Protein 2XSW (pdb70)

CATH classification: 3.60.10.10

B-factor: mean 34.99, std 17.49, range [11.07, 144.44]

Secondary structure (DSSP, 8-state):
--TTSHHHHHHH-TT-EEEEEEEEEE-TT-SSPPS--HHHHS-TT--S--SEEEEEEES--S-HHHHHHHHHHHH-TTEEEEEEEEETTEEEEEEEEGGGGGGBB--EEEEEEEEEEETTEEEEEEEEEEEETTEEEEEEEEE---STT-HHHHHHHHHHHHHH----SSSPPSSGGG-BTTBGGGSSSEEEEEEE----BSS-HHHHHHHH----HHHHHTTBHHHHHHHHTSSSTT-B-PPP-SPP-B-B-TTSSSB--STT----B--EEEEEEESSTTSEEEEEEEE-TT--SSSS--EEEEEEEE-----S-S-B-SS---HHHHHHHHHHHHH-/--TTSHHHHHHH-TT-EEEEEEEEEE-TT-SS--S--HHHHS-TT--S--SEEEEEEES--S-HHHHHHHHHHHH-TTEEEEEEEEETTEEEEEEEEGGGGGGBB--EEEEEEEEEETTTEEEEEEEEEEEETTEEEEEEEEEPPPSTT-HHHHHHHHHHHHHH----SSSPPS-TTT--TT-GGGSSSEEEEEEE----B--------HHHHHTTBHHHHHHHHTSSSTT-B-PPP-SPP-B-B-TTSSSB---B--EEEEEEESSTTSEEEEEEEE-TT--SSSS--EEEEEEEE-----SSS-B-SS---HHHHHHHHHHHH-

Structure (mmCIF, N/CA/C/O backbone):
data_2XSW
#
_entry.id   2XSW
#
_cell.length_a   50.528
_cell.length_b   103.579
_cell.length_c   137.545
_cell.angle_alpha   90.00
_cell.angle_beta   90.00
_cell.angle_gamma   90.00
#
_symmetry.space_group_name_H-M   'P 21 21 21'
#
loop_
_entity.id
_entity.type
_entity.pdbx_description
1 polymer '72 KDA INOSITOL POLYPHOSPHATE 5-PHOSPHATASE'
2 non-polymer 'CHLORIDE ION'
3 non-polymer GLYCEROL
4 water water
#
loop_
_atom_site.group_PDB
_atom_site.id
_atom_site.type_symbol
_atom_site.label_atom_id
_atom_site.label_alt_id
_atom_site.label_comp_id
_atom_site.label_asym_id
_atom_site.label_entity_id
_atom_site.label_seq_id
_atom_site.pdbx_PDB_ins_code
_atom_site.Cartn_x
_atom_site.Cartn_y
_atom_site.Cartn_z
_atom_site.occupancy
_atom_site.B_iso_or_equiv
_atom_site.auth_seq_id
_atom_site.auth_comp_id
_atom_site.auth_asym_id
_atom_site.auth_atom_id
_atom_site.pdbx_PDB_model_num
ATOM 1 N N . GLY A 1 9 ? 10.728 -43.856 53.683 1.00 55.45 282 GLY A N 1
ATOM 2 C CA . GLY A 1 9 ? 11.557 -42.844 52.950 1.00 52.23 282 GLY A CA 1
ATOM 3 C C . GLY A 1 9 ? 10.971 -41.444 53.036 1.00 47.69 282 GLY A C 1
ATOM 4 O O . GLY A 1 9 ? 10.022 -41.206 53.782 1.00 46.23 282 GLY A O 1
ATOM 5 N N . ALA A 1 10 ? 11.539 -40.511 52.281 1.00 40.12 283 ALA A N 1
ATOM 6 C CA . ALA A 1 10 ? 11.066 -39.136 52.309 1.00 37.34 283 ALA A CA 1
ATOM 7 C C . ALA A 1 10 ? 9.621 -39.063 51.815 1.00 39.16 283 ALA A C 1
ATOM 8 O O . ALA A 1 10 ? 9.216 -39.830 50.961 1.00 43.07 283 ALA A O 1
ATOM 10 N N . LEU A 1 11 ? 8.835 -38.150 52.365 1.00 32.00 284 LEU A N 1
ATOM 11 C CA . LEU A 1 11 ? 7.492 -37.929 51.868 1.00 30.46 284 LEU A CA 1
ATOM 12 C C . LEU A 1 11 ? 7.509 -37.741 50.349 1.00 31.69 284 LEU A C 1
ATOM 13 O O . LEU A 1 11 ? 6.640 -38.247 49.643 1.00 37.66 284 LEU A O 1
ATOM 18 N N . LEU A 1 12 ? 8.504 -37.019 49.850 1.00 29.88 285 LEU A N 1
ATOM 19 C CA . LEU A 1 12 ? 8.567 -36.664 48.438 1.00 29.78 285 LEU A CA 1
ATOM 20 C C . LEU A 1 12 ? 9.543 -37.547 47.666 1.00 31.96 285 LEU A C 1
ATOM 21 O O . LEU A 1 12 ? 9.935 -37.203 46.554 1.00 34.08 285 LEU A O 1
ATOM 26 N N . GLY A 1 13 ? 9.920 -38.688 48.241 1.00 30.89 286 GLY A N 1
ATOM 27 C CA . GLY A 1 13 ? 10.958 -39.537 47.676 1.00 30.67 286 GLY A CA 1
ATOM 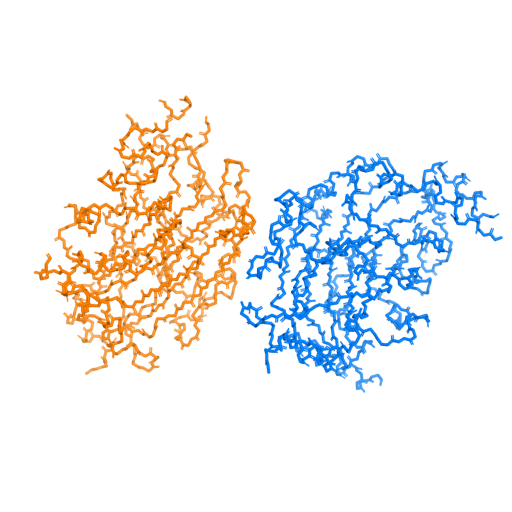28 C C . GLY A 1 13 ? 10.484 -40.637 46.738 1.00 35.66 286 GLY A C 1
ATOM 29 O O . GLY A 1 13 ? 9.298 -40.725 46.400 1.00 34.05 286 GLY A O 1
ATOM 30 N N . ALA A 1 14 ? 11.417 -41.498 46.345 1.00 33.42 287 ALA A N 1
ATOM 31 C CA . ALA A 1 14 ? 11.187 -42.479 45.287 1.00 34.75 287 ALA A CA 1
ATOM 32 C C . ALA A 1 14 ? 10.190 -43.584 45.653 1.00 38.47 287 ALA A C 1
ATOM 33 O O . ALA A 1 14 ? 9.493 -44.097 44.775 1.00 33.28 287 ALA A O 1
ATOM 35 N N . ASP A 1 15 ? 10.141 -43.959 46.933 1.00 38.01 288 ASP A N 1
ATOM 36 C CA . ASP A 1 15 ? 9.185 -44.957 47.402 1.00 40.14 288 ASP A CA 1
ATOM 37 C C . ASP A 1 15 ? 7.762 -44.456 47.301 1.00 39.60 288 ASP A C 1
ATOM 38 O O . ASP A 1 15 ? 6.874 -45.193 46.870 1.00 35.03 288 ASP A O 1
ATOM 43 N N . GLU A 1 16 ? 7.527 -43.220 47.741 1.00 32.57 289 GLU A N 1
ATOM 44 C CA . GLU A 1 16 ? 6.195 -42.655 47.655 1.00 33.40 289 GLU A CA 1
ATOM 45 C C . GLU A 1 16 ? 5.845 -42.497 46.187 1.00 30.96 289 GLU A C 1
ATOM 46 O O . GLU A 1 16 ? 4.750 -42.818 45.787 1.00 30.57 289 GLU A O 1
ATOM 52 N N . LEU A 1 17 ? 6.791 -42.036 45.375 1.00 26.66 290 LEU A N 1
ATOM 53 C CA . LEU A 1 17 ? 6.508 -41.819 43.964 1.00 25.75 290 LEU A CA 1
ATOM 54 C C . LEU A 1 17 ? 6.092 -43.139 43.284 1.00 27.01 290 LEU A C 1
ATOM 55 O O . LEU A 1 17 ? 5.202 -43.163 42.457 1.00 26.90 290 LEU A O 1
ATOM 60 N N . ALA A 1 18 ? 6.754 -44.226 43.653 1.00 31.77 291 ALA A N 1
ATOM 61 C CA . ALA A 1 18 ? 6.450 -45.552 43.108 1.00 34.65 291 ALA A CA 1
ATOM 62 C C . ALA A 1 18 ? 5.021 -45.968 43.449 1.00 39.16 291 ALA A C 1
ATOM 63 O O . ALA A 1 18 ? 4.354 -46.632 42.651 1.00 36.53 291 ALA A O 1
ATOM 65 N N . ARG A 1 19 ? 4.546 -45.586 44.631 1.00 38.14 292 ARG A N 1
ATO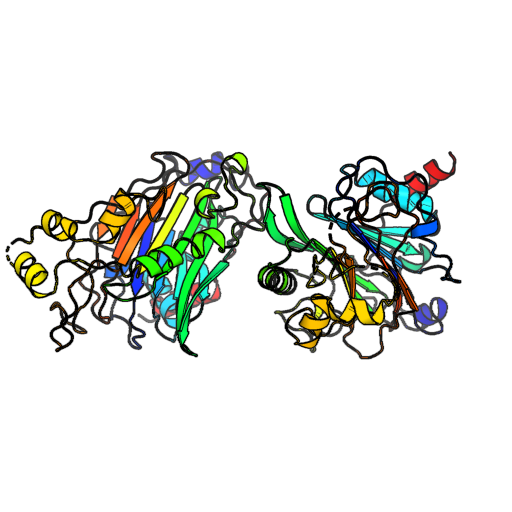M 66 C CA . ARG A 1 19 ? 3.226 -46.032 45.068 1.00 41.07 292 ARG A CA 1
ATOM 67 C C . ARG A 1 19 ? 2.170 -45.343 44.246 1.00 36.28 292 ARG A C 1
ATOM 68 O O . ARG A 1 19 ? 1.179 -45.961 43.865 1.00 34.15 292 ARG A O 1
ATOM 76 N N . TYR A 1 20 ? 2.385 -44.060 43.972 1.00 28.90 293 TYR A N 1
ATOM 77 C CA . TYR A 1 20 ? 1.355 -43.246 43.356 1.00 29.22 293 TYR A CA 1
ATOM 78 C C . TYR A 1 20 ? 1.510 -43.103 41.840 1.00 30.29 293 TYR A C 1
ATOM 79 O O . TYR A 1 20 ? 0.512 -42.940 41.142 1.00 32.07 293 TYR A O 1
ATOM 88 N N . PHE A 1 21 ? 2.743 -43.174 41.334 1.00 25.87 294 PHE A N 1
ATOM 89 C CA . PHE A 1 21 ? 3.008 -43.082 39.899 1.00 25.89 294 PHE A CA 1
ATOM 90 C C . PHE A 1 21 ? 4.103 -44.052 39.505 1.00 26.32 294 PHE A C 1
ATOM 91 O O . PHE A 1 21 ? 5.264 -43.672 39.379 1.00 25.50 294 PHE A O 1
ATOM 99 N N . PRO A 1 22 ? 3.741 -45.325 39.335 1.00 30.16 295 PRO A N 1
ATOM 100 C CA . PRO A 1 22 ? 4.756 -46.317 38.979 1.00 32.87 295 PRO A CA 1
ATOM 101 C C . PRO A 1 22 ? 5.484 -45.971 37.680 1.00 31.39 295 PRO A C 1
ATOM 102 O O . PRO A 1 22 ? 6.690 -46.243 37.556 1.00 33.73 295 PRO A O 1
ATOM 106 N N . ASP A 1 23 ? 4.769 -45.395 36.720 1.00 31.61 296 ASP A N 1
ATOM 107 C CA . ASP A 1 23 ? 5.374 -45.053 35.432 1.00 30.34 296 ASP A CA 1
ATOM 108 C C . ASP A 1 23 ? 5.868 -43.608 35.416 1.00 28.50 296 ASP A C 1
ATOM 109 O O . ASP A 1 23 ? 6.350 -43.126 34.402 1.00 30.13 296 ASP A O 1
ATOM 114 N N . ARG A 1 24 ? 5.731 -42.926 36.549 1.00 26.55 297 ARG A N 1
ATOM 115 C CA . ARG A 1 24 ? 6.263 -41.565 36.724 1.00 29.99 297 ARG A CA 1
ATOM 116 C C . ARG A 1 24 ? 5.703 -40.522 35.752 1.00 31.47 297 ARG A C 1
ATOM 117 O O . ARG A 1 24 ? 6.395 -39.562 35.372 1.00 29.15 297 ARG A O 1
ATOM 125 N N . ASN A 1 25 ? 4.457 -40.714 35.347 1.00 27.24 298 ASN A N 1
ATOM 126 C CA . ASN A 1 25 ? 3.789 -39.753 34.483 1.00 23.86 298 ASN A CA 1
ATOM 127 C C . ASN A 1 25 ? 2.593 -39.210 35.215 1.00 24.26 298 ASN A C 1
ATOM 128 O O . ASN A 1 25 ? 1.862 -39.979 35.805 1.00 24.97 298 ASN A O 1
ATOM 133 N N . VAL A 1 26 ? 2.390 -37.896 35.170 1.00 21.76 299 VAL A N 1
ATOM 134 C CA . VAL A 1 26 ? 1.241 -37.264 35.800 1.00 18.34 299 VAL A CA 1
ATOM 135 C C . VAL A 1 26 ? 0.315 -36.736 34.697 1.00 21.25 299 VAL A C 1
ATOM 136 O O . VAL A 1 26 ? 0.773 -36.197 33.691 1.00 24.17 299 VAL A O 1
ATOM 140 N N . ALA A 1 27 ? -0.991 -36.870 34.905 1.00 18.78 300 ALA A N 1
ATOM 141 C CA . ALA A 1 27 ? -1.981 -36.463 33.910 1.00 19.38 300 ALA A CA 1
ATOM 142 C C . ALA A 1 27 ? -2.449 -35.069 34.274 1.00 19.21 300 ALA A C 1
ATOM 143 O O . ALA A 1 27 ? -2.996 -34.843 35.374 1.00 20.36 300 ALA A O 1
ATOM 145 N N . LEU A 1 28 ? -2.268 -34.132 33.355 1.00 16.70 301 LEU A N 1
ATOM 146 C CA . LEU A 1 28 ? -2.557 -32.746 33.626 1.00 15.75 301 LEU A CA 1
ATOM 147 C C . LEU A 1 28 ? -3.565 -32.191 32.612 1.00 15.31 301 LEU A C 1
ATOM 148 O O . LEU A 1 28 ? -3.445 -32.467 31.407 1.00 17.32 301 LEU A O 1
ATOM 153 N N . PHE A 1 29 ? -4.555 -31.448 33.112 1.00 14.09 302 PHE A N 1
ATOM 154 C CA . PHE A 1 29 ? -5.567 -30.767 32.296 1.00 14.45 302 PHE A CA 1
ATOM 155 C C . PHE A 1 29 ? -5.307 -29.290 32.522 1.00 12.99 302 PHE A C 1
ATOM 156 O O . PHE A 1 29 ? -5.248 -28.829 33.674 1.00 13.81 302 PHE A O 1
ATOM 164 N N . VAL A 1 30 ? -5.128 -28.539 31.438 1.00 14.36 303 VAL A N 1
ATOM 165 C CA . VAL A 1 30 ? -4.850 -27.105 31.519 1.00 12.33 303 VAL A CA 1
ATOM 166 C C . VAL A 1 30 ? -5.848 -26.415 30.591 1.00 14.94 303 VAL A C 1
ATOM 167 O O . VAL A 1 30 ? -6.003 -26.827 29.452 1.00 18.07 303 VAL A O 1
ATOM 171 N N . ALA A 1 31 ? -6.573 -25.414 31.078 1.00 15.62 304 ALA A N 1
ATOM 172 C CA . ALA A 1 31 ? -7.549 -24.725 30.217 1.00 14.20 304 ALA A CA 1
ATOM 173 C C . ALA A 1 31 ? -7.505 -23.241 30.419 1.00 15.99 304 ALA A C 1
ATOM 174 O O . ALA A 1 31 ? -7.120 -22.738 31.505 1.00 15.54 304 ALA A O 1
ATOM 176 N N . THR A 1 32 ? -7.920 -22.521 29.375 1.00 15.37 305 THR A N 1
ATOM 177 C CA . THR A 1 32 ? -7.962 -21.091 29.436 1.00 16.01 305 THR A CA 1
ATOM 178 C C . THR A 1 32 ? -9.319 -20.663 28.900 1.00 16.03 305 THR A C 1
ATOM 179 O O . THR A 1 32 ? -9.792 -21.245 27.906 1.00 17.18 305 THR A O 1
ATOM 183 N N . TRP A 1 33 ? -9.956 -19.681 29.530 1.00 15.95 306 TRP A N 1
ATOM 184 C CA . TRP A 1 33 ? -11.263 -19.226 29.035 1.00 14.57 306 TRP A CA 1
ATOM 185 C C . TRP A 1 33 ? -11.450 -17.751 29.336 1.00 17.60 306 TRP A C 1
ATOM 186 O O . TRP A 1 33 ? -11.319 -17.316 30.492 1.00 16.09 306 TRP A O 1
ATOM 197 N N . ASN A 1 34 ? -11.773 -16.980 28.306 1.00 17.39 307 ASN A N 1
ATOM 198 C CA . ASN A 1 34 ? -12.111 -15.601 28.501 1.00 17.13 307 ASN A CA 1
ATOM 199 C C . ASN A 1 34 ? -13.645 -15.518 28.615 1.00 19.24 307 ASN A C 1
ATOM 200 O O . ASN A 1 34 ? -14.368 -15.804 27.645 1.00 18.41 307 ASN A O 1
ATOM 205 N N . MET A 1 35 ? -14.122 -15.127 29.795 1.00 18.93 308 MET A N 1
ATOM 206 C CA . MET A 1 35 ? -15.560 -15.153 30.115 1.00 19.57 308 MET A CA 1
ATOM 207 C C . MET A 1 35 ? -16.308 -13.898 29.678 1.00 24.02 308 MET A C 1
ATOM 208 O O . MET A 1 35 ? -17.518 -13.821 29.843 1.00 24.83 308 MET A O 1
ATOM 213 N N . GLN A 1 36 ? -15.598 -12.911 29.144 1.00 24.78 309 GLN A N 1
ATOM 214 C CA . GLN A 1 36 ? -16.219 -11.641 28.772 1.00 27.45 309 GLN A CA 1
ATOM 215 C C . GLN A 1 36 ? -17.052 -11.036 29.925 1.00 30.24 309 GLN A C 1
ATOM 216 O O . GLN A 1 36 ? -18.042 -10.325 29.695 1.00 30.79 309 GLN A O 1
ATOM 222 N N . GLY A 1 37 ? -16.663 -11.340 31.158 1.00 33.54 310 GLY A N 1
ATOM 223 C CA . GLY A 1 37 ? -17.273 -10.754 32.342 1.00 30.97 310 GLY A CA 1
ATOM 224 C C . GLY A 1 37 ? -18.716 -11.167 32.555 1.00 37.31 310 GLY A C 1
ATOM 225 O O . GLY A 1 37 ? -19.484 -10.430 33.181 1.00 35.07 310 GLY A O 1
ATOM 226 N N . GLN A 1 38 ? -19.097 -12.341 32.053 1.00 33.80 311 GLN A N 1
ATOM 227 C CA . GLN A 1 38 ? -20.515 -12.703 32.048 1.00 40.90 311 GLN A CA 1
ATOM 228 C C . GLN A 1 38 ? -20.970 -13.111 33.440 1.00 37.22 311 GLN A C 1
ATOM 229 O O . GLN A 1 38 ? -20.244 -13.778 34.169 1.00 34.86 311 GLN A O 1
ATOM 235 N N . LYS A 1 39 ? -22.185 -12.705 33.791 1.00 40.16 312 LYS A N 1
ATOM 236 C CA . LYS A 1 39 ? -22.711 -12.951 35.127 1.00 50.77 312 LYS A CA 1
ATOM 237 C C . LYS A 1 39 ? -23.167 -14.402 35.295 1.00 46.75 312 LYS A C 1
ATOM 238 O O . LYS A 1 39 ? -22.701 -15.092 36.217 1.00 52.00 312 LYS A O 1
ATOM 244 N N . GLU A 1 40 ? -24.028 -14.868 34.390 1.00 36.81 313 GLU A N 1
ATOM 245 C CA . GLU A 1 40 ? -24.568 -16.231 34.449 1.00 39.13 313 GLU A CA 1
ATOM 246 C C . GLU A 1 40 ? -23.636 -17.261 33.797 1.00 30.77 313 GLU A C 1
ATOM 247 O O . GLU A 1 40 ? -23.307 -17.168 32.618 1.00 31.92 313 GLU A O 1
ATOM 253 N N . LEU A 1 41 ? -23.225 -18.244 34.580 1.00 25.49 314 LEU A N 1
ATOM 254 C CA . LEU A 1 41 ? -22.309 -19.276 34.107 1.00 24.18 314 LEU A CA 1
ATOM 255 C C . LEU A 1 41 ? -23.066 -20.305 33.257 1.00 23.51 314 LEU A C 1
ATOM 256 O O . LEU A 1 41 ? -24.321 -20.336 33.277 1.00 23.86 314 LEU A O 1
ATOM 261 N N . PRO A 1 42 ? -22.324 -21.147 32.511 1.00 21.63 315 PRO A N 1
ATOM 262 C CA . PRO A 1 42 ? -22.995 -22.196 31.727 1.00 24.24 315 PRO A CA 1
ATOM 263 C C . PRO A 1 42 ? -23.748 -23.140 32.667 1.00 23.85 315 PRO A C 1
ATOM 264 O O . PRO A 1 42 ? -23.350 -23.253 33.818 1.00 26.47 315 PRO A O 1
ATOM 268 N N . PRO A 1 43 ? -24.781 -23.820 32.176 1.00 23.61 316 PRO A N 1
ATOM 269 C CA . PRO A 1 43 ? -25.598 -24.703 33.020 1.00 25.82 316 PRO A CA 1
ATOM 270 C C . PRO A 1 43 ? -24.808 -25.887 33.556 1.00 29.86 316 PRO A C 1
ATOM 271 O O . PRO A 1 43 ? -25.126 -26.390 34.638 1.00 32.72 316 PRO A O 1
ATOM 275 N N . SER A 1 44 ? -23.783 -26.326 32.827 1.00 25.49 317 SER A N 1
ATOM 276 C CA . SER A 1 44 ? -23.006 -27.479 33.257 1.00 26.15 317 SER A CA 1
ATOM 277 C C . SER A 1 44 ? -21.545 -27.300 32.860 1.00 23.99 317 SER A C 1
ATOM 278 O O . SER A 1 44 ? -21.256 -26.866 31.762 1.00 26.02 317 SER A O 1
ATOM 281 N N . LEU A 1 45 ? -20.632 -27.583 33.778 1.00 23.74 318 LEU A N 1
ATOM 282 C CA . LEU A 1 45 ? -19.229 -27.479 33.473 1.00 25.00 318 LEU A CA 1
ATOM 283 C C . LEU A 1 45 ? -18.703 -28.873 33.144 1.00 28.89 318 LEU A C 1
ATOM 284 O O . LEU A 1 45 ? -17.534 -29.023 32.878 1.00 26.33 318 LEU A O 1
ATOM 289 N N . ASP A 1 46 ? -19.572 -29.887 33.168 1.00 32.52 319 ASP A N 1
ATOM 290 C CA . ASP A 1 46 ? -19.138 -31.256 32.850 1.00 43.96 319 ASP A CA 1
ATOM 291 C C . ASP A 1 46 ? -18.410 -31.374 31.511 1.00 41.66 319 ASP A C 1
ATOM 292 O O . ASP A 1 46 ? -17.486 -32.170 31.397 1.00 44.49 319 ASP A O 1
ATOM 297 N N . GLU A 1 47 ? -18.814 -30.599 30.510 1.00 39.58 320 GLU A N 1
ATOM 298 C CA . GLU A 1 47 ? -18.259 -30.765 29.163 1.00 51.95 320 GLU A CA 1
ATOM 299 C C . GLU A 1 47 ? -16.971 -29.962 29.077 1.00 49.94 320 GLU A C 1
ATOM 300 O O . GLU A 1 47 ? -16.120 -30.192 28.205 1.00 54.78 320 GLU A O 1
ATOM 306 N N . PHE A 1 48 ? -16.823 -29.025 29.999 1.00 38.85 321 PHE A N 1
ATOM 307 C CA . PHE A 1 48 ? -15.594 -28.266 30.083 1.00 31.78 321 PHE A CA 1
ATOM 308 C C . PHE A 1 48 ? -14.523 -29.117 30.791 1.00 33.11 321 PHE A C 1
ATOM 309 O O . PHE A 1 48 ? -13.445 -29.355 30.245 1.00 33.18 321 PHE A O 1
ATOM 317 N N . LEU A 1 49 ? -14.838 -29.624 31.977 1.00 27.62 322 LEU A N 1
ATOM 318 C CA . LEU A 1 49 ? -13.824 -30.297 32.773 1.00 24.86 322 LEU A CA 1
ATOM 319 C C . LEU A 1 49 ? -13.673 -31.783 32.455 1.00 28.10 322 LEU A C 1
ATOM 320 O O . LEU A 1 49 ? -12.659 -32.360 32.789 1.00 31.85 322 LEU A O 1
ATOM 325 N N . LEU A 1 50 ? -14.685 -32.412 31.866 1.00 26.75 323 LEU A N 1
ATOM 326 C CA . LEU A 1 50 ? -14.579 -33.829 31.526 1.00 34.12 323 LEU A CA 1
ATOM 327 C C . LEU A 1 50 ? -14.832 -34.015 30.044 1.00 41.50 323 LEU A C 1
ATOM 328 O O . LEU A 1 50 ? -15.857 -34.567 29.657 1.00 41.83 323 LEU A O 1
ATOM 333 N N . PRO A 1 51 ? -13.900 -33.540 29.210 1.00 44.75 324 PRO A N 1
ATOM 334 C CA . PRO A 1 51 ? -14.104 -33.654 27.757 1.00 47.12 324 PRO A CA 1
ATOM 335 C C . PRO A 1 51 ? -14.120 -35.114 27.312 1.00 45.49 324 PRO A C 1
ATOM 336 O O . PRO A 1 51 ? -13.586 -35.980 28.003 1.00 41.62 324 PRO A O 1
ATOM 340 N N . ALA A 1 52 ? -14.738 -35.383 26.170 1.00 53.45 325 ALA A N 1
ATOM 341 C CA . ALA A 1 52 ? -14.968 -36.760 25.733 1.00 62.38 325 ALA A CA 1
ATOM 342 C C . ALA A 1 52 ? -13.693 -37.598 25.701 1.00 63.36 325 ALA A C 1
ATOM 343 O O . ALA A 1 52 ? -13.678 -38.742 26.162 1.00 63.76 325 ALA A O 1
ATOM 345 N N . GLU A 1 53 ? -12.627 -37.033 25.153 1.00 63.74 326 GLU A N 1
ATOM 346 C CA . GLU A 1 53 ? -11.386 -37.783 24.986 1.00 65.86 326 GLU A CA 1
ATOM 347 C C . GLU A 1 53 ? -10.588 -37.850 26.280 1.00 63.88 326 GLU A C 1
ATOM 348 O O . GLU A 1 53 ? -9.641 -38.627 26.379 1.00 64.23 326 GLU A O 1
ATOM 354 N N . ALA A 1 54 ? -10.961 -37.030 27.262 1.00 62.95 327 ALA A N 1
ATOM 355 C CA . ALA A 1 54 ? -10.434 -37.187 28.619 1.00 58.41 327 ALA A CA 1
ATOM 356 C C . ALA A 1 54 ? -11.018 -38.460 29.212 1.00 58.04 327 ALA A C 1
ATOM 357 O O . ALA A 1 54 ? -11.805 -38.416 30.168 1.00 52.27 327 ALA A O 1
ATOM 359 N N . ASP A 1 55 ? -10.612 -39.594 28.649 1.00 59.00 328 ASP A N 1
ATOM 360 C CA . ASP A 1 55 ? -11.150 -40.888 29.027 1.00 64.07 328 ASP A CA 1
ATOM 361 C C . ASP A 1 55 ? -10.250 -41.554 30.066 1.00 58.52 328 ASP A C 1
ATOM 362 O O . ASP A 1 55 ? -10.091 -42.774 30.093 1.00 58.67 328 ASP A O 1
ATOM 367 N N . TYR A 1 56 ? -9.665 -40.730 30.923 1.00 47.46 329 TYR A N 1
ATOM 368 C CA . TYR A 1 56 ? -8.913 -41.215 32.068 1.00 45.72 329 TYR A CA 1
ATOM 369 C C . TYR A 1 56 ? -8.894 -40.082 33.090 1.00 40.72 329 TYR A C 1
ATOM 370 O O . TYR A 1 56 ? -9.078 -38.918 32.721 1.00 35.74 329 TYR A O 1
ATOM 379 N N . ALA A 1 57 ? -8.705 -40.425 34.363 1.00 37.47 330 ALA A N 1
ATOM 380 C CA . ALA A 1 57 ? -8.745 -39.455 35.456 1.00 40.03 330 ALA A CA 1
ATOM 381 C C . ALA A 1 57 ? -7.532 -38.511 35.428 1.00 34.87 330 ALA A C 1
ATOM 382 O O . ALA A 1 57 ? -6.400 -38.974 35.264 1.00 37.63 330 ALA A O 1
ATOM 384 N N . GLN A 1 58 ? -7.753 -37.201 35.544 1.00 25.61 331 GLN A N 1
ATOM 385 C CA . GLN A 1 58 ? -6.629 -36.258 35.584 1.00 22.77 331 GLN A CA 1
ATOM 386 C C . GLN A 1 58 ? -6.118 -36.133 37.023 1.00 21.88 331 GLN A C 1
ATOM 387 O O . GLN A 1 58 ? -6.905 -36.204 37.978 1.00 22.15 331 GLN A O 1
ATOM 393 N N . ASP A 1 59 ? -4.815 -35.950 37.181 1.00 18.05 332 ASP A N 1
ATOM 394 C CA . ASP A 1 59 ? -4.246 -35.747 38.501 1.00 17.95 332 ASP A CA 1
ATOM 395 C C . ASP A 1 59 ? -4.330 -34.309 38.947 1.00 20.14 332 ASP A C 1
ATOM 396 O O . ASP A 1 59 ? -4.531 -34.030 40.133 1.00 16.23 332 ASP A O 1
ATOM 401 N N . LEU A 1 60 ? -4.204 -33.389 37.995 1.00 19.33 333 LEU A N 1
ATOM 402 C CA . LEU A 1 60 ? -4.193 -31.966 38.295 1.00 18.00 333 LEU A CA 1
ATOM 403 C C . LEU A 1 60 ? -5.022 -31.215 37.255 1.00 19.70 333 LEU A C 1
ATOM 404 O O . LEU A 1 60 ? -4.945 -31.533 36.061 1.00 17.27 333 LEU A O 1
ATOM 409 N N . TYR A 1 61 ? -5.800 -30.223 37.703 1.00 14.90 334 TYR A N 1
ATOM 410 C CA . TYR A 1 61 ? -6.555 -29.348 36.814 1.00 14.72 334 TYR A CA 1
ATOM 411 C C . TYR A 1 61 ? -6.119 -27.940 37.056 1.00 15.26 334 TYR A C 1
ATOM 412 O O . TYR A 1 61 ? -6.158 -27.475 38.189 1.00 21.04 334 TYR A O 1
ATOM 421 N N . VAL A 1 62 ? -5.768 -27.202 36.009 1.00 15.52 335 VAL A N 1
ATOM 422 C CA . VAL A 1 62 ? -5.373 -25.838 36.196 1.00 12.81 335 VAL A CA 1
ATOM 423 C C . VAL A 1 62 ? -6.199 -25.028 35.220 1.00 15.44 335 VAL A C 1
ATOM 424 O O . VAL A 1 62 ? -6.203 -25.301 34.007 1.00 15.19 335 VAL A O 1
ATOM 428 N N . ILE A 1 63 ? -6.910 -24.044 35.748 1.00 16.19 336 ILE A N 1
ATOM 429 C CA . ILE A 1 63 ? -7.919 -23.326 34.974 1.00 14.27 336 ILE A CA 1
ATOM 430 C C . ILE A 1 63 ? -7.633 -21.844 35.063 1.00 13.61 336 ILE A C 1
ATOM 431 O O . ILE A 1 63 ? -7.682 -21.263 36.149 1.00 16.46 336 ILE A O 1
ATOM 436 N N . GLY A 1 64 ? -7.312 -21.227 33.933 1.00 13.44 337 GLY A N 1
ATOM 437 C CA . GLY A 1 64 ? -7.022 -19.806 33.893 1.00 17.39 337 GLY A CA 1
ATOM 438 C C . GLY A 1 64 ? -8.191 -19.095 33.225 1.00 18.21 337 GLY A C 1
ATOM 439 O O . GLY A 1 64 ? -8.698 -19.577 32.195 1.00 18.73 337 GLY A O 1
ATOM 440 N N . VAL A 1 65 ? -8.622 -17.974 33.788 1.00 15.27 338 VAL A N 1
ATOM 441 C CA . VAL A 1 65 ? -9.781 -17.241 33.252 1.00 15.37 338 VAL A CA 1
ATOM 442 C C . VAL A 1 65 ? -9.387 -15.791 33.062 1.00 15.68 338 VAL A C 1
ATOM 443 O O . VAL A 1 65 ? -8.717 -15.224 33.925 1.00 16.10 338 VAL A O 1
ATOM 447 N N . GLN A 1 66 ? -9.766 -15.193 31.939 1.00 15.50 339 GLN A N 1
ATOM 448 C CA . GLN A 1 66 ? -9.575 -13.773 31.725 1.00 15.47 339 GLN A CA 1
ATOM 449 C C . GLN A 1 66 ? -10.959 -13.146 31.655 1.00 15.75 339 GLN A C 1
ATOM 450 O O . GLN A 1 66 ? -11.917 -13.848 31.334 1.00 17.55 339 GLN A O 1
ATOM 456 N N . GLU A 1 67 ? -11.054 -11.850 31.948 1.00 16.19 340 GLU A N 1
ATOM 457 C CA . GLU A 1 67 ? -12.347 -11.168 32.066 1.00 21.46 340 GLU A CA 1
ATOM 458 C C . GLU A 1 67 ? -13.344 -12.027 32.869 1.00 20.71 340 GLU A C 1
ATOM 459 O O . GLU A 1 67 ? -14.455 -12.302 32.428 1.00 19.62 340 GLU A O 1
ATOM 465 N N . GLY A 1 68 ? -12.929 -12.441 34.056 1.00 18.69 341 GLY A N 1
ATOM 466 C CA . GLY A 1 68 ? -13.692 -13.392 34.826 1.00 21.49 341 GLY A CA 1
ATOM 467 C C . GLY A 1 68 ? -14.967 -12.781 35.386 1.00 23.85 341 GLY A C 1
ATOM 468 O O . GLY A 1 68 ? -15.088 -11.562 35.503 1.00 26.28 341 GLY A O 1
ATOM 469 N N . CYS A 1 69 ? -15.927 -13.643 35.686 1.00 25.52 342 CYS A N 1
ATOM 470 C CA . CYS A 1 69 ? -17.177 -13.233 36.305 1.00 27.85 342 CYS A CA 1
ATOM 471 C C . CYS A 1 69 ? -16.866 -12.595 37.655 1.00 29.85 342 CYS A C 1
ATOM 472 O O . CYS A 1 69 ? -15.914 -12.978 38.314 1.00 27.89 342 CYS A O 1
ATOM 475 N N . SER A 1 70 ? -17.675 -11.637 38.085 1.00 31.78 343 SER A N 1
ATOM 476 C CA A SER A 1 70 ? -17.383 -10.906 39.315 0.51 34.98 343 SER A CA 1
ATOM 477 C CA B SER A 1 70 ? -17.407 -10.902 39.322 0.49 35.67 343 SER A CA 1
ATOM 478 C C . SER A 1 70 ? -17.353 -11.816 40.544 1.00 36.15 343 SER A C 1
ATOM 479 O O . SER A 1 70 ? -16.559 -11.589 41.465 1.00 34.59 343 SER A O 1
ATOM 484 N N . ASP A 1 71 ? -18.195 -12.850 40.560 1.00 31.59 344 ASP A N 1
ATOM 485 C CA . ASP A 1 71 ? -18.270 -13.736 41.729 1.00 31.60 344 ASP A CA 1
ATOM 486 C C . ASP A 1 71 ? -17.250 -14.887 41.559 1.00 28.02 344 ASP A C 1
ATOM 487 O O . ASP A 1 71 ? -17.591 -15.993 41.157 1.00 22.94 344 ASP A O 1
ATOM 492 N N . ARG A 1 72 ? -15.995 -14.590 41.878 1.00 24.32 345 ARG A N 1
ATOM 493 C CA . ARG A 1 72 ? -14.905 -15.564 41.782 1.00 24.76 345 ARG A CA 1
ATOM 494 C C . ARG A 1 72 ? -15.192 -16.799 42.653 1.00 24.09 345 ARG A C 1
ATOM 495 O O . ARG A 1 72 ? -14.953 -17.930 42.243 1.00 22.60 345 ARG A O 1
ATOM 503 N N . ARG A 1 73 ? -15.729 -16.583 43.848 1.00 25.27 346 ARG A N 1
ATOM 504 C CA . ARG A 1 73 ? -15.990 -17.694 44.766 1.00 25.72 346 ARG A CA 1
ATOM 505 C C . ARG A 1 73 ? -17.025 -18.661 44.175 1.00 25.62 346 ARG A C 1
ATOM 506 O O . ARG A 1 73 ? -16.891 -19.865 44.268 1.00 22.06 346 ARG A O 1
ATOM 514 N N . GLU A 1 74 ? -18.055 -18.124 43.535 1.00 25.40 347 GLU A N 1
ATOM 515 C CA . GLU A 1 74 ? -19.075 -18.977 42.946 1.00 24.64 347 GLU A CA 1
ATOM 516 C C . GLU A 1 74 ? -18.461 -19.822 41.815 1.00 17.70 347 GLU A C 1
ATOM 517 O O . GLU A 1 74 ? -18.720 -21.000 41.695 1.00 19.89 347 GLU A O 1
ATOM 523 N N . TRP A 1 75 ? -17.620 -19.208 41.002 1.00 19.63 348 TRP A N 1
ATOM 524 C CA . TRP A 1 75 ? -16.941 -19.950 39.942 1.00 20.46 348 TRP A CA 1
ATOM 525 C C . TRP A 1 75 ? -16.128 -21.111 40.550 1.00 19.14 348 TRP A C 1
ATOM 526 O O . TRP A 1 75 ? -16.232 -22.259 40.123 1.00 17.48 348 TRP A O 1
ATOM 537 N N . GLU A 1 76 ? -15.346 -20.822 41.573 1.00 19.58 349 GLU A N 1
ATOM 538 C CA . GLU A 1 76 ? -14.528 -21.868 42.183 1.00 16.42 349 GLU A CA 1
ATOM 539 C C . GLU A 1 76 ? -15.399 -22.925 42.850 1.00 15.82 349 GLU A C 1
ATOM 540 O O . GLU A 1 76 ? -15.080 -24.117 42.820 1.00 19.58 349 GLU A O 1
ATOM 546 N N . THR A 1 77 ? -16.541 -22.493 43.375 1.00 17.70 350 THR A N 1
ATOM 547 C CA . THR A 1 77 ? -17.453 -23.428 44.017 1.00 21.18 350 THR A CA 1
ATOM 548 C C . THR A 1 77 ? -17.975 -24.414 42.966 1.00 21.90 350 THR A C 1
ATOM 549 O O . THR A 1 77 ? -18.005 -25.607 43.209 1.00 20.92 350 THR A O 1
ATOM 553 N N . ARG A 1 78 ? -18.360 -23.912 41.795 1.00 20.40 351 ARG A N 1
ATOM 554 C CA . ARG A 1 78 ? -18.894 -24.787 40.749 1.00 20.12 351 ARG A CA 1
ATOM 555 C C . ARG A 1 78 ? -17.841 -25.722 40.163 1.00 19.72 351 ARG A C 1
ATOM 556 O O . ARG A 1 78 ? -18.135 -26.861 39.807 1.00 21.82 351 ARG A O 1
ATOM 564 N N . LEU A 1 79 ? -16.612 -25.242 40.067 1.00 19.63 352 LEU A N 1
ATOM 565 C CA . LEU A 1 79 ? -15.509 -26.120 39.679 1.00 18.48 352 LEU A CA 1
ATOM 566 C C . LEU A 1 79 ? -15.349 -27.233 40.719 1.00 19.16 352 LEU A C 1
ATOM 567 O O . LEU A 1 79 ? -15.228 -28.412 40.381 1.00 17.80 352 LEU A O 1
ATOM 572 N N . GLN A 1 80 ? -15.312 -26.847 41.992 1.00 19.39 353 GLN A N 1
ATOM 573 C CA . GLN A 1 80 ? -15.112 -27.843 43.037 1.00 20.70 353 GLN A CA 1
ATOM 574 C C . GLN A 1 80 ? -16.258 -28.854 42.994 1.00 24.60 353 GLN A C 1
ATOM 575 O O . GLN A 1 80 ? -16.058 -30.049 43.202 1.00 22.86 353 GLN A O 1
ATOM 581 N N . GLU A 1 81 ? -17.472 -28.367 42.745 1.00 21.29 354 GLU A N 1
ATOM 582 C CA . GLU A 1 81 ? -18.644 -29.250 42.760 1.00 21.75 354 GLU A CA 1
ATOM 583 C C . GLU A 1 81 ? -18.572 -30.226 41.573 1.00 24.93 354 GLU A C 1
ATOM 584 O O . GLU A 1 81 ? -18.885 -31.418 41.693 1.00 27.51 354 GLU A O 1
ATOM 590 N N . THR A 1 82 ? -18.154 -29.729 40.424 1.00 22.19 355 THR A N 1
ATOM 591 C CA . THR A 1 82 ? -18.086 -30.573 39.236 1.00 22.05 355 THR A CA 1
ATOM 592 C C . THR A 1 82 ? -17.020 -31.650 39.368 1.00 22.90 355 THR A C 1
ATOM 593 O O . THR A 1 82 ? -17.247 -32.814 39.042 1.00 24.38 355 THR A O 1
ATOM 597 N N . LEU A 1 83 ? -15.842 -31.262 39.839 1.00 22.94 356 LEU A N 1
ATOM 598 C CA . LEU A 1 83 ? -14.757 -32.230 40.026 1.00 19.79 356 LEU A CA 1
ATOM 599 C C . LEU A 1 83 ? -15.111 -33.224 41.118 1.00 22.43 356 LEU A C 1
ATOM 600 O O . LEU A 1 83 ? -14.763 -34.390 41.040 1.00 24.21 356 LEU A O 1
ATOM 605 N N . GLY A 1 84 ? -15.774 -32.731 42.160 1.00 23.67 357 GLY A N 1
ATOM 606 C CA . GLY A 1 84 ? -16.239 -33.583 43.254 1.00 24.48 357 GLY A CA 1
ATOM 607 C C . GLY A 1 84 ? -15.176 -33.823 44.333 1.00 22.73 357 GLY A C 1
ATOM 608 O O . GLY A 1 84 ? -14.091 -33.254 44.303 1.00 21.97 357 GLY A O 1
ATOM 609 N N . PRO A 1 85 ? -15.496 -34.685 45.305 1.00 26.17 358 PRO A N 1
ATOM 610 C CA . PRO A 1 85 ? -14.695 -34.795 46.526 1.00 26.52 358 PRO A CA 1
ATOM 611 C C . PRO A 1 85 ? -13.328 -35.483 46.353 1.00 26.68 358 PRO A C 1
ATOM 612 O O . PRO A 1 85 ? -12.549 -35.522 47.319 1.00 22.90 358 PRO A O 1
ATOM 616 N N . HIS A 1 86 ? -13.035 -36.026 45.167 1.00 23.11 359 HIS A N 1
ATOM 617 C CA . HIS A 1 86 ? -11.711 -36.595 44.945 1.00 22.51 359 HIS A CA 1
ATOM 618 C C . HIS A 1 86 ? -10.670 -35.515 44.703 1.00 23.58 359 HIS A C 1
ATOM 619 O O . HIS A 1 86 ? -9.468 -35.827 44.684 1.00 21.60 359 HIS A O 1
ATOM 626 N N . TYR A 1 87 ? -11.116 -34.267 44.520 1.00 18.01 360 TYR A N 1
ATOM 627 C CA . TYR A 1 87 ? -10.200 -33.156 44.219 1.00 17.79 360 TYR A CA 1
ATOM 628 C C . TYR A 1 87 ? -10.283 -32.074 45.280 1.00 17.58 360 TYR A C 1
ATOM 629 O O . TYR A 1 87 ? -11.359 -31.831 45.843 1.00 19.52 360 TYR A O 1
ATOM 638 N N . VAL A 1 88 ? -9.160 -31.410 45.539 1.00 18.17 361 VAL A N 1
ATOM 639 C CA . VAL A 1 88 ? -9.176 -30.225 46.400 1.00 20.23 361 VAL A CA 1
ATOM 640 C C . VAL A 1 88 ? -8.487 -29.062 45.715 1.00 20.30 361 VAL A C 1
ATOM 641 O O . VAL A 1 88 ? -7.656 -29.270 44.811 1.00 17.62 361 VAL A O 1
ATOM 645 N N . LEU A 1 89 ? -8.836 -27.850 46.139 1.00 19.52 362 LEU A N 1
ATOM 646 C CA . LEU A 1 89 ? -8.238 -26.655 45.566 1.00 19.44 362 LEU A CA 1
ATOM 647 C C . LEU A 1 89 ? -6.874 -26.432 46.246 1.00 22.63 362 LEU A C 1
ATOM 648 O O . LEU A 1 89 ? -6.795 -26.004 47.393 1.00 20.48 362 LEU A O 1
ATOM 653 N N . LEU A 1 90 ? -5.806 -26.739 45.521 1.00 19.18 363 LEU A N 1
ATOM 654 C CA . LEU A 1 90 ? -4.453 -26.638 46.034 1.00 20.85 363 LEU A CA 1
ATOM 655 C C . LEU A 1 90 ? -4.063 -25.173 46.136 1.00 23.38 363 LEU A C 1
ATOM 656 O O . LEU A 1 90 ? -3.390 -24.744 47.098 1.00 23.83 363 LEU A O 1
ATOM 661 N N . SER A 1 91 ? -4.519 -24.395 45.168 1.00 16.32 364 SER A N 1
ATOM 662 C CA . SER A 1 91 ? -4.293 -22.967 45.206 1.00 23.99 364 SER A CA 1
ATOM 663 C C . SER A 1 91 ? -5.195 -22.186 44.266 1.00 22.06 364 SER A C 1
ATOM 664 O O . SER A 1 91 ? -5.599 -22.679 43.224 1.00 18.36 364 SER A O 1
ATOM 667 N N . SER A 1 92 ? -5.503 -20.943 44.619 1.00 25.26 365 SER A N 1
ATOM 668 C CA . SER A 1 92 ? -6.080 -20.072 43.607 1.00 30.33 365 SER A CA 1
ATOM 669 C C . SER A 1 92 ? -5.725 -18.635 43.860 1.00 33.81 365 SER A C 1
ATOM 670 O O . SER A 1 92 ? -5.499 -18.217 45.026 1.00 33.03 365 SER A O 1
ATOM 673 N N . ALA A 1 93 ? -5.702 -17.875 42.769 1.00 22.48 366 ALA A N 1
ATOM 674 C CA . ALA A 1 93 ? -5.197 -16.524 42.805 1.00 22.09 366 ALA A CA 1
ATOM 675 C C . ALA A 1 93 ? -5.985 -15.700 41.832 1.00 21.21 366 ALA A C 1
ATOM 676 O O . ALA A 1 93 ? -6.638 -16.227 40.936 1.00 17.00 366 ALA A O 1
ATOM 678 N N . ALA A 1 94 ? -5.859 -14.397 41.990 1.00 19.70 367 ALA A N 1
ATOM 679 C CA . ALA A 1 94 ? -6.569 -13.462 41.154 1.00 23.47 367 ALA A CA 1
ATOM 680 C C . ALA A 1 94 ? -5.708 -12.235 41.035 1.00 24.27 367 ALA A C 1
ATOM 681 O O . ALA A 1 94 ? -5.011 -11.843 41.979 1.00 24.22 367 ALA A O 1
ATOM 683 N N . HIS A 1 95 ? -5.814 -11.582 39.899 1.00 22.20 368 HIS A N 1
ATOM 684 C CA . HIS A 1 95 ? -5.128 -10.323 39.676 1.00 27.03 368 HIS A CA 1
ATOM 685 C C . HIS A 1 95 ? -6.166 -9.537 38.890 1.00 27.02 368 HIS A C 1
ATOM 686 O O . HIS A 1 95 ? -6.297 -9.714 37.676 1.00 27.98 368 HIS A O 1
ATOM 693 N N . GLY A 1 96 ? -6.965 -8.727 39.580 1.00 28.12 369 GLY A N 1
ATOM 694 C CA . GLY A 1 96 ? -8.159 -8.146 38.975 1.00 29.72 369 GLY A CA 1
ATOM 695 C C . GLY A 1 96 ? -9.137 -9.251 38.576 1.00 31.64 369 GLY A C 1
ATOM 696 O O . GLY A 1 96 ? -9.460 -10.117 39.400 1.00 27.36 369 GLY A O 1
ATOM 697 N N . VAL A 1 97 ? -9.607 -9.245 37.326 1.00 24.22 370 VAL A N 1
ATOM 698 C CA . VAL A 1 97 ? -10.512 -10.300 36.864 1.00 21.70 370 VAL A CA 1
ATOM 699 C C . VAL A 1 97 ? -9.772 -11.390 36.055 1.00 20.93 370 VAL A C 1
ATOM 700 O O . VAL A 1 97 ? -10.371 -12.173 35.309 1.00 21.12 370 VAL A O 1
ATOM 704 N N . LEU A 1 98 ? -8.466 -11.466 36.246 1.00 19.35 371 LEU A N 1
ATOM 705 C CA . LEU A 1 98 ? -7.687 -12.605 35.785 1.00 18.09 371 LEU A CA 1
ATOM 706 C C . LEU A 1 98 ? -7.576 -13.612 36.940 1.00 19.81 371 LEU A C 1
ATOM 707 O O . LEU A 1 98 ? -7.084 -13.263 38.012 1.00 21.18 371 LEU A O 1
ATOM 712 N N . TYR A 1 99 ? -8.049 -14.839 36.751 1.00 15.11 372 TYR A N 1
ATOM 713 C CA . TYR A 1 99 ? -8.083 -15.833 37.816 1.00 16.12 372 TYR A CA 1
ATOM 714 C C . TYR A 1 99 ? -7.332 -17.075 37.405 1.00 17.23 372 TYR A C 1
ATOM 715 O O . TYR A 1 99 ? -7.310 -17.423 36.211 1.00 15.27 372 TYR A O 1
ATOM 724 N N . MET A 1 100 ? -6.834 -17.811 38.387 1.00 14.54 373 MET A N 1
ATOM 725 C CA . MET A 1 100 ? -6.351 -19.167 38.120 1.00 14.70 373 MET A CA 1
ATOM 726 C C . MET A 1 100 ? -6.705 -20.041 39.302 1.00 15.58 373 MET A C 1
ATOM 727 O O . MET A 1 100 ? -6.584 -19.606 40.443 1.00 16.19 373 MET A O 1
ATOM 732 N N . SER A 1 101 ? -7.140 -21.266 39.032 1.00 14.79 374 SER A N 1
ATOM 733 C CA . SER A 1 101 ? -7.517 -22.201 40.085 1.00 16.09 374 SER A CA 1
ATOM 734 C C . SER A 1 101 ? -6.786 -23.473 39.787 1.00 15.59 374 SER A C 1
ATOM 735 O O . SER A 1 101 ? -6.800 -23.916 38.633 1.00 16.34 374 SER A O 1
ATOM 738 N N . LEU A 1 102 ? -6.197 -24.083 40.813 1.00 16.60 375 LEU A N 1
ATOM 739 C CA . LEU A 1 102 ? -5.486 -25.357 40.666 1.00 18.66 375 LEU A CA 1
ATOM 740 C C . LEU A 1 102 ? -6.112 -26.416 41.545 1.00 17.50 375 LEU A C 1
ATOM 741 O O . LEU A 1 102 ? -6.071 -26.279 42.758 1.00 19.28 375 LEU A O 1
ATOM 746 N N . PHE A 1 103 ? -6.695 -27.449 40.954 1.00 14.88 376 PHE A N 1
ATOM 747 C CA . PHE A 1 103 ? -7.304 -28.517 41.717 1.00 18.60 376 PHE A CA 1
ATOM 748 C C . PHE A 1 103 ? -6.448 -29.769 41.547 1.00 20.99 376 PHE A C 1
ATOM 749 O O . PHE A 1 103 ? -5.970 -30.058 40.424 1.00 23.96 376 PHE A O 1
ATOM 757 N N . ILE A 1 104 ? -6.224 -30.507 42.622 1.00 17.69 377 ILE A N 1
ATOM 758 C CA . ILE A 1 104 ? -5.389 -31.691 42.529 1.00 16.02 377 ILE A CA 1
ATOM 759 C C . ILE A 1 104 ? -6.105 -32.843 43.207 1.00 17.22 377 ILE A C 1
ATOM 760 O O . ILE A 1 104 ? -6.894 -32.607 44.113 1.00 18.21 377 ILE A O 1
ATOM 765 N N . ARG A 1 105 ? -5.862 -34.069 42.753 1.00 16.64 378 ARG A N 1
ATOM 766 C CA . ARG A 1 105 ? -6.386 -35.255 43.447 1.00 22.69 378 ARG A CA 1
ATOM 767 C C . ARG A 1 105 ? -6.006 -35.169 44.936 1.00 19.14 378 ARG A C 1
ATOM 768 O O . ARG A 1 105 ? -4.867 -34.869 45.266 1.00 18.02 378 ARG A O 1
ATOM 776 N N . ARG A 1 106 ? -6.955 -35.448 45.823 1.00 21.03 379 ARG A N 1
ATOM 777 C CA . ARG A 1 106 ? -6.770 -35.152 47.229 1.00 21.99 379 ARG A CA 1
ATOM 778 C C . ARG A 1 106 ? -5.640 -35.962 47.855 1.00 22.01 379 ARG A C 1
ATOM 779 O O . ARG A 1 106 ? -5.049 -35.531 48.827 1.00 22.41 379 ARG A O 1
ATOM 787 N N . ASP A 1 107 ? -5.354 -37.135 47.319 1.00 18.51 380 ASP A N 1
ATOM 788 C CA . ASP A 1 107 ? -4.289 -37.959 47.884 1.00 23.75 380 ASP A CA 1
ATOM 789 C C . ASP A 1 107 ? -2.909 -37.465 47.449 1.00 22.41 380 ASP A C 1
ATOM 790 O O . ASP A 1 107 ? -1.893 -37.962 47.944 1.00 21.93 380 ASP A O 1
ATOM 795 N N . LEU A 1 108 ? -2.886 -36.480 46.545 1.00 18.95 381 LEU A N 1
ATOM 796 C CA . LEU A 1 108 ? -1.615 -35.959 46.067 1.00 19.74 381 LEU A CA 1
ATOM 797 C C . LEU A 1 108 ? -1.190 -34.660 46.743 1.00 18.96 381 LEU A C 1
ATOM 798 O O . LEU A 1 108 ? -0.117 -34.158 46.441 1.00 18.73 381 LEU A O 1
ATOM 803 N N . ILE A 1 109 ? -2.016 -34.112 47.629 1.00 20.81 382 ILE A N 1
ATOM 804 C CA . ILE A 1 109 ? -1.671 -32.844 48.279 1.00 25.82 382 ILE A CA 1
ATOM 805 C C . ILE A 1 109 ? -0.396 -32.969 49.108 1.00 25.50 382 ILE A C 1
ATOM 806 O O . ILE A 1 109 ? 0.330 -31.984 49.283 1.00 27.77 382 ILE A O 1
ATOM 811 N N . TRP A 1 110 ? -0.112 -34.177 49.589 1.00 24.04 383 TRP A N 1
ATOM 812 C CA . TRP A 1 110 ? 1.047 -34.434 50.434 1.00 22.30 383 TRP A CA 1
ATOM 813 C C . TRP A 1 110 ? 2.383 -34.301 49.711 1.00 24.28 383 TRP A C 1
ATOM 814 O O . TRP A 1 110 ? 3.412 -34.178 50.351 1.00 24.55 383 TRP A O 1
ATOM 825 N N . PHE A 1 111 ? 2.371 -34.291 48.380 1.00 24.69 384 PHE A N 1
ATOM 826 C CA . PHE A 1 111 ? 3.636 -34.322 47.634 1.00 20.81 384 PHE A CA 1
ATOM 827 C C . PHE A 1 111 ? 3.986 -32.974 47.024 1.00 20.40 384 PHE A C 1
ATOM 828 O O . PHE A 1 111 ? 4.910 -32.880 46.223 1.00 20.31 384 PHE A O 1
ATOM 836 N N . CYS A 1 112 ? 3.273 -31.929 47.430 1.00 17.67 385 CYS A N 1
ATOM 837 C CA . CYS A 1 112 ? 3.458 -30.601 46.852 1.00 19.87 385 CYS A CA 1
ATOM 838 C C . CYS A 1 112 ? 4.258 -29.706 47.788 1.00 21.35 385 CYS A C 1
ATOM 839 O O . CYS A 1 112 ? 4.095 -29.779 49.005 1.00 21.00 385 CYS A O 1
ATOM 842 N N . SER A 1 113 ? 5.070 -28.817 47.220 1.00 20.77 386 SER A N 1
ATOM 843 C CA . SER A 1 113 ? 5.715 -27.783 48.015 1.00 19.71 386 SER A CA 1
ATOM 844 C C . SER A 1 113 ? 4.666 -26.760 48.333 1.00 18.95 386 SER A C 1
ATOM 845 O O . SER A 1 113 ? 3.534 -26.822 47.825 1.00 21.14 386 SER A O 1
ATOM 848 N N . GLU A 1 114 ? 5.045 -25.781 49.130 1.00 20.43 387 GLU A N 1
ATOM 849 C CA . GLU A 1 114 ? 4.260 -24.573 49.261 1.00 24.41 387 GLU A CA 1
ATOM 850 C C . GLU A 1 114 ? 3.997 -24.014 47.860 1.00 23.07 387 GLU A C 1
ATOM 851 O O . GLU A 1 114 ? 4.858 -24.117 46.964 1.00 20.46 387 GLU A O 1
ATOM 857 N N . VAL A 1 115 ? 2.819 -23.426 47.647 1.00 20.13 388 VAL A N 1
ATOM 858 C CA . VAL A 1 115 ? 2.467 -22.915 46.317 1.00 18.64 388 VAL A CA 1
ATOM 859 C C . VAL A 1 115 ? 2.697 -21.432 46.349 1.00 22.66 388 VAL A C 1
ATOM 860 O O . VAL A 1 115 ? 2.341 -20.781 47.357 1.00 24.93 388 VAL A O 1
ATOM 864 N N . GLU A 1 116 ? 3.357 -20.877 45.330 1.00 14.05 389 GLU A N 1
ATOM 865 C CA . GLU A 1 116 ? 3.724 -19.471 45.369 1.00 15.08 389 GLU A CA 1
ATOM 866 C C . GLU A 1 116 ? 3.125 -18.793 44.164 1.00 17.01 389 GLU A C 1
ATOM 867 O O . GLU A 1 116 ? 3.110 -19.377 43.099 1.00 17.48 389 GLU A O 1
ATOM 873 N N . CYS A 1 117 ? 2.659 -17.565 44.342 1.00 15.59 390 CYS A N 1
ATOM 874 C CA A CYS A 1 117 ? 2.039 -16.829 43.252 0.55 15.73 390 CYS A CA 1
ATOM 875 C CA B CYS A 1 117 ? 2.008 -16.812 43.282 0.45 17.71 390 CYS A CA 1
ATOM 876 C C . CYS A 1 117 ? 2.742 -15.507 43.012 1.00 13.43 390 CYS A C 1
ATOM 877 O O . CYS A 1 117 ? 3.350 -14.932 43.918 1.00 17.55 390 CYS A O 1
ATOM 882 N N . SER A 1 118 ? 2.659 -15.018 41.775 1.00 14.93 391 SER A N 1
ATOM 883 C CA . SER A 1 118 ? 3.206 -13.709 41.427 1.00 18.13 391 SER A CA 1
ATOM 884 C C . SER A 1 118 ? 2.315 -13.101 40.335 1.00 16.06 391 SER A C 1
ATOM 885 O O . SER A 1 118 ? 1.679 -13.824 39.598 1.00 15.41 391 SER A O 1
ATOM 888 N N . THR A 1 119 ? 2.285 -11.785 40.241 1.00 18.62 392 THR A N 1
ATOM 889 C CA . THR A 1 119 ? 1.500 -11.135 39.213 1.00 20.10 392 THR A CA 1
ATOM 890 C C . THR A 1 119 ? 2.331 -10.093 38.508 1.00 21.43 392 THR A C 1
ATOM 891 O O . THR A 1 119 ? 3.224 -9.506 39.105 1.00 21.64 392 THR A O 1
ATOM 895 N N . VAL A 1 120 ? 1.973 -9.810 37.262 1.00 17.31 393 VAL A N 1
ATOM 896 C CA . VAL A 1 120 ? 2.584 -8.717 36.524 1.00 17.81 393 VAL A CA 1
ATOM 897 C C . VAL A 1 120 ? 1.481 -7.957 35.797 1.00 22.89 393 VAL A C 1
ATOM 898 O O . VAL A 1 120 ? 0.566 -8.555 35.222 1.00 19.77 393 VAL A O 1
ATOM 902 N N . THR A 1 121 ? 1.557 -6.645 35.791 1.00 19.74 394 THR A N 1
ATOM 903 C CA . THR A 1 121 ? 0.642 -5.912 34.950 1.00 20.59 394 THR A CA 1
ATOM 904 C C . THR A 1 121 ? 1.485 -5.444 33.786 1.00 23.01 394 THR A C 1
ATOM 905 O O . THR A 1 121 ? 2.499 -4.789 33.992 1.00 21.63 394 THR A O 1
ATOM 909 N N . THR A 1 122 ? 1.102 -5.786 32.562 1.00 18.62 395 THR A N 1
ATOM 910 C CA . THR A 1 122 ? 1.919 -5.376 31.426 1.00 22.58 395 THR A CA 1
ATOM 911 C C . THR A 1 122 ? 1.367 -4.175 30.691 1.00 25.63 395 THR A C 1
ATOM 912 O O . THR A 1 122 ? 2.108 -3.494 29.974 1.00 26.18 395 THR A O 1
ATOM 916 N N . ARG A 1 123 ? 0.080 -3.876 30.863 1.00 21.92 396 ARG A N 1
ATOM 917 C CA . ARG A 1 123 ? -0.480 -2.704 30.215 1.00 21.57 396 ARG A CA 1
ATOM 918 C C . ARG A 1 123 ? -1.649 -2.112 31.013 1.00 25.83 396 ARG A C 1
ATOM 919 O O . ARG A 1 123 ? -2.571 -2.824 31.417 1.00 25.03 396 ARG A O 1
ATOM 927 N N . ILE A 1 124 ? -1.586 -0.814 31.256 1.00 24.68 397 ILE A N 1
ATOM 928 C CA . ILE A 1 124 ? -2.736 -0.090 31.775 1.00 25.19 397 ILE A CA 1
ATOM 929 C C . ILE A 1 124 ? -3.605 0.313 30.605 1.00 27.59 397 ILE A C 1
ATOM 930 O O . ILE A 1 124 ? -3.175 1.063 29.729 1.00 28.94 397 ILE A O 1
ATOM 935 N N . VAL A 1 125 ? -4.826 -0.211 30.562 1.00 26.27 398 VAL A N 1
ATOM 936 C CA . VAL A 1 125 ? -5.744 0.108 29.472 1.00 29.08 398 VAL A CA 1
ATOM 937 C C . VAL A 1 125 ? -6.606 1.313 29.825 1.00 30.18 398 VAL A C 1
ATOM 938 O O . VAL A 1 125 ? -6.825 2.185 29.002 1.00 32.23 398 VAL A O 1
ATOM 942 N N . SER A 1 126 ? -7.065 1.365 31.069 1.00 30.96 399 SER A N 1
ATOM 943 C CA . SER A 1 126 ? -7.833 2.493 31.564 1.00 33.89 399 SER A CA 1
ATOM 944 C C . SER A 1 126 ? -7.729 2.523 33.078 1.00 37.22 399 SER A C 1
ATOM 945 O O . SER A 1 126 ? -6.964 1.759 33.678 1.00 40.05 399 SER A O 1
ATOM 948 N N . GLN A 1 127 ? -8.526 3.385 33.698 1.00 40.82 400 GLN A N 1
ATOM 949 C CA . GLN A 1 127 ? -8.530 3.504 35.148 1.00 49.82 400 GLN A CA 1
ATOM 950 C C . GLN A 1 127 ? -8.994 2.205 35.794 1.00 51.10 400 GLN A C 1
ATOM 951 O O . GLN A 1 127 ? -8.589 1.901 36.920 1.00 56.53 400 GLN A O 1
ATOM 957 N N . ILE A 1 128 ? -9.828 1.440 35.088 1.00 44.98 401 ILE A N 1
ATOM 958 C CA . ILE A 1 128 ? -10.408 0.223 35.662 1.00 47.31 401 ILE A CA 1
ATOM 959 C C . ILE A 1 128 ? -10.092 -1.041 34.858 1.00 46.84 401 ILE A C 1
ATOM 960 O O . ILE A 1 128 ? -10.712 -2.086 35.072 1.00 47.87 401 ILE A O 1
ATOM 965 N N . LYS A 1 129 ? -9.104 -0.973 33.970 1.00 41.67 402 LYS A N 1
ATOM 966 C CA . LYS A 1 129 ? -8.811 -2.112 33.103 1.00 38.59 402 LYS A CA 1
ATOM 967 C C . LYS A 1 129 ? -7.307 -2.250 32.817 1.00 36.11 402 LYS A C 1
ATOM 968 O O . LYS A 1 129 ? -6.642 -1.263 32.495 1.00 31.42 402 LYS A O 1
ATOM 974 N N . THR A 1 130 ? -6.783 -3.469 32.921 1.00 28.94 403 THR A N 1
ATOM 975 C CA . THR A 1 130 ? -5.367 -3.713 32.661 1.00 28.63 403 THR A CA 1
ATOM 976 C C . THR A 1 130 ? -5.153 -5.062 31.977 1.00 27.04 403 THR A C 1
ATOM 977 O O . THR A 1 130 ? -6.058 -5.893 31.931 1.00 27.04 403 THR A O 1
ATOM 981 N N . LYS A 1 131 ? -3.954 -5.283 31.446 1.00 21.44 404 LYS A N 1
ATOM 982 C CA . LYS A 1 131 ? -3.605 -6.565 30.878 1.00 20.47 404 LYS A CA 1
ATOM 983 C C . LYS A 1 131 ? -2.417 -7.042 31.716 1.00 23.81 404 LYS A C 1
ATOM 984 O O . LYS A 1 131 ? -1.614 -6.216 32.197 1.00 22.18 404 LYS A O 1
ATOM 990 N N . GLY A 1 132 ? -2.305 -8.347 31.899 1.00 19.95 405 GLY A N 1
ATOM 991 C CA . GLY A 1 132 ? -1.209 -8.870 32.695 1.00 20.18 405 GLY A CA 1
ATOM 992 C C . GLY A 1 132 ? -1.265 -10.359 32.836 1.00 20.82 405 GLY A C 1
ATOM 993 O O . GLY A 1 132 ? -1.948 -11.061 32.076 1.00 16.09 405 GLY A O 1
ATOM 994 N N . ALA A 1 133 ? -0.477 -10.843 33.791 1.00 15.31 406 ALA A N 1
ATOM 995 C CA . ALA A 1 133 ? -0.210 -12.239 33.946 1.00 17.09 406 ALA A CA 1
ATOM 996 C C . ALA A 1 133 ? -0.339 -12.608 35.426 1.00 17.15 406 ALA A C 1
ATOM 997 O O . ALA A 1 133 ? -0.070 -11.785 36.320 1.00 17.11 406 ALA A O 1
ATOM 999 N N . LEU A 1 134 ? -0.688 -13.861 35.641 1.00 14.54 407 LEU A N 1
ATOM 1000 C CA . LEU A 1 134 ? -0.776 -14.447 36.966 1.00 16.34 407 LEU A CA 1
ATOM 1001 C C . LEU A 1 134 ? 0.005 -15.751 36.878 1.00 15.92 407 LEU A C 1
ATOM 1002 O O . LEU A 1 134 ? -0.276 -16.571 36.013 1.00 15.59 407 LEU A O 1
ATOM 1007 N N . GLY A 1 135 ? 1.009 -15.922 37.743 1.00 14.42 408 GLY A N 1
ATOM 1008 C CA . GLY A 1 135 ? 1.815 -17.131 37.729 1.00 13.00 408 GLY A CA 1
ATOM 1009 C C . GLY A 1 135 ? 1.691 -17.846 39.085 1.00 15.37 408 GLY A C 1
ATOM 1010 O O . GLY A 1 135 ? 1.650 -17.196 40.146 1.00 16.56 408 GLY A O 1
ATOM 1011 N N . ILE A 1 136 ? 1.640 -19.165 39.049 1.00 12.67 409 ILE A N 1
ATOM 1012 C CA . ILE A 1 136 ? 1.571 -19.974 40.256 1.00 15.16 409 ILE A CA 1
ATOM 1013 C C . ILE A 1 136 ? 2.571 -21.091 40.046 1.00 18.33 409 ILE A C 1
ATOM 1014 O O . ILE A 1 136 ? 2.558 -21.737 39.002 1.00 19.59 409 ILE A O 1
ATOM 1019 N N . SER A 1 137 ? 3.426 -21.363 41.044 1.00 19.63 410 SER A N 1
ATOM 1020 C CA . SER A 1 137 ? 4.425 -22.406 40.896 1.00 15.23 410 SER A CA 1
ATOM 1021 C C . SER A 1 137 ? 4.540 -23.224 42.188 1.00 15.51 410 SER A C 1
ATOM 1022 O O . SER A 1 137 ? 4.284 -22.715 43.295 1.00 16.51 410 SER A O 1
ATOM 1025 N N . PHE A 1 138 ? 4.888 -24.489 42.032 1.00 15.20 411 PHE A N 1
ATOM 1026 C CA . PHE A 1 138 ? 5.117 -25.374 43.170 1.00 16.24 411 PHE A CA 1
ATOM 1027 C C . PHE A 1 138 ? 5.951 -26.546 42.664 1.00 15.07 411 PHE A C 1
ATOM 1028 O O . PHE A 1 138 ? 6.020 -26.808 41.469 1.00 19.73 411 PHE A O 1
ATOM 1036 N N . THR A 1 139 ? 6.584 -27.256 43.571 1.00 13.40 412 THR A N 1
ATOM 1037 C CA . THR A 1 139 ? 7.304 -28.448 43.211 1.00 17.32 412 THR A CA 1
ATOM 1038 C C . THR A 1 139 ? 6.461 -29.649 43.603 1.00 20.60 412 THR A C 1
ATOM 1039 O O . THR A 1 139 ? 5.827 -29.643 44.663 1.00 20.06 412 THR A O 1
ATOM 1043 N N . PHE A 1 140 ? 6.435 -30.653 42.732 1.00 17.54 413 PHE A N 1
ATOM 1044 C CA . PHE A 1 140 ? 5.660 -31.874 42.946 1.00 15.96 413 PHE A CA 1
ATOM 1045 C C . PHE A 1 140 ? 6.644 -33.041 42.951 1.00 18.91 413 PHE A C 1
ATOM 1046 O O . PHE A 1 140 ? 7.313 -33.314 41.929 1.00 19.13 413 PHE A O 1
ATOM 1054 N N . PHE A 1 141 ? 6.776 -33.706 44.099 1.00 17.76 414 PHE A N 1
ATOM 1055 C CA . PHE A 1 141 ? 7.912 -34.589 44.323 1.00 18.83 414 PHE A CA 1
ATOM 1056 C C . PHE A 1 141 ? 9.205 -33.781 44.076 1.00 19.17 414 PHE A C 1
ATOM 1057 O O . PHE A 1 141 ? 9.453 -32.832 44.800 1.00 21.24 414 PHE A O 1
ATOM 1065 N N . GLY A 1 142 ? 10.005 -34.145 43.078 1.00 17.39 415 GLY A N 1
ATOM 1066 C CA . GLY A 1 142 ? 11.223 -33.406 42.797 1.00 22.20 415 GLY A CA 1
ATOM 1067 C C . GLY A 1 142 ? 11.158 -32.524 41.543 1.00 22.04 415 GLY A C 1
ATOM 1068 O O . GLY A 1 142 ? 12.187 -32.018 41.076 1.00 21.92 415 GLY A O 1
ATOM 1069 N N . THR A 1 143 ? 9.970 -32.368 40.974 1.00 17.79 416 THR A N 1
ATOM 1070 C CA . THR A 1 143 ? 9.826 -31.686 39.671 1.00 18.82 416 THR A CA 1
ATOM 1071 C C . THR A 1 143 ? 9.052 -30.390 39.828 1.00 16.85 416 THR A C 1
ATOM 1072 O O . THR A 1 143 ? 7.939 -30.416 40.372 1.00 16.05 416 THR A O 1
ATOM 1076 N N . SER A 1 144 ? 9.600 -29.262 39.356 1.00 16.08 417 SER A N 1
ATOM 1077 C CA . SER A 1 144 ? 8.942 -27.988 39.604 1.00 17.10 417 SER A CA 1
ATOM 1078 C C . SER A 1 144 ? 8.051 -27.634 38.420 1.00 16.99 417 SER A C 1
ATOM 1079 O O . SER A 1 144 ? 8.391 -27.929 37.268 1.00 16.67 417 SER A O 1
ATOM 1082 N N . PHE A 1 145 ? 6.954 -26.940 38.719 1.00 13.47 418 PHE A N 1
ATOM 1083 C CA . PHE A 1 145 ? 5.954 -26.582 37.714 1.00 15.18 418 PHE A CA 1
ATOM 1084 C C . PHE A 1 145 ? 5.685 -25.109 37.850 1.00 15.92 418 PHE A C 1
ATOM 1085 O O . PHE A 1 145 ? 5.621 -24.593 38.968 1.00 16.15 418 PHE A O 1
ATOM 1093 N N . LEU A 1 146 ? 5.456 -24.445 36.721 1.00 14.08 419 LEU A N 1
ATOM 1094 C CA . LEU A 1 146 ? 5.085 -23.049 36.699 1.00 14.22 419 LEU A CA 1
ATOM 1095 C C . LEU A 1 146 ? 3.902 -22.974 35.745 1.00 14.73 419 LEU A C 1
ATOM 1096 O O . LEU A 1 146 ? 3.999 -23.477 34.628 1.00 15.53 419 LEU A O 1
ATOM 1101 N N . PHE A 1 147 ? 2.803 -22.371 36.202 1.00 15.04 420 PHE A N 1
ATOM 1102 C CA . PHE A 1 147 ? 1.610 -22.146 35.371 1.00 13.89 420 PHE A CA 1
ATOM 1103 C C . PHE A 1 147 ? 1.410 -20.639 35.283 1.00 13.50 420 PHE A C 1
ATOM 1104 O O . PHE A 1 147 ? 1.407 -19.941 36.299 1.00 15.11 420 PHE A O 1
ATOM 1112 N N . ILE A 1 148 ? 1.260 -20.109 34.071 1.00 13.13 421 ILE A N 1
ATOM 1113 C CA . ILE A 1 148 ? 1.015 -18.688 33.910 1.00 12.32 421 ILE A CA 1
ATOM 1114 C C . ILE A 1 148 ? -0.251 -18.545 33.062 1.00 12.35 421 ILE A C 1
ATOM 1115 O O . ILE A 1 148 ? -0.382 -19.237 32.043 1.00 12.81 421 ILE A O 1
ATOM 1120 N N . THR A 1 149 ? -1.185 -17.696 33.496 1.00 13.36 422 THR A N 1
ATOM 1121 C CA . THR A 1 149 ? -2.266 -17.338 32.597 1.00 12.65 422 THR A CA 1
ATOM 1122 C C . THR A 1 149 ? -2.163 -15.845 32.336 1.00 17.64 422 THR A C 1
ATOM 1123 O O . THR A 1 149 ? -1.731 -15.080 33.212 1.00 15.74 422 THR A O 1
ATOM 1127 N N . SER A 1 150 ? -2.529 -15.424 31.124 1.00 16.27 423 SER A N 1
ATOM 1128 C CA . SER A 1 150 ? -2.334 -14.048 30.717 1.00 12.64 423 SER A CA 1
ATOM 1129 C C . SER A 1 150 ? -3.491 -13.549 29.900 1.00 15.73 423 SER A C 1
ATOM 1130 O O . SER A 1 150 ? -4.237 -14.343 29.289 1.00 14.44 423 SER A O 1
ATOM 1133 N N . HIS A 1 151 ? -3.635 -12.230 29.884 1.00 15.22 424 HIS A N 1
ATOM 1134 C CA . HIS A 1 151 ? -4.524 -11.571 28.931 1.00 15.53 424 HIS A CA 1
ATOM 1135 C C . HIS A 1 151 ? -3.606 -10.561 28.249 1.00 16.36 424 HIS A C 1
ATOM 1136 O O . HIS A 1 151 ? -3.109 -9.670 28.923 1.00 20.59 424 HIS A O 1
ATOM 1143 N N . PHE A 1 152 ? -3.305 -10.738 26.961 1.00 15.49 425 PHE A N 1
ATOM 1144 C CA . PHE A 1 152 ? -2.388 -9.842 26.230 1.00 15.50 425 PHE A CA 1
ATOM 1145 C C . PHE A 1 152 ? -3.140 -8.677 25.597 1.00 16.96 425 PHE A C 1
ATOM 1146 O O . PHE A 1 152 ? -4.349 -8.743 25.386 1.00 18.14 425 PHE A O 1
ATOM 1154 N N . THR A 1 153 ? -2.419 -7.601 25.292 1.00 16.71 426 THR A N 1
ATOM 1155 C CA . THR A 1 153 ? -2.937 -6.494 24.466 1.00 18.14 426 THR A CA 1
ATOM 1156 C C . THR A 1 153 ? -3.782 -6.960 23.267 1.00 22.14 426 THR A C 1
ATOM 1157 O O . THR A 1 153 ? -3.371 -7.845 22.518 1.00 20.76 426 THR A O 1
ATOM 1161 N N . SER A 1 154 ? -4.940 -6.334 23.073 1.00 23.26 427 SER A N 1
ATOM 1162 C CA A SER A 1 154 ? -5.876 -6.718 22.019 0.51 25.59 427 SER A CA 1
ATOM 1163 C CA B SER A 1 154 ? -5.856 -6.737 22.008 0.49 25.49 427 SER A CA 1
ATOM 1164 C C . SER A 1 154 ? -5.660 -5.895 20.744 1.00 30.81 427 SER A C 1
ATOM 1165 O O . SER A 1 154 ? -5.080 -4.811 20.791 1.00 30.03 427 SER A O 1
ATOM 1170 N N . GLY A 1 155 ? -6.143 -6.406 19.610 1.00 31.63 428 GLY A N 1
ATOM 1171 C CA . GLY A 1 155 ? -6.053 -5.676 18.343 1.00 33.59 428 GLY A CA 1
ATOM 1172 C C . GLY A 1 155 ? -5.286 -6.411 17.251 1.00 34.11 428 GLY A C 1
ATOM 1173 O O . GLY A 1 155 ? -4.219 -6.981 17.477 1.00 29.42 428 GLY A O 1
ATOM 1174 N N . ASP A 1 156 ? -5.832 -6.389 16.040 1.00 38.66 429 ASP A N 1
ATOM 1175 C CA . ASP A 1 156 ? -5.180 -7.043 14.904 1.00 40.53 429 ASP A CA 1
ATOM 1176 C C . ASP A 1 156 ? -3.752 -6.569 14.698 1.00 35.01 429 ASP A C 1
ATOM 1177 O O . ASP A 1 156 ? -2.846 -7.371 14.461 1.00 36.55 429 ASP A O 1
ATOM 1182 N N . GLY A 1 157 ? -3.558 -5.261 14.772 1.00 29.16 430 GLY A N 1
ATOM 1183 C CA . GLY A 1 157 ? -2.282 -4.664 14.440 1.00 32.87 430 GLY A CA 1
ATOM 1184 C C . GLY A 1 157 ? -1.337 -4.438 15.610 1.00 32.67 430 GLY A C 1
ATOM 1185 O O . GLY A 1 157 ? -0.398 -3.645 15.506 1.00 32.27 430 GLY A O 1
ATOM 1186 N N . LYS A 1 158 ? -1.550 -5.147 16.715 1.00 29.38 431 LYS A N 1
ATOM 1187 C CA . LYS A 1 158 ? -0.757 -4.896 17.918 1.00 27.54 431 LYS A CA 1
ATOM 1188 C C . LYS A 1 158 ? 0.203 -6.029 18.246 1.00 25.94 431 LYS A C 1
ATOM 1189 O O . LYS A 1 158 ? 0.484 -6.296 19.422 1.00 23.42 431 LYS A O 1
ATOM 1195 N N . VAL A 1 159 ? 0.730 -6.695 17.226 1.00 26.74 432 VAL A N 1
ATOM 1196 C CA . VAL A 1 159 ? 1.715 -7.739 17.484 1.00 29.10 432 VAL A CA 1
ATOM 1197 C C . VAL A 1 159 ? 2.900 -7.194 18.291 1.00 28.84 432 VAL A C 1
ATOM 1198 O O . VAL A 1 159 ? 3.364 -7.846 19.218 1.00 26.03 432 VAL A O 1
ATOM 1202 N N . ALA A 1 160 ? 3.400 -6.012 17.942 1.00 26.00 433 ALA A N 1
ATOM 1203 C CA . ALA A 1 160 ? 4.555 -5.476 18.669 1.00 27.29 433 ALA A CA 1
ATOM 1204 C C . ALA A 1 160 ? 4.260 -5.319 20.167 1.00 28.26 433 ALA A C 1
ATOM 1205 O O . ALA A 1 160 ? 5.122 -5.581 21.006 1.00 28.01 433 ALA A O 1
ATOM 1207 N N . GLU A 1 161 ? 3.041 -4.910 20.502 1.00 25.27 434 GLU A N 1
ATOM 1208 C CA . GLU A 1 161 ? 2.661 -4.739 21.898 1.00 24.70 434 GLU A CA 1
ATOM 1209 C C . GLU A 1 161 ? 2.556 -6.103 22.577 1.00 23.66 434 GLU A C 1
ATOM 1210 O O . GLU A 1 161 ? 2.918 -6.254 23.761 1.00 22.74 434 GLU A O 1
ATOM 1216 N N . ARG A 1 162 ? 2.068 -7.106 21.844 1.00 19.97 435 ARG A N 1
ATOM 1217 C CA . ARG A 1 162 ? 2.006 -8.467 22.398 1.00 16.53 435 ARG A CA 1
ATOM 1218 C C . ARG A 1 162 ? 3.389 -9.035 22.671 1.00 20.79 435 ARG A C 1
ATOM 1219 O O . ARG A 1 162 ? 3.599 -9.766 23.675 1.00 19.71 435 ARG A O 1
ATOM 1227 N N . LEU A 1 163 ? 4.360 -8.687 21.821 1.00 20.21 436 LEU A N 1
ATOM 1228 C CA . LEU A 1 163 ? 5.730 -9.090 22.078 1.00 19.24 436 LEU A CA 1
ATOM 1229 C C . LEU A 1 163 ? 6.202 -8.514 23.407 1.00 21.54 436 LEU A C 1
ATOM 1230 O O . LEU A 1 163 ? 6.927 -9.160 24.130 1.00 20.88 436 LEU A O 1
ATOM 1235 N N . LEU A 1 164 ? 5.831 -7.273 23.684 1.00 21.09 437 LEU A N 1
ATOM 1236 C CA . LEU A 1 164 ? 6.232 -6.618 24.921 1.00 25.59 437 LEU A CA 1
ATOM 1237 C C . LEU A 1 164 ? 5.514 -7.231 26.123 1.00 27.71 437 LEU A C 1
ATOM 1238 O O . LEU A 1 164 ? 6.054 -7.244 27.234 1.00 21.55 437 LEU A O 1
ATOM 1243 N N . ASP A 1 165 ? 4.295 -7.727 25.905 1.00 19.74 438 ASP A N 1
ATOM 1244 C CA . ASP A 1 165 ? 3.567 -8.373 27.007 1.00 19.55 438 ASP A CA 1
ATOM 1245 C C . ASP A 1 165 ? 4.327 -9.635 27.406 1.00 22.55 438 ASP A C 1
ATOM 1246 O O . ASP A 1 165 ? 4.532 -9.923 28.598 1.00 20.98 438 ASP A O 1
ATOM 1251 N N . TYR A 1 166 ? 4.754 -10.394 26.409 1.00 16.61 439 TYR A N 1
ATOM 1252 C CA . TYR A 1 166 ? 5.574 -11.575 26.692 1.00 19.01 439 TYR A CA 1
ATOM 1253 C C . TYR A 1 166 ? 6.857 -11.222 27.463 1.00 14.77 439 TYR A C 1
ATOM 1254 O O . TYR A 1 166 ? 7.154 -11.826 28.505 1.00 19.37 439 TYR A O 1
ATOM 1263 N N . THR A 1 167 ? 7.624 -10.264 26.947 1.00 18.01 440 THR A N 1
ATOM 1264 C CA A THR A 1 167 ? 8.920 -9.919 27.517 0.59 21.36 440 THR A CA 1
ATOM 1265 C CA B THR A 1 167 ? 8.924 -9.964 27.538 0.41 20.98 440 THR A CA 1
ATOM 1266 C C . THR A 1 167 ? 8.782 -9.380 28.948 1.00 23.03 440 THR A C 1
ATOM 1267 O O . THR A 1 167 ? 9.503 -9.798 29.860 1.00 19.80 440 THR A O 1
ATOM 1274 N N . ARG A 1 168 ? 7.858 -8.442 29.133 1.00 19.16 441 ARG A N 1
ATOM 1275 C CA . ARG A 1 168 ? 7.586 -7.883 30.464 1.00 22.90 441 ARG A CA 1
ATOM 1276 C C . ARG A 1 168 ? 7.221 -8.976 31.478 1.00 23.01 441 ARG A C 1
ATOM 1277 O O . ARG A 1 168 ? 7.647 -8.927 32.642 1.00 21.46 441 ARG A O 1
ATOM 1285 N N . THR A 1 169 ? 6.433 -9.957 31.042 1.00 15.87 442 THR A N 1
ATOM 1286 C CA . THR A 1 169 ? 6.034 -11.032 31.936 1.00 18.15 442 THR A CA 1
ATOM 1287 C C . THR A 1 169 ? 7.210 -11.919 32.331 1.00 19.57 442 THR A C 1
ATOM 1288 O O . THR A 1 169 ? 7.357 -12.236 33.517 1.00 18.60 442 THR A O 1
ATOM 1292 N N . VAL A 1 170 ? 8.029 -12.369 31.377 1.00 16.68 443 VAL A N 1
ATOM 1293 C CA . VAL A 1 170 ? 9.085 -13.298 31.780 1.00 18.21 443 VAL A CA 1
ATOM 1294 C C . VAL A 1 170 ? 10.195 -12.593 32.585 1.00 20.02 443 VAL A C 1
ATOM 1295 O O . VAL A 1 170 ? 10.891 -13.246 33.368 1.00 17.38 443 VAL A O 1
ATOM 1299 N N . GLN A 1 171 ? 10.340 -11.283 32.386 1.00 17.76 444 GLN A N 1
ATOM 1300 C CA . GLN A 1 171 ? 11.272 -10.475 33.168 1.00 24.46 444 GLN A CA 1
ATOM 1301 C C . GLN A 1 171 ? 10.762 -10.102 34.574 1.00 25.23 444 GLN A C 1
ATOM 1302 O O . GLN A 1 171 ? 11.565 -9.808 35.458 1.00 24.32 444 GLN A O 1
ATOM 1308 N N . ALA A 1 172 ? 9.452 -10.112 34.789 1.00 18.53 445 ALA A N 1
ATOM 1309 C CA . ALA A 1 172 ? 8.938 -9.509 36.011 1.00 24.49 445 ALA A CA 1
ATOM 1310 C C . ALA A 1 172 ? 8.302 -10.492 36.977 1.00 24.29 445 ALA A C 1
ATOM 1311 O O . ALA A 1 172 ? 8.121 -10.156 38.152 1.00 23.48 445 ALA A O 1
ATOM 1313 N N . LEU A 1 173 ? 7.925 -11.678 36.510 1.00 17.22 446 LEU A N 1
ATOM 1314 C CA . LEU A 1 173 ? 7.289 -12.628 37.421 1.00 15.62 446 LEU A CA 1
ATOM 1315 C C . LEU A 1 173 ? 8.320 -13.061 38.468 1.00 21.43 446 LEU A C 1
ATOM 1316 O O . LEU A 1 173 ? 9.368 -13.583 38.103 1.00 23.60 446 LEU A O 1
ATOM 1321 N N . VAL A 1 174 ? 8.016 -12.859 39.747 1.00 17.89 447 VAL A N 1
ATOM 1322 C CA . VAL A 1 174 ? 8.966 -13.164 40.821 1.00 19.25 447 VAL A CA 1
ATOM 1323 C C . VAL A 1 174 ? 8.712 -14.550 41.392 1.00 19.00 447 VAL A C 1
ATOM 1324 O O . VAL A 1 174 ? 8.079 -14.698 42.453 1.00 18.99 447 VAL A O 1
ATOM 1328 N N . LEU A 1 175 ? 9.191 -15.562 40.671 1.00 15.80 448 LEU A N 1
ATOM 1329 C CA . LEU A 1 175 ? 9.051 -16.964 41.052 1.00 14.92 448 LEU A CA 1
ATOM 1330 C C . LEU A 1 175 ? 10.316 -17.740 40.635 1.00 19.53 448 LEU A C 1
ATOM 1331 O O . LEU A 1 175 ? 10.987 -17.349 39.687 1.00 19.91 448 LEU A O 1
ATOM 1336 N N . PRO A 1 176 ? 10.662 -18.813 41.354 1.00 19.96 449 PRO A N 1
ATOM 1337 C CA . PRO A 1 176 ? 10.108 -19.155 42.659 1.00 19.38 449 PRO A CA 1
ATOM 1338 C C . PRO A 1 176 ? 10.712 -18.206 43.715 1.00 18.36 449 PRO A C 1
ATOM 1339 O O . PRO A 1 176 ? 11.467 -17.319 43.335 1.00 20.17 449 PRO A O 1
ATOM 1343 N N . ARG A 1 177 ? 10.377 -18.381 44.991 1.00 19.13 450 ARG A N 1
ATOM 1344 C CA . ARG A 1 177 ? 10.911 -17.520 46.058 1.00 18.98 450 ARG A CA 1
ATOM 1345 C C . ARG A 1 177 ? 11.339 -18.392 47.225 1.00 23.72 450 ARG A C 1
ATOM 1346 O O . ARG A 1 177 ? 12.520 -18.711 47.351 1.00 21.90 450 ARG A O 1
ATOM 1354 N N . ASN A 1 178 ? 10.389 -18.815 48.066 1.00 18.18 451 ASN A N 1
ATOM 1355 C CA . ASN A 1 178 ? 10.753 -19.678 49.200 1.00 19.73 451 ASN A CA 1
ATOM 1356 C C . ASN A 1 178 ? 11.126 -21.101 48.807 1.00 17.19 451 ASN A C 1
ATOM 1357 O O . ASN A 1 178 ? 11.827 -21.791 49.540 1.00 23.39 451 ASN A O 1
ATOM 1362 N N . VAL A 1 179 ? 10.599 -21.571 47.681 1.00 18.81 452 VAL A N 1
ATOM 1363 C CA . VAL A 1 179 ? 10.845 -22.932 47.256 1.00 19.34 452 VAL A CA 1
ATOM 1364 C C . VAL A 1 179 ? 12.039 -22.925 46.295 1.00 22.11 452 VAL A C 1
ATOM 1365 O O . VAL A 1 179 ? 12.008 -22.214 45.296 1.00 21.09 452 VAL A O 1
ATOM 1369 N N . PRO A 1 180 ? 13.086 -23.718 46.587 1.00 24.94 453 PRO A N 1
ATOM 1370 C CA . PRO A 1 180 ? 14.295 -23.604 45.767 1.00 27.63 453 PRO A CA 1
ATOM 1371 C C . PRO A 1 180 ? 14.075 -24.024 44.327 1.00 24.28 453 PRO A C 1
ATOM 1372 O O . PRO A 1 180 ? 13.264 -24.922 44.049 1.00 21.10 453 PRO A O 1
ATOM 1376 N N . ASP A 1 181 ? 14.791 -23.360 43.421 1.00 21.06 454 ASP A N 1
ATOM 1377 C CA . ASP A 1 181 ? 14.884 -23.784 42.030 1.00 22.78 454 ASP A CA 1
ATOM 1378 C C . ASP A 1 181 ? 15.425 -25.211 42.030 1.00 22.08 454 ASP A C 1
ATOM 1379 O O . ASP A 1 181 ? 16.387 -25.500 42.743 1.00 20.66 454 ASP A O 1
ATOM 1384 N N . THR A 1 182 ? 14.850 -26.109 41.225 1.00 22.60 455 THR A N 1
ATOM 1385 C CA . THR A 1 182 ? 15.355 -27.489 41.221 1.00 24.12 455 THR A CA 1
ATOM 1386 C C . THR A 1 182 ? 16.613 -27.708 40.393 1.00 25.44 455 THR A C 1
ATOM 1387 O O . THR A 1 182 ? 17.243 -28.767 40.486 1.00 23.49 455 THR A O 1
ATOM 1391 N N . ASN A 1 183 ? 16.988 -26.723 39.593 1.00 19.75 456 ASN A N 1
ATOM 1392 C CA . ASN A 1 183 ? 18.184 -26.862 38.748 1.00 23.47 456 ASN A CA 1
ATOM 1393 C C . ASN A 1 183 ? 18.718 -25.454 38.472 1.00 22.20 456 ASN A C 1
ATOM 1394 O O . ASN A 1 183 ? 18.606 -24.935 37.365 1.00 21.72 456 ASN A O 1
ATOM 1399 N N . PRO A 1 184 ? 19.274 -24.802 39.501 1.00 20.97 457 PRO A N 1
ATOM 1400 C CA . PRO A 1 184 ? 19.511 -23.359 39.371 1.00 22.88 457 PRO A CA 1
ATOM 1401 C C . PRO A 1 184 ? 20.558 -23.018 38.311 1.00 22.27 457 PRO A C 1
ATOM 1402 O O . PRO A 1 184 ? 20.504 -21.917 37.730 1.00 25.26 457 PRO A O 1
ATOM 1406 N N . TYR A 1 185 ? 21.548 -23.882 38.102 1.00 20.93 458 TYR A N 1
ATOM 1407 C CA . TYR A 1 185 ? 22.567 -23.578 37.090 1.00 21.06 458 TYR A CA 1
ATOM 1408 C C . TYR A 1 185 ? 21.988 -23.452 35.686 1.00 21.25 458 TYR A C 1
ATOM 1409 O O . TYR A 1 185 ? 22.599 -22.844 34.834 1.00 24.72 458 TYR A O 1
ATOM 1418 N N . ARG A 1 186 ? 20.823 -24.054 35.456 1.00 22.30 459 ARG A N 1
ATOM 1419 C CA . ARG A 1 186 ? 20.130 -23.933 34.171 1.00 27.38 459 ARG A CA 1
ATOM 1420 C C . ARG A 1 186 ? 19.276 -22.683 34.043 1.00 30.29 459 ARG A C 1
ATOM 1421 O O . ARG A 1 186 ? 18.754 -22.405 32.974 1.00 33.81 459 ARG A O 1
ATOM 1429 N N . SER A 1 187 ? 19.116 -21.937 35.124 1.00 25.57 460 SER A N 1
ATOM 1430 C CA . SER A 1 187 ? 18.253 -20.779 35.141 1.00 22.43 460 SER A CA 1
ATOM 1431 C C . SER A 1 187 ? 18.919 -19.531 34.627 1.00 30.59 460 SER A C 1
ATOM 1432 O O . SER A 1 187 ? 20.152 -19.339 34.770 1.00 33.57 460 SER A O 1
ATOM 1435 N N . SER A 1 188 ? 18.093 -18.688 34.014 1.00 25.90 461 SER A N 1
ATOM 1436 C CA A SER A 1 188 ? 18.505 -17.375 33.542 0.47 33.04 461 SER A CA 1
ATOM 1437 C CA B SER A 1 188 ? 18.528 -17.378 33.565 0.53 32.43 461 SER A CA 1
ATOM 1438 C C . SER A 1 188 ? 17.729 -16.318 34.308 1.00 33.93 461 SER A C 1
ATOM 1439 O O . SER A 1 188 ? 16.519 -16.457 34.507 1.00 28.84 461 SER A O 1
ATOM 1444 N N . ALA A 1 189 ? 18.408 -15.249 34.704 1.00 32.72 462 ALA A N 1
ATOM 1445 C CA . ALA A 1 189 ? 17.763 -14.166 35.436 1.00 33.17 462 ALA A CA 1
ATOM 1446 C C . ALA A 1 189 ? 16.677 -13.458 34.607 1.00 32.07 462 ALA A C 1
ATOM 1447 O O . ALA A 1 189 ? 15.725 -12.900 35.162 1.00 36.09 462 ALA A O 1
ATOM 1449 N N . ALA A 1 190 ? 16.842 -13.449 33.292 1.00 27.92 463 ALA A N 1
ATOM 1450 C CA . ALA A 1 190 ? 15.989 -12.628 32.440 1.00 34.09 463 ALA A CA 1
ATOM 1451 C C . ALA A 1 190 ? 14.709 -13.320 31.977 1.00 30.11 463 ALA A C 1
ATOM 1452 O O . ALA A 1 190 ? 13.852 -12.674 31.361 1.00 28.42 463 ALA A O 1
ATOM 1454 N N . ASP A 1 191 ? 14.570 -14.612 32.248 1.00 22.70 464 ASP A N 1
ATOM 1455 C CA . ASP A 1 191 ? 13.377 -15.346 31.774 1.00 20.63 464 ASP A CA 1
ATOM 1456 C C . ASP A 1 191 ? 12.916 -16.326 32.867 1.00 21.81 464 ASP A C 1
ATOM 1457 O O . ASP A 1 191 ? 13.534 -17.358 33.072 1.00 19.76 464 ASP A O 1
ATOM 1462 N N . VAL A 1 192 ? 11.843 -15.969 33.565 1.00 17.34 465 VAL A N 1
ATOM 1463 C CA . VAL A 1 192 ? 11.265 -16.813 34.612 1.00 17.57 465 VAL A CA 1
ATOM 1464 C C . VAL A 1 192 ? 10.954 -18.225 34.119 1.00 18.70 465 VAL A C 1
ATOM 1465 O O . VAL A 1 192 ? 11.000 -19.192 34.899 1.00 20.12 465 VAL A O 1
ATOM 1469 N N . THR A 1 193 ? 10.659 -18.377 32.830 1.00 17.94 466 THR A N 1
ATOM 1470 C CA . THR A 1 193 ? 10.270 -19.700 32.301 1.00 19.28 466 THR A CA 1
ATOM 1471 C C . THR A 1 193 ? 11.493 -20.628 32.157 1.00 20.28 466 THR A C 1
ATOM 1472 O O . THR A 1 193 ? 11.317 -21.805 31.830 1.00 22.22 466 THR A O 1
ATOM 1476 N N . THR A 1 194 ? 12.698 -20.141 32.442 1.00 16.78 467 THR A N 1
ATOM 1477 C CA . THR A 1 194 ? 13.866 -21.025 32.489 1.00 18.02 467 THR A CA 1
ATOM 1478 C C . THR A 1 194 ? 14.137 -21.604 33.877 1.00 18.58 467 THR A C 1
ATOM 1479 O O . THR A 1 194 ? 15.061 -22.405 34.021 1.00 18.60 467 THR A O 1
ATOM 1483 N N . ARG A 1 195 ? 13.340 -21.199 34.883 1.00 18.24 468 ARG A N 1
ATOM 1484 C CA . ARG A 1 195 ? 13.628 -21.542 36.294 1.00 20.11 468 ARG A CA 1
ATOM 1485 C C . ARG A 1 195 ? 12.847 -22.748 36.771 1.00 19.57 468 ARG A C 1
ATOM 1486 O O . ARG A 1 195 ? 12.907 -23.120 37.959 1.00 20.15 468 ARG A O 1
ATOM 1494 N N . PHE A 1 196 ? 12.137 -23.396 35.838 1.00 16.91 469 PHE A N 1
ATOM 1495 C CA . PHE A 1 196 ? 11.218 -24.478 36.212 1.00 18.04 469 PHE A CA 1
ATOM 1496 C C . PHE A 1 196 ? 11.384 -25.671 35.283 1.00 17.10 469 PHE A C 1
ATOM 1497 O O . PHE A 1 196 ? 11.717 -25.510 34.114 1.00 19.87 469 PHE A O 1
ATOM 1505 N N . ASP A 1 197 ? 11.156 -26.866 35.800 1.00 16.55 470 ASP A N 1
ATOM 1506 C CA . ASP A 1 197 ? 11.224 -28.071 34.978 1.00 16.26 470 ASP A CA 1
ATOM 1507 C C . ASP A 1 197 ? 10.097 -28.137 33.911 1.00 18.67 470 ASP A C 1
ATOM 1508 O O . ASP A 1 197 ? 10.329 -28.571 32.779 1.00 18.99 470 ASP A O 1
ATOM 1513 N N . GLU A 1 198 ? 8.897 -27.691 34.267 1.00 16.42 471 GLU A N 1
ATOM 1514 C CA . GLU A 1 198 ? 7.730 -27.844 33.372 1.00 20.71 471 GLU A CA 1
ATOM 1515 C C . GLU A 1 198 ? 6.973 -26.549 33.461 1.00 20.26 471 GLU A C 1
ATOM 1516 O O . GLU A 1 198 ? 6.656 -26.078 34.570 1.00 19.06 471 GLU A O 1
ATOM 1522 N N . VAL A 1 199 ? 6.725 -25.929 32.317 1.00 15.74 472 VAL A N 1
ATOM 1523 C CA . VAL A 1 199 ? 6.071 -24.648 32.296 1.00 12.39 472 VAL A CA 1
ATOM 1524 C C . VAL A 1 199 ? 4.863 -24.689 31.329 1.00 13.93 472 VAL A C 1
ATOM 1525 O O . VAL A 1 199 ? 4.984 -25.179 30.203 1.00 14.74 472 VAL A O 1
ATOM 1529 N N . PHE A 1 200 ? 3.718 -24.179 31.779 1.00 13.83 473 PHE A N 1
ATOM 1530 C CA . PHE A 1 200 ? 2.512 -24.074 30.915 1.00 12.18 473 PHE A CA 1
ATOM 1531 C C . PHE A 1 200 ? 2.057 -22.640 30.968 1.00 13.13 473 PHE A C 1
ATOM 1532 O O . PHE A 1 200 ? 1.883 -22.101 32.058 1.00 13.29 473 PHE A O 1
ATOM 1540 N N . TRP A 1 201 ? 1.875 -22.010 29.791 1.00 11.42 474 TRP A N 1
ATOM 1541 C CA . TRP A 1 201 ? 1.471 -20.615 29.723 1.00 11.07 474 TRP A CA 1
ATOM 1542 C C . TRP A 1 201 ? 0.243 -20.626 28.806 1.00 13.97 474 TRP A C 1
ATOM 1543 O O . TRP A 1 201 ? 0.352 -21.068 27.668 1.00 17.13 474 TRP A O 1
ATOM 1554 N N . PHE A 1 202 ? -0.905 -20.196 29.310 1.00 12.59 475 PHE A N 1
ATOM 1555 C CA . PHE A 1 202 ? -2.172 -20.414 28.626 1.00 14.68 475 PHE A CA 1
ATOM 1556 C C . PHE A 1 202 ? -2.968 -19.155 28.865 1.00 16.43 475 PHE A C 1
ATOM 1557 O O . PHE A 1 202 ? -2.978 -18.588 29.988 1.00 19.50 475 PHE A O 1
ATOM 1565 N N . GLY A 1 203 ? -3.631 -18.655 27.840 1.00 17.27 476 GLY A N 1
ATOM 1566 C CA . GLY A 1 203 ? -4.388 -17.447 28.060 1.00 19.20 476 GLY A CA 1
ATOM 1567 C C . GLY A 1 203 ? -5.005 -16.932 26.791 1.00 18.76 476 GLY A C 1
ATOM 1568 O O . GLY A 1 203 ? -4.985 -17.617 25.747 1.00 14.65 476 GLY A O 1
ATOM 1569 N N . ASP A 1 204 ? -5.563 -15.729 26.905 1.00 15.30 477 ASP A N 1
ATOM 1570 C CA . ASP A 1 204 ? -5.994 -14.995 25.739 1.00 16.05 477 ASP A CA 1
ATOM 1571 C C . ASP A 1 204 ? -4.800 -14.168 25.248 1.00 17.56 477 ASP A C 1
ATOM 1572 O O . ASP A 1 204 ? -4.579 -13.042 25.700 1.00 18.79 477 ASP A O 1
ATOM 1577 N N . PHE A 1 205 ? -4.001 -14.752 24.354 1.00 17.31 478 PHE A N 1
ATOM 1578 C CA . PHE A 1 205 ? -2.800 -14.077 23.837 1.00 17.74 478 PHE A CA 1
ATOM 1579 C C . PHE A 1 205 ? -3.150 -13.064 22.744 1.00 15.03 478 PHE A C 1
ATOM 1580 O O . PHE A 1 205 ? -2.320 -12.260 22.314 1.00 18.90 478 PHE A O 1
ATOM 1588 N N . ASN A 1 206 ? -4.392 -13.145 22.291 1.00 16.27 479 ASN A N 1
ATOM 1589 C CA . ASN A 1 206 ? -4.948 -12.200 21.346 1.00 18.33 479 ASN A CA 1
ATOM 1590 C C . ASN A 1 206 ? -4.286 -12.157 19.979 1.00 19.53 479 ASN A C 1
ATOM 1591 O O . ASN A 1 206 ? -4.442 -11.177 19.254 1.00 18.16 479 ASN A O 1
ATOM 1596 N N . PHE A 1 207 ? -3.544 -13.200 19.607 1.00 19.14 480 PHE A N 1
ATOM 1597 C CA . PHE A 1 207 ? -3.031 -13.246 18.219 1.00 21.13 480 PHE A CA 1
ATOM 1598 C C . PHE A 1 207 ? -4.115 -13.619 17.234 1.00 21.30 480 PHE A C 1
ATOM 1599 O O . PHE A 1 207 ? -4.974 -14.467 17.517 1.00 20.50 480 PHE A O 1
ATOM 1607 N N . ARG A 1 208 ? -4.081 -12.990 16.059 1.00 18.90 481 ARG A N 1
ATOM 1608 C CA . ARG A 1 208 ? -5.203 -13.086 15.156 1.00 24.22 481 ARG A CA 1
ATOM 1609 C C . ARG A 1 208 ? -4.802 -13.806 13.858 1.00 26.50 481 ARG A C 1
ATOM 1610 O O . ARG A 1 208 ? -3.634 -14.070 13.616 1.00 26.89 481 ARG A O 1
ATOM 1618 N N . LEU A 1 209 ? -5.789 -14.114 13.029 1.00 24.15 482 LEU A N 1
ATOM 1619 C CA . LEU A 1 209 ? -5.520 -14.605 11.692 1.00 27.06 482 LEU A CA 1
ATOM 1620 C C . LEU A 1 209 ? -5.423 -13.393 10.769 1.00 28.97 482 LEU A C 1
ATOM 1621 O O . LEU A 1 209 ? -6.352 -12.580 10.721 1.00 33.52 482 LEU A O 1
ATOM 1626 N N . SER A 1 210 ? -4.318 -13.282 10.034 1.00 27.95 483 SER A N 1
ATOM 1627 C CA A SER A 1 210 ? -4.128 -12.168 9.113 0.52 31.24 483 SER A CA 1
ATOM 1628 C CA B SER A 1 210 ? -4.109 -12.178 9.104 0.48 31.34 483 SER A CA 1
ATOM 1629 C C . SER A 1 210 ? -4.893 -12.390 7.802 1.00 34.84 483 SER A C 1
ATOM 1630 O O . SER A 1 210 ? -5.310 -13.499 7.489 1.00 36.14 483 SER A O 1
ATOM 1635 N N . GLY A 1 211 ? -5.079 -11.326 7.033 1.00 32.57 484 GLY A N 1
ATOM 1636 C CA . GLY A 1 211 ? -5.659 -11.461 5.711 1.00 37.54 484 GLY A CA 1
ATOM 1637 C C . GLY A 1 211 ? -7.027 -10.836 5.573 1.00 36.39 484 GLY A C 1
ATOM 1638 O O . GLY A 1 211 ? -7.488 -10.640 4.464 1.00 39.68 484 GLY A O 1
ATOM 1639 N N . GLY A 1 212 ? -7.676 -10.557 6.701 1.00 39.42 485 GLY A N 1
ATOM 1640 C CA . GLY A 1 212 ? -8.945 -9.848 6.722 1.00 45.00 485 GLY A CA 1
ATOM 1641 C C . GLY A 1 212 ? -10.174 -10.745 6.730 1.00 48.59 485 GLY A C 1
ATOM 1642 O O . GLY A 1 212 ? -10.104 -11.915 6.352 1.00 46.71 485 GLY A O 1
ATOM 1643 N N . ARG A 1 213 ? -11.306 -10.175 7.140 1.00 50.76 486 ARG A N 1
ATOM 1644 C CA . ARG A 1 213 ? -12.523 -10.949 7.391 1.00 53.17 486 ARG A CA 1
ATOM 1645 C C . ARG A 1 213 ? -12.987 -11.704 6.143 1.00 50.78 486 ARG A C 1
ATOM 1646 O O . ARG A 1 213 ? -13.400 -12.858 6.236 1.00 48.46 486 ARG A O 1
ATOM 1654 N N . THR A 1 214 ? -12.898 -11.070 4.979 1.00 50.89 487 THR A N 1
ATOM 1655 C CA . THR A 1 214 ? -13.377 -11.694 3.746 1.00 55.68 487 THR A CA 1
ATOM 1656 C C . THR A 1 214 ? -12.569 -12.936 3.382 1.00 57.61 487 THR A C 1
ATOM 1657 O O . THR A 1 214 ? -13.136 -13.971 3.041 1.00 54.08 487 THR A O 1
ATOM 1661 N N . VAL A 1 215 ? -11.246 -12.840 3.460 1.00 54.53 488 VAL A N 1
ATOM 1662 C CA . VAL A 1 215 ? -10.387 -13.967 3.104 1.00 51.44 488 VAL A CA 1
ATOM 1663 C C . VAL A 1 215 ? -10.527 -15.102 4.122 1.00 44.86 488 VAL A C 1
ATOM 1664 O O . VAL A 1 215 ? -10.514 -16.274 3.766 1.00 44.90 488 VAL A O 1
ATOM 1668 N N . VAL A 1 216 ? -10.682 -14.759 5.388 1.00 36.97 489 VAL A N 1
ATOM 1669 C CA . VAL A 1 216 ? -10.826 -15.797 6.404 1.00 39.14 489 VAL A CA 1
ATOM 1670 C C . VAL A 1 216 ? -12.198 -16.467 6.282 1.00 43.81 489 VAL A C 1
ATOM 1671 O O . VAL A 1 216 ? -12.305 -17.674 6.429 1.00 44.71 489 VAL A O 1
ATOM 1675 N N . ASP A 1 217 ? -13.230 -15.683 5.983 1.00 47.83 490 ASP A N 1
ATOM 1676 C CA . ASP A 1 217 ? -14.573 -16.221 5.725 1.00 57.48 490 ASP A CA 1
ATOM 1677 C C . ASP A 1 217 ? -14.563 -17.200 4.560 1.00 59.39 490 ASP A C 1
ATOM 1678 O O . ASP A 1 217 ? -15.246 -18.226 4.599 1.00 63.12 490 ASP A O 1
ATOM 1683 N N . ALA A 1 218 ? -13.797 -16.881 3.522 1.00 49.30 491 ALA A N 1
ATOM 1684 C CA . ALA A 1 218 ? -13.702 -17.756 2.363 1.00 53.89 491 ALA A CA 1
ATOM 1685 C C . ALA A 1 218 ? -13.083 -19.093 2.759 1.00 54.36 491 ALA A C 1
ATOM 1686 O O . ALA A 1 218 ? -13.540 -20.148 2.323 1.00 55.38 491 ALA A O 1
ATOM 1688 N N . LEU A 1 219 ? -12.053 -19.050 3.599 1.00 53.47 492 LEU A N 1
ATOM 1689 C CA . LEU A 1 219 ? -11.380 -20.273 4.017 1.00 55.94 492 LEU A CA 1
ATOM 1690 C C . LEU A 1 219 ? -12.265 -21.110 4.927 1.00 60.01 492 LEU A C 1
ATOM 1691 O O . LEU A 1 219 ? -12.149 -22.328 4.951 1.00 62.04 492 LEU A O 1
ATOM 1696 N N . LEU A 1 220 ? -13.157 -20.466 5.669 1.00 59.21 493 LEU A N 1
ATOM 1697 C CA . LEU A 1 220 ? -14.015 -21.200 6.596 1.00 58.31 493 LEU A CA 1
ATOM 1698 C C . LEU A 1 220 ? -15.160 -21.915 5.877 1.00 67.42 493 LEU A C 1
ATOM 1699 O O . LEU A 1 220 ? -15.859 -22.712 6.491 1.00 70.05 493 LEU A O 1
ATOM 1704 N N . CYS A 1 221 ? -15.358 -21.623 4.591 1.00 72.76 494 CYS A N 1
ATOM 1705 C CA . CYS A 1 221 ? -16.293 -22.394 3.767 1.00 79.16 494 CYS A CA 1
ATOM 1706 C C . CYS A 1 221 ? -15.594 -23.592 3.131 1.00 83.57 494 CYS A C 1
ATOM 1707 O O . CYS A 1 221 ? -15.596 -23.737 1.904 1.00 87.61 494 CYS A O 1
ATOM 1710 N N . VAL A 1 225 ? -15.594 -29.157 4.068 1.00 77.17 498 VAL A N 1
ATOM 1711 C CA . VAL A 1 225 ? -14.757 -29.348 5.251 1.00 74.93 498 VAL A CA 1
ATOM 1712 C C . VAL A 1 225 ? -13.762 -28.198 5.365 1.00 71.14 498 VAL A C 1
ATOM 1713 O O . VAL A 1 225 ? -13.200 -27.755 4.362 1.00 69.53 498 VAL A O 1
ATOM 1717 N N . VAL A 1 226 ? -13.554 -27.701 6.579 1.00 65.76 499 VAL A N 1
ATOM 1718 C CA . VAL A 1 226 ? -12.620 -26.605 6.780 1.00 60.97 499 VAL A CA 1
ATOM 1719 C C . VAL A 1 226 ? -11.186 -27.129 6.768 1.00 53.61 499 VAL A C 1
ATOM 1720 O O . VAL A 1 226 ? -10.849 -28.074 7.470 1.00 49.07 499 VAL A O 1
ATOM 1724 N N . ASP A 1 227 ? -10.355 -26.522 5.934 1.00 50.84 500 ASP A N 1
ATOM 1725 C CA . ASP A 1 227 ? -8.943 -26.858 5.872 1.00 47.79 500 ASP A CA 1
ATOM 1726 C C . ASP A 1 227 ? -8.208 -26.083 6.963 1.00 40.95 500 ASP A C 1
ATOM 1727 O O . ASP A 1 227 ? -7.761 -24.963 6.729 1.00 40.81 500 ASP A O 1
ATOM 1732 N N . VAL A 1 228 ? -8.097 -26.673 8.153 1.00 40.95 501 VAL A N 1
ATOM 1733 C CA . VAL A 1 228 ? -7.521 -25.966 9.290 1.00 42.53 501 VAL A CA 1
ATOM 1734 C C . VAL A 1 228 ? -6.042 -25.638 9.079 1.00 41.87 501 VAL A C 1
ATOM 1735 O O . VAL A 1 228 ? -5.627 -24.521 9.346 1.00 38.46 501 VAL A O 1
ATOM 1739 N N . PRO A 1 229 ? -5.241 -26.612 8.615 1.00 46.13 502 PRO A N 1
ATOM 1740 C CA . PRO A 1 229 ? -3.838 -26.297 8.290 1.00 44.32 502 PRO A CA 1
ATOM 1741 C C . PRO A 1 229 ? -3.696 -25.030 7.421 1.00 40.98 502 PRO A C 1
ATOM 1742 O O . PRO A 1 229 ? -2.862 -24.173 7.722 1.00 40.61 502 PRO A O 1
ATOM 1746 N N . ALA A 1 230 ? -4.514 -24.903 6.382 1.00 39.45 503 ALA A N 1
ATOM 1747 C CA . ALA A 1 230 ? -4.457 -23.723 5.511 1.00 44.95 503 ALA A CA 1
ATOM 1748 C C . ALA A 1 230 ? -4.862 -22.460 6.275 1.00 43.68 503 ALA A C 1
ATOM 1749 O O . ALA A 1 230 ? -4.306 -21.380 6.064 1.00 40.42 503 ALA A O 1
ATOM 1751 N N . LEU A 1 231 ? -5.836 -22.601 7.166 1.00 39.60 504 LEU A N 1
ATOM 1752 C CA . LEU A 1 231 ? -6.272 -21.492 7.987 1.00 38.80 504 LEU A CA 1
ATOM 1753 C C . LEU A 1 231 ? -5.105 -21.016 8.844 1.00 34.82 504 LEU A C 1
ATOM 1754 O O . LEU A 1 231 ? -4.866 -19.819 8.977 1.00 37.81 504 LEU A O 1
ATOM 1759 N N . LEU A 1 232 ? -4.377 -21.969 9.421 1.00 31.68 505 LEU A N 1
ATOM 1760 C CA . LEU A 1 232 ? -3.301 -21.666 10.367 1.00 30.79 505 LEU A CA 1
ATOM 1761 C C . LEU A 1 232 ? -2.090 -20.992 9.708 1.00 31.70 505 LEU A C 1
ATOM 1762 O O . LEU A 1 232 ? -1.239 -20.429 10.393 1.00 31.66 505 LEU A O 1
ATOM 1767 N N . GLN A 1 233 ? -2.005 -21.076 8.391 1.00 31.97 506 GLN A N 1
ATOM 1768 C CA . GLN A 1 233 ? -0.976 -20.356 7.645 1.00 38.96 506 GLN A CA 1
ATOM 1769 C C . GLN A 1 233 ? -1.140 -18.860 7.820 1.00 36.40 506 GLN A C 1
ATOM 1770 O O . GLN A 1 233 ? -0.229 -18.094 7.525 1.00 38.15 506 GLN A O 1
ATOM 1776 N N . HIS A 1 234 ? -2.318 -18.440 8.265 1.00 33.62 507 HIS A N 1
ATOM 1777 C CA . HIS A 1 234 ? -2.560 -17.034 8.534 1.00 32.49 507 HIS A CA 1
ATOM 1778 C C . HIS A 1 234 ? -2.374 -16.661 10.008 1.00 27.22 507 HIS A C 1
ATOM 1779 O O . HIS A 1 234 ? -2.465 -15.498 10.351 1.00 28.68 507 HIS A O 1
ATOM 1786 N N . ASP A 1 235 ? -2.094 -17.622 10.882 1.00 26.35 508 ASP A N 1
ATOM 1787 C CA . ASP A 1 235 ? -2.018 -17.295 12.311 1.00 23.06 508 ASP A CA 1
ATOM 1788 C C . ASP A 1 235 ? -0.776 -16.482 12.706 1.00 24.79 508 ASP A C 1
ATOM 1789 O O . ASP A 1 235 ? 0.345 -16.891 12.440 1.00 27.92 508 ASP A O 1
ATOM 1794 N N . GLN A 1 236 ? -0.961 -15.352 13.380 1.00 24.26 509 GLN A N 1
ATOM 1795 C CA . GLN A 1 236 ? 0.182 -14.548 13.828 1.00 24.70 509 GLN A CA 1
ATOM 1796 C C . GLN A 1 236 ? 1.076 -15.235 14.849 1.00 25.27 509 GLN A C 1
ATOM 1797 O O . GLN A 1 236 ? 2.289 -14.981 14.879 1.00 25.81 509 GLN A O 1
ATOM 1803 N N . LEU A 1 237 ? 0.494 -16.052 15.728 1.00 22.97 510 LEU A N 1
ATOM 1804 C CA . LEU A 1 237 ? 1.278 -16.595 16.824 1.00 21.26 510 LEU A CA 1
ATOM 1805 C C . LEU A 1 237 ? 2.276 -17.640 16.328 1.00 23.48 510 LEU A C 1
ATOM 1806 O O . LEU A 1 237 ? 3.442 -17.605 16.699 1.00 23.45 510 LEU A O 1
ATOM 1811 N N . ILE A 1 238 ? 1.833 -18.556 15.481 1.00 21.13 511 ILE A N 1
ATOM 1812 C CA . ILE A 1 238 ? 2.739 -19.547 14.902 1.00 23.67 511 ILE A CA 1
ATOM 1813 C C . ILE A 1 238 ? 3.840 -18.829 14.106 1.00 24.30 511 ILE A C 1
ATOM 1814 O O . ILE A 1 238 ? 5.023 -19.200 14.164 1.00 27.05 511 ILE A O 1
ATOM 1819 N N . ARG A 1 239 ? 3.457 -17.782 13.390 1.00 25.81 512 ARG A N 1
ATOM 1820 C CA . ARG A 1 239 ? 4.415 -17.020 12.591 1.00 31.47 512 ARG A CA 1
ATOM 1821 C C . ARG A 1 239 ? 5.495 -16.412 13.477 1.00 27.75 512 ARG A C 1
ATOM 1822 O O . ARG A 1 239 ? 6.684 -16.469 13.150 1.00 28.56 512 ARG A O 1
ATOM 1830 N N . GLU A 1 240 ? 5.076 -15.777 14.561 1.00 23.10 513 GLU A N 1
ATOM 1831 C CA . GLU A 1 240 ? 6.013 -15.123 15.464 1.00 25.09 513 GLU A CA 1
ATOM 1832 C C . GLU A 1 240 ? 6.865 -16.122 16.257 1.00 24.51 513 GLU A C 1
ATOM 1833 O O . GLU A 1 240 ? 8.063 -15.914 16.426 1.00 29.91 513 GLU A O 1
ATOM 1839 N N . MET A 1 241 ? 6.276 -17.213 16.728 1.00 22.84 514 MET A N 1
ATOM 1840 C CA . MET A 1 241 ? 7.069 -18.245 17.392 1.00 23.75 514 MET A CA 1
ATOM 1841 C C . MET A 1 241 ? 8.121 -18.844 16.444 1.00 29.97 514 MET A C 1
ATOM 1842 O O . MET A 1 241 ? 9.243 -19.148 16.861 1.00 33.91 514 MET A O 1
ATOM 1847 N N . ARG A 1 242 ? 7.754 -18.997 15.181 1.00 28.38 515 ARG A N 1
ATOM 1848 C CA . ARG A 1 242 ? 8.628 -19.647 14.203 1.00 32.78 515 ARG A CA 1
ATOM 1849 C C . ARG A 1 242 ? 9.875 -18.810 13.964 1.00 38.09 515 ARG A C 1
ATOM 1850 O O . ARG A 1 242 ? 10.955 -19.362 13.750 1.00 44.20 515 ARG A O 1
ATOM 1858 N N . LYS A 1 243 ? 9.757 -17.489 13.997 1.00 35.65 516 LYS A N 1
ATOM 1859 C CA . LYS A 1 243 ? 10.951 -16.682 13.795 1.00 41.35 516 LYS A CA 1
ATOM 1860 C C . LYS A 1 243 ? 11.640 -16.315 15.107 1.00 38.74 516 LYS A C 1
ATOM 1861 O O . LYS A 1 243 ? 12.653 -15.618 15.106 1.00 40.81 516 LYS A O 1
ATOM 1867 N N . GLY A 1 244 ? 11.110 -16.818 16.223 1.00 32.52 517 GLY A N 1
ATOM 1868 C CA . GLY A 1 244 ? 11.811 -16.737 17.489 1.00 38.03 517 GLY A CA 1
ATOM 1869 C C . GLY A 1 244 ? 11.592 -15.445 18.244 1.00 43.27 517 GLY A C 1
ATOM 1870 O O . GLY A 1 244 ? 12.285 -15.192 19.233 1.00 40.68 517 GLY A O 1
ATOM 1871 N N . SER A 1 245 ? 10.610 -14.648 17.815 1.00 40.42 518 SER A N 1
ATOM 1872 C CA . SER A 1 245 ? 10.376 -13.340 18.426 1.00 41.72 518 SER A CA 1
ATOM 1873 C C . SER A 1 245 ? 9.538 -13.401 19.721 1.00 36.85 518 SER A C 1
ATOM 1874 O O . SER A 1 245 ? 9.384 -12.402 20.416 1.00 36.42 518 SER A O 1
ATOM 1877 N N . ILE A 1 246 ? 9.009 -14.564 20.068 1.00 28.45 519 ILE A N 1
ATOM 1878 C CA . ILE A 1 246 ? 8.128 -14.627 21.224 1.00 26.09 519 ILE A CA 1
ATOM 1879 C C . ILE A 1 246 ? 8.056 -16.074 21.731 1.00 24.52 519 ILE A C 1
ATOM 1880 O O . ILE A 1 246 ? 8.302 -17.028 20.968 1.00 24.07 519 ILE A O 1
ATOM 1885 N N . PHE A 1 247 ? 7.769 -16.216 23.025 1.00 20.47 520 PHE A N 1
ATOM 1886 C CA . PHE A 1 247 ? 7.692 -17.522 23.675 1.00 18.76 520 PHE A CA 1
ATOM 1887 C C . PHE A 1 247 ? 8.875 -18.437 23.356 1.00 20.63 520 PHE A C 1
ATOM 1888 O O . PHE A 1 247 ? 8.713 -19.579 22.959 1.00 20.04 520 PHE A O 1
ATOM 1896 N N . LYS A 1 248 ? 10.068 -17.911 23.571 1.00 19.11 521 LYS A N 1
ATOM 1897 C CA . LYS A 1 248 ? 11.288 -18.646 23.280 1.00 22.11 521 LYS A CA 1
ATOM 1898 C C . LYS A 1 248 ? 11.338 -19.945 24.072 1.00 24.27 521 LYS A C 1
ATOM 1899 O O . LYS A 1 248 ? 11.100 -19.967 25.280 1.00 24.04 521 LYS A O 1
ATOM 1905 N N . GLY A 1 249 ? 11.614 -21.040 23.385 1.00 24.74 522 GLY A N 1
ATOM 1906 C CA . GLY A 1 249 ? 11.671 -22.325 24.042 1.00 21.89 522 GLY A CA 1
ATOM 1907 C C . GLY A 1 249 ? 10.331 -23.034 24.170 1.00 21.45 522 GLY A C 1
ATOM 1908 O O . GLY A 1 249 ? 10.295 -24.192 24.586 1.00 22.06 522 GLY A O 1
ATOM 1909 N N . PHE A 1 250 ? 9.224 -22.366 23.841 1.00 19.48 523 PHE A N 1
ATOM 1910 C CA . PHE A 1 250 ? 7.904 -23.006 24.000 1.00 16.54 523 PHE A CA 1
ATOM 1911 C C . PHE A 1 250 ? 7.437 -23.725 22.735 1.00 18.51 523 PHE A C 1
ATOM 1912 O O . PHE A 1 250 ? 7.844 -23.393 21.624 1.00 18.02 523 PHE A O 1
ATOM 1920 N N . GLN A 1 251 ? 6.558 -24.702 22.933 1.00 19.33 524 GLN A N 1
ATOM 1921 C CA . GLN A 1 251 ? 5.878 -25.368 21.846 1.00 24.31 524 GLN A CA 1
ATOM 1922 C C . GLN A 1 251 ? 4.369 -25.282 22.067 1.00 23.46 524 GLN A C 1
ATOM 1923 O O . GLN A 1 251 ? 3.896 -24.955 23.175 1.00 17.69 524 GLN A O 1
ATOM 1929 N N . GLU A 1 252 ? 3.614 -25.497 20.994 1.00 20.56 525 GLU A N 1
ATOM 1930 C CA . GLU A 1 252 ? 2.149 -25.607 21.120 1.00 23.74 525 GLU A CA 1
ATOM 1931 C C . GLU A 1 252 ? 1.734 -26.939 20.485 1.00 21.07 525 GLU A C 1
ATOM 1932 O O . GLU A 1 252 ? 2.339 -27.340 19.502 1.00 21.94 525 GLU A O 1
ATOM 1938 N N . PRO A 1 253 ? 0.729 -27.640 21.047 1.00 18.22 526 PRO A N 1
ATOM 1939 C CA . PRO A 1 253 ? 0.238 -28.824 20.315 1.00 22.12 526 PRO A CA 1
ATOM 1940 C C . PRO A 1 253 ? -0.408 -28.449 18.975 1.00 25.90 526 PRO A C 1
ATOM 1941 O O . PRO A 1 253 ? -0.790 -27.296 18.760 1.00 22.25 526 PRO A O 1
ATOM 1945 N N . ASP A 1 254 ? -0.487 -29.423 18.075 1.00 25.64 527 ASP A N 1
ATOM 1946 C CA . ASP A 1 254 ? -1.127 -29.237 16.782 1.00 31.09 527 ASP A CA 1
ATOM 1947 C C . ASP A 1 254 ? -2.575 -28.833 16.993 1.00 21.78 527 ASP A C 1
ATOM 1948 O O . ASP A 1 254 ? -3.267 -29.410 17.811 1.00 22.85 527 ASP A O 1
ATOM 1953 N N . ILE A 1 255 ? -3.022 -27.861 16.225 1.00 24.66 528 ILE A N 1
ATOM 1954 C CA . ILE A 1 255 ? -4.394 -27.403 16.264 1.00 23.65 528 ILE A CA 1
ATOM 1955 C C . ILE A 1 255 ? -5.247 -28.073 15.204 1.00 24.67 528 ILE A C 1
ATOM 1956 O O . ILE A 1 255 ? -4.932 -27.991 14.014 1.00 28.19 528 ILE A O 1
ATOM 1961 N N . HIS A 1 256 ? -6.344 -28.698 15.622 1.00 26.50 529 HIS A N 1
ATOM 1962 C CA . HIS A 1 256 ? -7.258 -29.335 14.673 1.00 34.09 529 HIS A CA 1
ATOM 1963 C C . HIS A 1 256 ? -8.674 -28.776 14.805 1.00 31.85 529 HIS A C 1
ATOM 1964 O O . HIS A 1 256 ? -9.593 -29.197 14.089 1.00 33.05 529 HIS A O 1
ATOM 1971 N N . PHE A 1 257 ? -8.842 -27.825 15.713 1.00 25.77 530 PHE A N 1
ATOM 1972 C CA . PHE A 1 257 ? -10.140 -27.202 15.941 1.00 29.90 530 PHE A CA 1
ATOM 1973 C C . PHE A 1 257 ? -10.273 -25.865 15.200 1.00 28.97 530 PHE A C 1
ATOM 1974 O O . PHE A 1 257 ? -9.286 -25.314 14.713 1.00 28.57 530 PHE A O 1
ATOM 1982 N N . LEU A 1 258 ? -11.501 -25.361 15.114 1.00 29.66 531 LEU A N 1
ATOM 1983 C CA . LEU A 1 258 ? -11.796 -24.078 14.474 1.00 28.22 531 LEU A CA 1
ATOM 1984 C C . LEU A 1 258 ? -11.532 -22.901 15.411 1.00 27.68 531 LEU A C 1
ATOM 1985 O O . LEU A 1 258 ? -11.471 -23.075 16.626 1.00 26.66 531 LEU A O 1
ATOM 1990 N N . PRO A 1 259 ? -11.391 -21.690 14.843 1.00 27.02 532 PRO A N 1
ATOM 1991 C CA . PRO A 1 259 ? -11.112 -20.512 15.670 1.00 27.78 532 PRO A CA 1
ATOM 1992 C C . PRO A 1 259 ? -12.094 -20.365 16.847 1.00 29.90 532 PRO A C 1
ATOM 1993 O O . PRO A 1 259 ? -13.292 -20.557 16.708 1.00 29.04 532 PRO A O 1
ATOM 1997 N N . SER A 1 260 ? -11.553 -19.998 18.000 1.00 30.84 533 SER A N 1
ATOM 1998 C CA . SER A 1 260 ? -12.316 -20.001 19.239 1.00 29.47 533 SER A CA 1
ATOM 1999 C C . SER A 1 260 ? -12.897 -18.622 19.575 1.00 30.25 533 SER A C 1
ATOM 2000 O O . SER A 1 260 ? -13.487 -18.444 20.644 1.00 33.49 533 SER A O 1
ATOM 2003 N N . TYR A 1 261 ? -12.710 -17.661 18.672 1.00 22.77 534 TYR A N 1
ATOM 2004 C CA . TYR A 1 261 ? -13.182 -16.286 18.823 1.00 24.86 534 TYR A CA 1
ATOM 2005 C C . TYR A 1 261 ? -13.394 -15.728 17.404 1.00 30.12 534 TYR A C 1
ATOM 2006 O O . TYR A 1 261 ? -12.748 -16.211 16.501 1.00 28.54 534 TYR A O 1
ATOM 2015 N N . LYS A 1 262 ? -14.249 -14.730 17.165 1.00 35.88 535 LYS A N 1
ATOM 2016 C CA . LYS A 1 262 ? -15.177 -14.117 18.103 1.00 37.25 535 LYS A CA 1
ATOM 2017 C C . LYS A 1 262 ? -16.571 -14.591 17.721 1.00 36.65 535 LYS A C 1
ATOM 2018 O O . LYS A 1 262 ? -16.942 -14.534 16.555 1.00 36.86 535 LYS A O 1
ATOM 2024 N N . PHE A 1 263 ? -17.330 -15.072 18.700 1.00 36.88 536 PHE A N 1
ATOM 2025 C CA . PHE A 1 263 ? -18.632 -15.685 18.451 1.00 38.91 536 PHE A CA 1
ATOM 2026 C C . PHE A 1 263 ? -19.722 -14.764 18.945 1.00 39.83 536 PHE A C 1
ATOM 2027 O O . PHE A 1 263 ? -19.563 -14.119 19.987 1.00 38.16 536 PHE A O 1
ATOM 2035 N N . ASP A 1 264 ? -20.825 -14.703 18.205 1.00 42.73 537 ASP A N 1
ATOM 2036 C CA . ASP A 1 264 ? -22.050 -14.106 18.720 1.00 45.24 537 ASP A CA 1
ATOM 2037 C C . ASP A 1 264 ? -22.424 -14.861 19.991 1.00 45.66 537 ASP A C 1
ATOM 2038 O O . ASP A 1 264 ? -22.235 -16.072 20.056 1.00 43.39 537 ASP A O 1
ATOM 2043 N N . ILE A 1 265 ? -22.974 -14.161 20.980 1.00 45.33 538 ILE A N 1
ATOM 2044 C CA . ILE A 1 265 ? -23.257 -14.781 22.280 1.00 50.98 538 ILE A CA 1
ATOM 2045 C C . ILE A 1 265 ? -24.333 -15.877 22.172 1.00 53.01 538 ILE A C 1
ATOM 2046 O O . ILE A 1 265 ? -25.406 -15.645 21.630 1.00 56.53 538 ILE A O 1
ATOM 2051 N N . GLY A 1 266 ? -24.018 -17.076 22.664 1.00 49.31 539 GLY A N 1
ATOM 2052 C CA . GLY A 1 266 ? -24.972 -18.173 22.681 1.00 51.25 539 GLY A CA 1
ATOM 2053 C C . GLY A 1 266 ? -25.131 -18.904 21.357 1.00 56.84 539 GLY A C 1
ATOM 2054 O O . GLY A 1 266 ? -25.941 -19.826 21.258 1.00 61.77 539 GLY A O 1
ATOM 2055 N N . LYS A 1 267 ? -24.361 -18.507 20.345 1.00 58.89 540 LYS A N 1
ATOM 2056 C CA . LYS A 1 267 ? -24.493 -19.055 18.992 1.00 65.26 540 LYS A CA 1
ATOM 2057 C C . LYS A 1 267 ? -23.165 -19.589 18.452 1.00 64.35 540 LYS A C 1
ATOM 2058 O O . LYS A 1 267 ? -22.095 -19.309 19.006 1.00 55.47 540 LYS A O 1
ATOM 2064 N N . ASP A 1 268 ? -23.230 -20.329 17.349 1.00 63.86 541 ASP A N 1
ATOM 2065 C CA . ASP A 1 268 ? -22.017 -20.871 16.745 1.00 65.10 541 ASP A CA 1
ATOM 2066 C C . ASP A 1 268 ? -21.552 -20.066 15.536 1.00 59.69 541 ASP A C 1
ATOM 2067 O O . ASP A 1 268 ? -20.668 -20.498 14.799 1.00 59.78 541 ASP A O 1
ATOM 2072 N N . THR A 1 269 ? -22.143 -18.894 15.342 1.00 54.73 542 THR A N 1
ATOM 2073 C CA . THR A 1 269 ? -21.789 -18.041 14.212 1.00 56.04 542 THR A CA 1
ATOM 2074 C C . THR A 1 269 ? -20.779 -16.981 14.642 1.00 51.72 542 THR A C 1
ATOM 2075 O O . THR A 1 269 ? -20.876 -16.427 15.741 1.00 49.66 542 THR A O 1
ATOM 2079 N N . TYR A 1 270 ? -19.813 -16.703 13.772 1.00 50.14 543 TYR A N 1
ATOM 2080 C CA . TYR A 1 270 ? -18.791 -15.702 14.066 1.00 49.94 543 TYR A CA 1
ATOM 2081 C C . TYR A 1 270 ? -19.326 -14.276 13.917 1.00 52.28 543 TYR A C 1
ATOM 2082 O O . TYR A 1 270 ? -20.097 -13.976 12.996 1.00 53.81 543 TYR A O 1
ATOM 2091 N N . ASP A 1 271 ? -18.900 -13.414 14.838 1.00 51.26 544 ASP A N 1
ATOM 2092 C CA . ASP A 1 271 ? -19.298 -12.007 14.902 1.00 55.07 544 ASP A CA 1
ATOM 2093 C C . ASP A 1 271 ? -20.008 -11.498 13.649 1.00 59.54 544 ASP A C 1
ATOM 2094 O O . ASP A 1 271 ? -19.372 -11.180 12.639 1.00 57.29 544 ASP A O 1
ATOM 2099 N N . SER A 1 272 ? -21.332 -11.411 13.734 1.00 60.74 545 SER A N 1
ATOM 2100 C CA . SER A 1 272 ? -22.129 -10.890 12.636 1.00 63.66 545 SER A CA 1
ATOM 2101 C C . SER A 1 272 ? -22.535 -9.430 12.859 1.00 70.03 545 SER A C 1
ATOM 2102 O O . SER A 1 272 ? -23.522 -8.968 12.288 1.00 77.73 545 SER A O 1
ATOM 2105 N N . THR A 1 273 ? -21.782 -8.706 13.686 1.00 68.89 546 THR A N 1
ATOM 2106 C CA . THR A 1 273 ? -21.989 -7.268 13.833 1.00 73.65 546 THR A CA 1
ATOM 2107 C C . THR A 1 273 ? -21.202 -6.528 12.755 1.00 74.04 546 THR A C 1
ATOM 2108 O O . THR A 1 273 ? -20.459 -7.138 11.993 1.00 66.02 546 THR A O 1
ATOM 2112 N N . SER A 1 274 ? -21.358 -5.210 12.701 1.00 81.00 547 SER A N 1
ATOM 2113 C CA . SER A 1 274 ? -20.696 -4.409 11.674 1.00 85.90 547 SER A CA 1
ATOM 2114 C C . SER A 1 274 ? -19.175 -4.358 11.869 1.00 81.30 547 SER A C 1
ATOM 2115 O O . SER A 1 274 ? -18.439 -4.042 10.933 1.00 78.68 547 SER A O 1
ATOM 2118 N N . LYS A 1 275 ? -18.701 -4.673 13.074 1.00 80.83 548 LYS A N 1
ATOM 2119 C CA . LYS A 1 275 ? -17.262 -4.666 13.336 1.00 79.02 548 LYS A CA 1
ATOM 2120 C C . LYS A 1 275 ? -16.555 -5.820 12.608 1.00 69.21 548 LYS A C 1
ATOM 2121 O O . LYS A 1 275 ? -15.366 -5.724 12.294 1.00 65.12 548 LYS A O 1
ATOM 2127 N N . GLN A 1 276 ? -17.294 -6.894 12.330 1.00 61.30 549 GLN A N 1
ATOM 2128 C CA . GLN A 1 276 ? -16.806 -7.986 11.483 1.00 56.04 549 GLN A CA 1
ATOM 2129 C C . GLN A 1 276 ? -15.418 -8.492 11.891 1.00 53.06 549 GLN A C 1
ATOM 2130 O O . GLN A 1 276 ? -14.525 -8.628 11.049 1.00 48.80 549 GLN A O 1
ATOM 2136 N N . ARG A 1 277 ? -15.240 -8.775 13.178 1.00 48.80 550 ARG A N 1
ATOM 2137 C CA . ARG A 1 277 ? -13.956 -9.265 13.671 1.00 53.20 550 ARG A CA 1
ATOM 2138 C C . ARG A 1 277 ? -13.575 -10.560 12.956 1.00 49.45 550 ARG A C 1
ATOM 2139 O O . ARG A 1 277 ? -14.402 -11.457 12.796 1.00 48.80 550 ARG A O 1
ATOM 2147 N N . THR A 1 278 ? -12.332 -10.642 12.496 1.00 44.36 551 THR A N 1
ATOM 2148 C CA . THR A 1 278 ? -11.848 -11.851 11.844 1.00 45.76 551 THR A CA 1
ATOM 2149 C C . THR A 1 278 ? -11.771 -12.996 12.864 1.00 39.34 551 THR A C 1
ATOM 2150 O O . THR A 1 278 ? -11.057 -12.881 13.879 1.00 38.56 551 THR A O 1
ATOM 2154 N N . PRO A 1 279 ? -12.504 -14.101 12.613 1.00 33.90 552 PRO A N 1
ATOM 2155 C CA . PRO A 1 279 ? -12.352 -15.270 13.503 1.00 31.19 552 PRO A CA 1
ATOM 2156 C C . PRO A 1 279 ? -10.867 -15.530 13.768 1.00 32.31 552 PRO A C 1
ATOM 2157 O O . PRO A 1 279 ? -10.038 -15.413 12.845 1.00 34.17 552 PRO A O 1
ATOM 2161 N N . SER A 1 280 ? -10.516 -15.852 15.011 1.00 27.31 553 SER A N 1
ATOM 2162 C CA . SER A 1 280 ? -9.109 -15.985 15.371 1.00 24.14 553 SER A CA 1
ATOM 2163 C C . SER A 1 280 ? -8.908 -17.025 16.457 1.00 25.00 553 SER A C 1
ATOM 2164 O O . SER A 1 280 ? -9.833 -17.347 17.195 1.00 24.25 553 SER A O 1
ATOM 2167 N N . TYR A 1 281 ? -7.684 -17.530 16.536 1.00 21.36 554 TYR A N 1
ATOM 2168 C CA . TYR A 1 281 ? -7.279 -18.426 17.592 1.00 21.76 554 TYR A CA 1
ATOM 2169 C C . TYR A 1 281 ? -6.641 -17.583 18.697 1.00 19.10 554 TYR A C 1
ATOM 2170 O O . TYR A 1 281 ? -5.426 -17.632 18.904 1.00 19.66 554 TYR A O 1
ATOM 2179 N N . THR A 1 282 ? -7.456 -16.835 19.438 1.00 19.44 555 THR A N 1
ATOM 2180 C CA . THR A 1 282 ? -6.915 -15.930 20.471 1.00 17.23 555 THR A CA 1
ATOM 2181 C C . THR A 1 282 ? -6.437 -16.672 21.725 1.00 19.62 555 THR A C 1
ATOM 2182 O O . THR A 1 282 ? -5.577 -16.179 22.469 1.00 19.06 555 THR A O 1
ATOM 2186 N N . ASP A 1 283 ? -6.982 -17.867 21.946 1.00 17.41 556 ASP A N 1
ATOM 2187 C CA . ASP A 1 283 ? -6.830 -18.575 23.203 1.00 17.16 556 ASP A CA 1
ATOM 2188 C C . ASP A 1 283 ? -6.011 -19.855 23.030 1.00 16.86 556 ASP A C 1
ATOM 2189 O O . ASP A 1 283 ? -6.378 -20.732 22.239 1.00 18.70 556 ASP A O 1
ATOM 2194 N N . ARG A 1 284 ? -4.887 -19.952 23.731 1.00 15.56 557 ARG A N 1
ATOM 2195 C CA . ARG A 1 284 ? -3.890 -20.983 23.414 1.00 17.48 557 ARG A CA 1
ATOM 2196 C C . ARG A 1 284 ? -3.258 -21.513 24.662 1.00 13.32 557 ARG A C 1
ATOM 2197 O O . ARG A 1 284 ? -3.256 -20.840 25.717 1.00 13.89 557 ARG A O 1
ATOM 2205 N N . VAL A 1 285 ? -2.717 -22.720 24.549 1.00 13.24 558 VAL A N 1
ATOM 2206 C CA . VAL A 1 285 ? -1.965 -23.335 25.632 1.00 14.54 558 VAL A CA 1
ATOM 2207 C C . VAL A 1 285 ? -0.594 -23.699 25.092 1.00 17.07 558 VAL A C 1
ATOM 2208 O O . VAL A 1 285 ? -0.499 -24.486 24.136 1.00 17.43 558 VAL A O 1
ATOM 2212 N N . LEU A 1 286 ? 0.443 -23.172 25.722 1.00 13.78 559 LEU A N 1
ATOM 2213 C CA . LEU A 1 286 ? 1.820 -23.393 25.278 1.00 16.48 559 LEU A CA 1
ATOM 2214 C C . LEU A 1 286 ? 2.586 -24.068 26.405 1.00 16.36 559 LEU A C 1
ATOM 2215 O O . LEU A 1 286 ? 2.239 -23.890 27.571 1.00 14.96 559 LEU A O 1
ATOM 2220 N N . TYR A 1 287 ? 3.625 -24.845 26.072 1.00 14.00 560 TYR A N 1
ATOM 2221 C CA . TYR A 1 287 ? 4.399 -25.544 27.095 1.00 13.89 560 TYR A CA 1
ATOM 2222 C C . TYR A 1 287 ? 5.902 -25.539 26.808 1.00 15.22 560 TYR A C 1
ATOM 2223 O O . TYR A 1 287 ? 6.335 -25.509 25.635 1.00 16.07 560 TYR A O 1
ATOM 2232 N N . ARG A 1 288 ? 6.682 -25.572 27.884 1.00 15.61 561 ARG A N 1
ATOM 2233 C CA . ARG A 1 288 ? 8.132 -25.595 27.794 1.00 19.32 561 ARG A CA 1
ATOM 2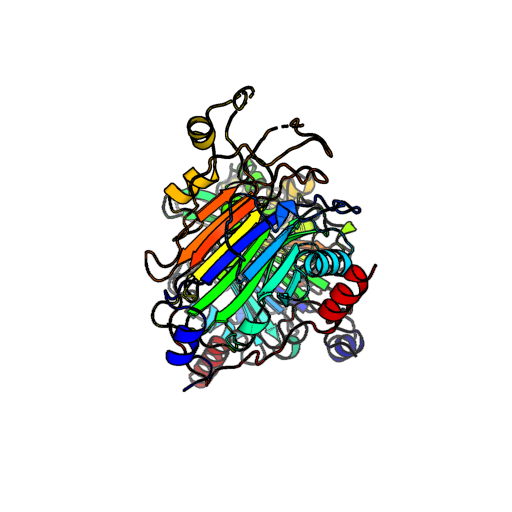234 C C . ARG A 1 288 ? 8.671 -26.507 28.892 1.00 20.16 561 ARG A C 1
ATOM 2235 O O . ARG A 1 288 ? 8.101 -26.567 29.988 1.00 16.55 561 ARG A O 1
ATOM 2243 N N . SER A 1 289 ? 9.737 -27.246 28.615 1.00 17.15 562 SER A N 1
ATOM 2244 C CA . SER A 1 289 ? 10.332 -28.043 29.676 1.00 17.85 562 SER A CA 1
ATOM 2245 C C . SER A 1 289 ? 11.845 -27.894 29.631 1.00 18.09 562 SER A C 1
ATOM 2246 O O . SER A 1 289 ? 12.411 -27.687 28.574 1.00 20.72 562 SER A O 1
ATOM 2249 N N . ARG A 1 290 ? 12.483 -27.967 30.788 1.00 18.31 563 ARG A N 1
ATOM 2250 C CA . ARG A 1 290 ? 13.938 -28.006 30.864 1.00 27.17 563 ARG A CA 1
ATOM 2251 C C . ARG A 1 290 ? 14.517 -29.209 30.147 1.00 27.32 563 ARG A C 1
ATOM 2252 O O . ARG A 1 290 ? 15.566 -29.130 29.524 1.00 27.93 563 ARG A O 1
ATOM 2260 N N . HIS A 1 291 ? 13.828 -30.335 30.246 1.00 26.86 564 HIS A N 1
ATOM 2261 C CA . HIS A 1 291 ? 14.369 -31.571 29.727 1.00 33.11 564 HIS A CA 1
ATOM 2262 C C . HIS A 1 291 ? 13.481 -31.955 28.562 1.00 30.10 564 HIS A C 1
ATOM 2263 O O . HIS A 1 291 ? 12.264 -32.109 28.715 1.00 26.41 564 HIS A O 1
ATOM 2270 N N . LYS A 1 292 ? 14.100 -32.092 27.394 1.00 28.81 565 LYS A N 1
ATOM 2271 C CA . LYS A 1 292 ? 13.388 -32.430 26.180 1.00 32.27 565 LYS A CA 1
ATOM 2272 C C . LYS A 1 292 ? 12.533 -33.671 26.384 1.00 32.68 565 LYS A C 1
ATOM 2273 O O . LYS A 1 292 ? 13.012 -34.673 26.896 1.00 37.60 565 LYS A O 1
ATOM 2279 N N . GLY A 1 293 ? 11.276 -33.618 25.956 1.00 30.40 566 GLY A N 1
ATOM 2280 C CA . GLY A 1 293 ? 10.433 -34.794 26.000 1.00 32.91 566 GLY A CA 1
ATOM 2281 C C . GLY A 1 293 ? 9.678 -35.011 27.308 1.00 29.66 566 GLY A C 1
ATOM 2282 O O . GLY A 1 293 ? 8.917 -35.961 27.426 1.00 31.62 566 GLY A O 1
ATOM 2283 N N . ASP A 1 294 ? 9.876 -34.139 28.290 1.00 25.27 567 ASP A N 1
ATOM 2284 C CA . ASP A 1 294 ? 9.204 -34.306 29.584 1.00 24.20 567 ASP A CA 1
ATOM 2285 C C . ASP A 1 294 ? 7.685 -34.152 29.483 1.00 23.60 567 ASP A C 1
ATOM 2286 O O . ASP A 1 294 ? 6.943 -34.713 30.295 1.00 24.88 567 ASP A O 1
ATOM 2291 N N . ILE A 1 295 ? 7.230 -33.366 28.519 1.00 21.07 568 ILE A N 1
ATOM 2292 C CA . ILE A 1 295 ? 5.800 -33.053 28.401 1.00 19.50 568 ILE A CA 1
ATOM 2293 C C . ILE A 1 295 ? 5.248 -33.635 27.112 1.00 25.85 568 ILE A C 1
ATOM 2294 O O . ILE A 1 295 ? 5.736 -33.337 26.033 1.00 26.62 568 ILE A O 1
ATOM 2299 N N . CYS A 1 296 ? 4.232 -34.468 27.239 1.00 23.02 569 CYS A N 1
ATOM 2300 C CA A CYS A 1 296 ? 3.620 -35.116 26.082 0.52 25.39 569 CYS A CA 1
ATOM 2301 C CA B CYS A 1 296 ? 3.628 -35.104 26.079 0.48 25.44 569 CYS A CA 1
ATOM 2302 C C . CYS A 1 296 ? 2.170 -34.672 25.938 1.00 23.32 569 CYS A C 1
ATOM 2303 O O . CYS A 1 296 ? 1.327 -35.027 26.754 1.00 20.76 569 CYS A O 1
ATOM 2308 N N . PRO A 1 297 ? 1.870 -33.883 24.896 1.00 26.26 570 PRO A N 1
ATOM 2309 C CA . PRO A 1 297 ? 0.459 -33.510 24.742 1.00 26.11 570 PRO A CA 1
ATOM 2310 C C . PRO A 1 297 ? -0.362 -34.704 24.326 1.00 29.38 570 PRO A C 1
ATOM 2311 O O . PRO A 1 297 ? 0.072 -35.473 23.459 1.00 28.19 570 PRO A O 1
ATOM 2315 N N . VAL A 1 298 ? -1.534 -34.863 24.927 1.00 21.76 571 VAL A N 1
ATOM 2316 C CA . VAL A 1 298 ? -2.414 -35.970 24.592 1.00 24.96 571 VAL A CA 1
ATOM 2317 C C . VAL A 1 298 ? -3.577 -35.454 23.746 1.00 23.00 571 VAL A C 1
ATOM 2318 O O . VAL A 1 298 ? -4.016 -36.112 22.801 1.00 24.18 571 VAL A O 1
ATOM 2322 N N . SER A 1 299 ? -4.071 -34.266 24.073 1.00 19.44 572 SER A N 1
ATOM 2323 C CA . SER A 1 299 ? -5.183 -33.720 23.327 1.00 27.37 572 SER A CA 1
ATOM 2324 C C . SER A 1 299 ? -5.192 -32.211 23.446 1.00 21.77 572 SER A C 1
ATOM 2325 O O . SER A 1 299 ? -4.726 -31.689 24.452 1.00 20.97 572 SER A O 1
ATOM 2328 N N . TYR A 1 300 ? -5.725 -31.514 22.443 1.00 21.60 573 TYR A N 1
ATOM 2329 C CA . TYR A 1 300 ? -5.754 -30.042 22.446 1.00 21.65 573 TYR A CA 1
ATOM 2330 C C . TYR A 1 300 ? -7.000 -29.628 21.690 1.00 19.69 573 TYR A C 1
ATOM 2331 O O . TYR A 1 300 ? -7.169 -29.996 20.534 1.00 20.24 573 TYR A O 1
ATOM 2340 N N . SER A 1 301 ? -7.901 -28.902 22.340 1.00 21.55 574 SER A N 1
ATOM 2341 C CA . SER A 1 301 ? -9.176 -28.635 21.694 1.00 25.29 574 SER A CA 1
ATOM 2342 C C . SER A 1 301 ? -9.902 -27.470 22.322 1.00 23.74 574 SER A C 1
ATOM 2343 O O . SER A 1 301 ? -9.457 -26.929 23.318 1.00 20.61 574 SER A O 1
ATOM 2346 N N . SER A 1 302 ? -10.997 -27.054 21.693 1.00 25.99 575 SER A N 1
ATOM 2347 C CA . SER A 1 302 ? -11.874 -26.061 22.270 1.00 22.43 575 SER A CA 1
ATOM 2348 C C . SER A 1 302 ? -13.118 -26.800 22.746 1.00 26.64 575 SER A C 1
ATOM 2349 O O . SER A 1 302 ? -13.353 -27.955 22.371 1.00 29.83 575 SER A O 1
ATOM 2352 N N . CYS A 1 303 ? -13.909 -26.136 23.579 1.00 25.59 576 CYS A N 1
ATOM 2353 C CA A CYS A 1 303 ? -15.162 -26.711 24.083 0.60 27.49 576 CYS A CA 1
ATOM 2354 C CA B CYS A 1 303 ? -15.137 -26.717 24.080 0.40 27.76 576 CYS A CA 1
ATOM 2355 C C . CYS A 1 303 ? -16.320 -25.988 23.442 1.00 31.00 576 CYS A C 1
ATOM 2356 O O . CYS A 1 303 ? -16.741 -24.944 23.922 1.00 29.60 576 CYS A O 1
ATOM 2361 N N . PRO A 1 304 ? -16.846 -26.540 22.338 1.00 37.59 577 PRO A N 1
ATOM 2362 C CA . PRO A 1 304 ? -17.847 -25.790 21.573 1.00 42.36 577 PRO A CA 1
ATOM 2363 C C . PRO A 1 304 ? -19.190 -25.671 22.284 1.00 38.72 577 PRO A C 1
ATOM 2364 O O . PRO A 1 304 ? -19.972 -24.815 21.905 1.00 40.65 577 PRO A O 1
ATOM 2368 N N . GLY A 1 305 ? -19.441 -26.499 23.289 1.00 38.41 578 GLY A N 1
ATOM 2369 C CA . GLY A 1 305 ? -20.721 -26.474 23.978 1.00 43.01 578 GLY A CA 1
ATOM 2370 C C . GLY A 1 305 ? -20.855 -25.376 25.024 1.00 42.53 578 GLY A C 1
ATOM 2371 O O . GLY A 1 305 ? -21.955 -25.155 25.555 1.00 43.20 578 GLY A O 1
ATOM 2372 N N . ILE A 1 306 ? -19.761 -24.683 25.331 1.00 34.42 579 ILE A N 1
ATOM 2373 C CA . ILE A 1 306 ? -19.806 -23.589 26.305 1.00 34.14 579 ILE A CA 1
ATOM 2374 C C . ILE A 1 306 ? -19.935 -22.308 25.502 1.00 29.83 579 ILE A C 1
ATOM 2375 O O . ILE A 1 306 ? -18.997 -21.903 24.826 1.00 33.66 579 ILE A O 1
ATOM 2380 N N . LYS A 1 307 ? -21.083 -21.660 25.585 1.00 26.67 580 LYS A N 1
ATOM 2381 C CA . LYS A 1 307 ? -21.422 -20.603 24.638 1.00 31.54 580 LYS A CA 1
ATOM 2382 C C . LYS A 1 307 ? -21.864 -19.301 25.325 1.00 33.06 580 LYS A C 1
ATOM 2383 O O . LYS A 1 307 ? -22.391 -18.407 24.673 1.00 36.03 580 LYS A O 1
ATOM 2389 N N . THR A 1 308 ? -21.612 -19.165 26.624 1.00 28.43 581 THR A N 1
ATOM 2390 C CA . THR A 1 308 ? -22.005 -17.950 27.330 1.00 25.69 581 THR A CA 1
ATOM 2391 C C . THR A 1 308 ? -21.119 -16.727 27.012 1.00 29.77 581 THR A C 1
ATOM 2392 O O . THR A 1 308 ? -21.461 -15.602 27.331 1.00 31.61 581 THR A O 1
ATOM 2396 N N . SER A 1 309 ? -19.979 -16.956 26.386 1.00 24.02 582 SER A N 1
ATOM 2397 C CA . SER A 1 309 ? -19.029 -15.874 26.123 1.00 24.11 582 SER A CA 1
ATOM 2398 C C . SER A 1 309 ? -18.712 -15.817 24.613 1.00 26.87 582 SER A C 1
ATOM 2399 O O . SER A 1 309 ? -19.000 -16.764 23.898 1.00 30.27 582 SER A O 1
ATOM 2402 N N . ASP A 1 310 ? -18.133 -14.725 24.121 1.00 27.21 583 ASP A N 1
ATOM 2403 C CA . ASP A 1 310 ? -17.705 -14.674 22.714 1.00 26.72 583 ASP A CA 1
ATOM 2404 C C . ASP A 1 310 ? -16.481 -15.578 22.406 1.00 32.69 583 ASP A C 1
ATOM 2405 O O . ASP A 1 310 ? -16.163 -15.833 21.235 1.00 34.16 583 ASP A O 1
ATOM 2410 N N . HIS A 1 311 ? -15.811 -16.066 23.448 1.00 23.62 584 HIS A N 1
ATOM 2411 C CA . HIS A 1 311 ? -14.715 -17.012 23.296 1.00 18.42 584 HIS A CA 1
ATOM 2412 C C . HIS A 1 311 ? -15.164 -18.401 23.717 1.00 27.57 584 HIS A C 1
ATOM 2413 O O . HIS A 1 311 ? -15.813 -18.529 24.753 1.00 27.02 584 HIS A O 1
ATOM 2420 N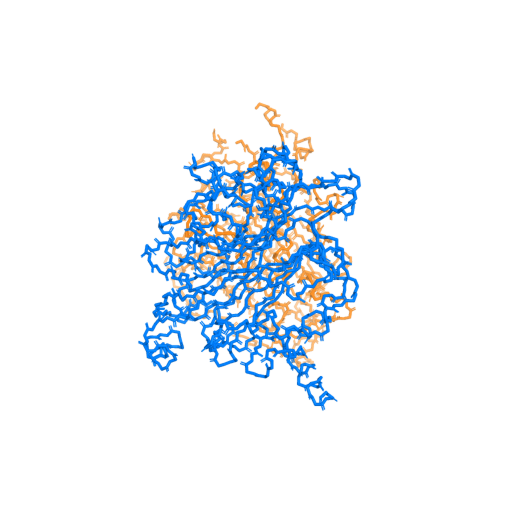 N . ARG A 1 312 ? -14.741 -19.444 23.012 1.00 19.64 585 ARG A N 1
ATOM 2421 C CA . ARG A 1 312 ? -14.836 -20.796 23.564 1.00 22.49 585 ARG A CA 1
ATOM 2422 C C . ARG A 1 312 ? -13.633 -21.089 24.461 1.00 20.79 585 ARG A C 1
ATOM 2423 O O . ARG A 1 312 ? -12.542 -20.654 24.172 1.00 20.84 585 ARG A O 1
ATOM 2431 N N . PRO A 1 313 ? -13.837 -21.871 25.526 1.00 18.81 586 PRO A N 1
ATOM 2432 C CA . PRO A 1 313 ? -12.698 -22.374 26.310 1.00 17.60 586 PRO A CA 1
ATOM 2433 C C . PRO A 1 313 ? -11.795 -23.234 25.433 1.00 16.50 586 PRO A C 1
ATOM 2434 O O . PRO A 1 313 ? -12.286 -23.893 24.505 1.00 20.46 586 PRO A O 1
ATOM 2438 N N . VAL A 1 314 ? -10.497 -23.204 25.708 1.00 16.34 587 VAL A N 1
ATOM 2439 C CA . VAL A 1 314 ? -9.506 -24.033 25.043 1.00 14.85 587 VAL A CA 1
ATOM 2440 C C . VAL A 1 314 ? -8.751 -24.808 26.129 1.00 16.60 587 VAL A C 1
ATOM 2441 O O . VAL A 1 314 ? -8.374 -24.238 27.167 1.00 16.18 587 VAL A O 1
ATOM 2445 N N . TYR A 1 315 ? -8.530 -26.099 25.927 1.00 18.66 588 TYR A N 1
ATOM 2446 C CA . TYR A 1 315 ? -7.816 -26.878 26.951 1.00 18.68 588 TYR A CA 1
ATOM 2447 C C . TYR A 1 315 ? -6.848 -27.836 26.276 1.00 17.57 588 TYR A C 1
ATOM 2448 O O . TYR A 1 315 ? -7.040 -28.196 25.105 1.00 18.82 588 TYR A O 1
ATOM 2457 N N . GLY A 1 316 ? -5.844 -28.272 27.028 1.00 15.61 589 GLY A N 1
ATOM 2458 C CA . GLY A 1 316 ? -4.954 -29.320 26.598 1.00 17.35 589 GLY A CA 1
ATOM 2459 C C . GLY A 1 316 ? -4.856 -30.367 27.697 1.00 18.72 589 GLY A C 1
ATOM 2460 O O . GLY A 1 316 ? -4.887 -30.024 28.889 1.00 17.83 589 GLY A O 1
ATOM 2461 N N . LEU A 1 317 ? -4.773 -31.629 27.302 1.00 18.64 590 LEU A N 1
ATOM 2462 C CA . LEU A 1 317 ? -4.456 -32.720 28.208 1.00 18.01 590 LEU A CA 1
ATOM 2463 C C . LEU A 1 317 ? -3.021 -33.069 27.955 1.00 16.00 590 LEU A C 1
ATOM 2464 O O . LEU A 1 317 ? -2.613 -33.222 26.782 1.00 18.21 590 LEU A O 1
ATOM 2469 N N . PHE A 1 318 ? -2.248 -33.257 29.019 1.00 16.51 591 PHE A N 1
ATOM 2470 C CA . PHE A 1 318 ? -0.845 -33.598 28.869 1.00 18.45 591 PHE A CA 1
ATOM 2471 C C . PHE A 1 318 ? -0.462 -34.727 29.804 1.00 20.14 591 PHE A C 1
ATOM 2472 O O . PHE A 1 318 ? -1.087 -34.894 30.860 1.00 19.52 591 PHE A O 1
ATOM 2480 N N . ARG A 1 319 ? 0.571 -35.477 29.432 1.00 17.57 592 ARG A N 1
ATOM 2481 C CA A ARG A 1 319 ? 1.228 -36.360 30.389 0.55 17.77 592 ARG A CA 1
ATOM 2482 C CA B ARG A 1 319 ? 1.245 -36.387 30.352 0.45 18.82 592 ARG A CA 1
ATOM 2483 C C . ARG A 1 319 ? 2.618 -35.804 30.663 1.00 22.45 592 ARG A C 1
ATOM 2484 O O . ARG A 1 319 ? 3.368 -35.507 29.739 1.00 20.55 592 ARG A O 1
ATOM 2499 N N . VAL A 1 320 ? 2.963 -35.640 31.945 1.00 19.19 593 VAL A N 1
ATOM 2500 C CA . VAL A 1 320 ? 4.223 -34.977 32.282 1.00 12.65 593 VAL A CA 1
ATOM 2501 C C . VAL A 1 320 ? 5.068 -35.899 33.159 1.00 20.70 593 VAL A C 1
ATOM 2502 O O . VAL A 1 320 ? 4.560 -36.477 34.113 1.00 20.64 593 VAL A O 1
ATOM 2506 N N . LYS A 1 321 ? 6.342 -36.041 32.827 1.00 19.60 594 LYS A N 1
ATOM 2507 C CA . LYS A 1 321 ? 7.254 -36.871 33.606 1.00 22.43 594 LYS A CA 1
ATOM 2508 C C . LYS A 1 321 ? 7.583 -36.193 34.942 1.00 26.40 594 LYS A C 1
ATOM 2509 O O . LYS A 1 321 ? 7.746 -34.978 34.995 1.00 25.63 594 LYS A O 1
ATOM 2515 N N . VAL A 1 322 ? 7.673 -36.976 36.014 1.00 22.56 595 VAL A N 1
ATOM 2516 C CA A VAL A 1 322 ? 8.084 -36.424 37.298 0.49 22.69 595 VAL A CA 1
ATOM 2517 C CA B VAL A 1 322 ? 8.023 -36.459 37.335 0.51 22.72 595 VAL A CA 1
ATOM 2518 C C . VAL A 1 322 ? 9.169 -37.311 37.911 1.00 24.61 595 VAL A C 1
ATOM 2519 O O . VAL A 1 322 ? 9.273 -38.489 37.585 1.00 22.25 595 VAL A O 1
ATOM 2526 N N . ARG A 1 323 ? 10.012 -36.707 38.751 1.00 20.37 596 ARG A N 1
ATOM 2527 C CA . ARG A 1 323 ? 11.166 -37.391 39.340 1.00 22.94 596 ARG A CA 1
ATOM 2528 C C . ARG A 1 323 ? 11.096 -37.306 40.870 1.00 21.84 596 ARG A C 1
ATOM 2529 O O . ARG A 1 323 ? 10.425 -36.434 41.403 1.00 23.10 596 ARG A O 1
ATOM 2537 N N . PRO A 1 324 ? 11.761 -38.231 41.577 1.00 23.36 597 PRO A N 1
ATOM 2538 C CA . PRO A 1 324 ? 11.737 -38.189 43.047 1.00 26.74 597 PRO A CA 1
ATOM 2539 C C . PRO A 1 324 ? 12.337 -36.885 43.578 1.00 29.67 597 PRO A C 1
ATOM 2540 O O . PRO A 1 324 ? 13.156 -36.261 42.901 1.00 24.94 597 PRO A O 1
ATOM 2544 N N . GLY A 1 325 ? 11.945 -36.501 44.786 1.00 29.01 598 GLY A N 1
ATOM 2545 C CA . GLY A 1 325 ? 12.453 -35.302 45.430 1.00 28.06 598 GLY A CA 1
ATOM 2546 C C . GLY A 1 325 ? 12.915 -35.525 46.870 1.00 34.13 598 GLY A C 1
ATOM 2547 O O . GLY A 1 325 ? 13.183 -36.648 47.294 1.00 30.64 598 GLY A O 1
ATOM 2548 N N . ARG A 1 326 ? 13.020 -34.433 47.618 1.00 36.97 599 ARG A N 1
ATOM 2549 C CA . ARG A 1 326 ? 13.405 -34.483 49.019 1.00 42.18 599 ARG A CA 1
ATOM 2550 C C . ARG A 1 326 ? 12.501 -33.574 49.843 1.00 36.49 599 ARG A C 1
ATOM 2551 O O . ARG A 1 326 ? 11.866 -32.664 49.305 1.00 34.39 599 ARG A O 1
ATOM 2559 N N . ASP A 1 327 ? 12.471 -33.821 51.145 1.00 32.81 600 ASP A N 1
ATOM 2560 C CA . ASP A 1 327 ? 11.561 -33.141 52.062 1.00 39.67 600 ASP A CA 1
ATOM 2561 C C . ASP A 1 327 ? 12.081 -31.845 52.662 1.00 37.02 600 ASP A C 1
ATOM 2562 O O . ASP A 1 327 ? 11.354 -31.181 53.414 1.00 37.53 600 ASP A O 1
ATOM 2567 N N . ASN A 1 328 ? 13.331 -31.499 52.382 1.00 30.78 601 ASN A N 1
ATOM 2568 C CA . ASN A 1 328 ? 13.900 -30.299 52.977 1.00 37.63 601 ASN A CA 1
ATOM 2569 C C . ASN A 1 328 ? 13.566 -29.063 52.150 1.00 41.35 601 ASN A C 1
ATOM 2570 O O . ASN A 1 328 ? 14.441 -28.253 51.833 1.00 42.49 601 ASN A O 1
ATOM 2575 N N . ILE A 1 329 ? 12.295 -28.936 51.780 1.00 39.12 602 ILE A N 1
ATOM 2576 C CA . ILE A 1 329 ? 11.795 -27.722 51.163 1.00 36.94 602 ILE A CA 1
ATOM 2577 C C . ILE A 1 329 ? 10.532 -27.354 51.911 1.00 39.56 602 ILE A C 1
ATOM 2578 O O . ILE A 1 329 ? 10.009 -28.170 52.668 1.00 38.10 602 ILE A O 1
ATOM 2583 N N . PRO A 1 330 ? 10.028 -26.126 51.709 1.00 38.24 603 PRO A N 1
ATOM 2584 C CA . PRO A 1 330 ? 8.752 -25.797 52.363 1.00 36.93 603 PRO A CA 1
ATOM 2585 C C . PRO A 1 330 ? 7.604 -26.616 51.750 1.00 32.88 603 PRO A C 1
ATOM 2586 O O . PRO A 1 330 ? 7.434 -26.598 50.527 1.00 28.84 603 PRO A O 1
ATOM 2590 N N . LEU A 1 331 ? 6.845 -27.317 52.591 1.00 29.31 604 LEU A N 1
ATOM 2591 C CA . LEU A 1 331 ? 5.838 -28.297 52.138 1.00 27.19 604 LEU A CA 1
ATOM 2592 C C . LEU A 1 331 ? 4.391 -27.827 52.291 1.00 28.92 604 LEU A C 1
ATOM 2593 O O . LEU A 1 331 ? 4.052 -27.126 53.258 1.00 34.18 604 LEU A O 1
ATOM 2598 N N . ALA A 1 332 ? 3.527 -28.248 51.378 1.00 27.24 605 ALA A N 1
ATOM 2599 C CA . ALA A 1 332 ? 2.089 -27.993 51.504 1.00 29.60 605 ALA A CA 1
ATOM 2600 C C . ALA A 1 332 ? 1.566 -28.807 52.694 1.00 35.96 605 ALA A C 1
ATOM 2601 O O . ALA A 1 332 ? 0.856 -28.290 53.566 1.00 31.43 605 ALA A O 1
ATOM 2603 N N . ALA A 1 333 ? 1.959 -30.078 52.745 1.00 29.10 606 ALA A N 1
ATOM 2604 C CA . ALA A 1 333 ? 1.638 -30.935 53.880 1.00 28.75 606 ALA A CA 1
ATOM 2605 C C . ALA A 1 333 ? 0.153 -30.818 54.231 1.00 31.85 606 ALA A C 1
ATOM 2606 O O . ALA A 1 333 ? -0.217 -30.581 55.377 1.00 32.57 606 ALA A O 1
ATOM 2608 N N . GLY A 1 334 ? -0.687 -31.000 53.222 1.00 29.98 607 GLY A N 1
ATOM 2609 C CA . GLY A 1 334 ? -2.110 -31.123 53.453 1.00 36.63 607 GLY A 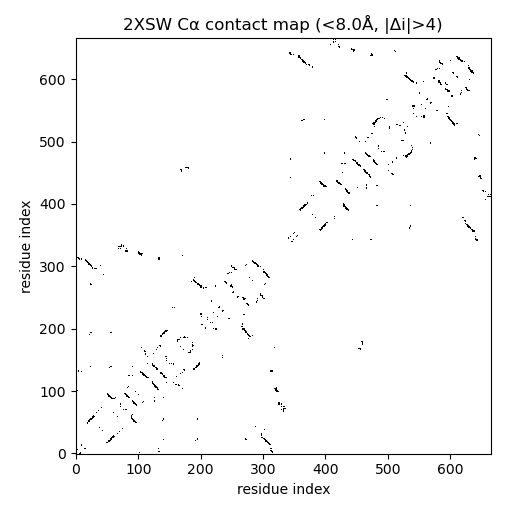CA 1
ATOM 2610 C C . GLY A 1 334 ? -2.817 -29.792 53.487 1.00 35.87 607 GLY A C 1
ATOM 2611 O O . GLY A 1 334 ? -3.917 -29.699 54.018 1.00 37.77 607 GLY A O 1
ATOM 2612 N N . LYS A 1 335 ? -2.203 -28.758 52.911 1.00 33.75 608 LYS A N 1
ATOM 2613 C CA . LYS A 1 335 ? -2.819 -27.437 52.938 1.00 31.73 608 LYS A CA 1
ATOM 2614 C C . LYS A 1 335 ? -3.673 -27.233 51.688 1.00 28.11 608 LYS A C 1
ATOM 2615 O O . LYS A 1 335 ? -3.207 -27.413 50.576 1.00 32.47 608 LYS A O 1
ATOM 2621 N N . PHE A 1 336 ? -4.924 -26.830 51.864 1.00 26.08 609 PHE A N 1
ATOM 2622 C CA . PHE A 1 336 ? -5.815 -26.665 50.721 1.00 24.31 609 PHE A CA 1
ATOM 2623 C C . PHE A 1 336 ? -7.028 -25.874 51.184 1.00 28.60 609 PHE A C 1
ATOM 2624 O O . PHE A 1 336 ? -7.191 -25.641 52.389 1.00 28.04 609 PHE A O 1
ATOM 2632 N N . ASP A 1 337 ? -7.881 -25.450 50.261 1.00 23.86 610 ASP A N 1
ATOM 2633 C CA . ASP A 1 337 ? -9.055 -24.657 50.652 1.00 22.90 610 ASP A CA 1
ATOM 2634 C C . ASP A 1 337 ? -10.180 -25.547 51.209 1.00 21.66 610 ASP A C 1
ATOM 2635 O O . ASP A 1 337 ? -11.072 -26.010 50.484 1.00 21.48 610 ASP A O 1
ATOM 2640 N N . ARG A 1 338 ? -10.157 -25.760 52.518 1.00 25.80 611 ARG A N 1
ATOM 2641 C CA . ARG A 1 338 ? -11.101 -26.663 53.158 1.00 25.29 611 ARG A CA 1
ATOM 2642 C C . ARG A 1 338 ? -12.543 -26.134 53.137 1.00 26.35 611 ARG A C 1
ATOM 2643 O O . ARG A 1 338 ? -13.493 -26.907 53.047 1.00 24.77 611 ARG A O 1
ATOM 2651 N N . GLU A 1 339 ? -12.702 -24.822 53.219 1.00 26.79 612 GLU A N 1
ATOM 2652 C CA . GLU A 1 339 ? -14.033 -24.223 53.212 1.00 33.68 612 GLU A CA 1
ATOM 2653 C C . GLU A 1 339 ? -14.687 -24.491 51.845 1.00 29.34 612 GLU A C 1
ATOM 2654 O O . GLU A 1 339 ? -15.852 -24.884 51.751 1.00 28.01 612 GLU A O 1
ATOM 2660 N N . LEU A 1 340 ? -13.909 -24.316 50.793 1.00 23.13 613 LEU A N 1
ATOM 2661 C CA . LEU A 1 340 ? -14.415 -24.545 49.439 1.00 25.23 613 LEU A CA 1
ATOM 2662 C C . LEU A 1 340 ? -14.770 -26.014 49.249 1.00 25.59 613 LEU A C 1
ATOM 2663 O O . LEU A 1 340 ? -15.801 -26.347 48.679 1.00 25.09 613 LEU A O 1
ATOM 2668 N N . TYR A 1 341 ? -13.908 -26.886 49.745 1.00 24.41 614 TYR A N 1
ATOM 2669 C CA . TYR A 1 341 ? -14.128 -28.318 49.642 1.00 22.91 614 TYR A CA 1
ATOM 2670 C C . TYR A 1 341 ? -15.456 -28.678 50.291 1.00 26.98 614 TYR A C 1
ATOM 2671 O O . TYR A 1 341 ? -16.243 -29.444 49.733 1.00 27.04 614 TYR A O 1
ATOM 2680 N N . LEU A 1 342 ? -15.700 -28.121 51.473 1.00 24.89 615 LEU A N 1
ATOM 2681 C CA . LEU A 1 342 ? -16.945 -28.396 52.182 1.00 28.11 615 LEU A CA 1
ATOM 2682 C C . LEU A 1 342 ? -18.147 -27.832 51.415 1.00 31.02 615 LEU A C 1
ATOM 2683 O O . LEU A 1 342 ? -19.183 -28.475 51.326 1.00 32.98 615 LEU A O 1
ATOM 2688 N N . LEU A 1 343 ? -18.008 -26.640 50.847 1.00 32.51 616 LEU A N 1
ATOM 2689 C CA . LEU A 1 343 ? -19.088 -26.060 50.056 1.00 29.18 616 LEU A CA 1
ATOM 2690 C C . LEU A 1 343 ? -19.453 -26.960 48.877 1.00 28.00 616 LEU A C 1
ATOM 2691 O O . LEU A 1 343 ? -20.616 -27.107 48.544 1.00 30.80 616 LEU A O 1
ATOM 2696 N N . GLY A 1 344 ? -18.445 -27.540 48.231 1.00 28.65 617 GLY A N 1
ATOM 2697 C CA . GLY A 1 344 ? -18.664 -28.451 47.123 1.00 29.08 617 GLY A CA 1
ATOM 2698 C C . GLY A 1 344 ? -19.406 -29.697 47.564 1.00 30.99 617 GLY A C 1
ATOM 2699 O O . GLY A 1 344 ? -20.330 -30.141 46.891 1.00 33.88 617 GLY A O 1
ATOM 2700 N N . ILE A 1 345 ? -19.003 -30.272 48.695 1.00 31.70 618 ILE A N 1
ATOM 2701 C CA . ILE A 1 345 ? -19.748 -31.380 49.269 1.00 32.19 618 ILE A CA 1
ATOM 2702 C C . ILE A 1 345 ? -21.205 -30.954 49.483 1.00 36.84 618 ILE A C 1
ATOM 2703 O O . ILE A 1 345 ? -22.129 -31.670 49.110 1.00 38.18 618 ILE A O 1
ATOM 2708 N N . LYS A 1 346 ? -21.402 -29.788 50.084 1.00 32.73 619 LYS A N 1
ATOM 2709 C CA . LYS A 1 346 ? -22.746 -29.335 50.429 1.00 39.48 619 LYS A CA 1
ATOM 2710 C C . LYS A 1 346 ? -23.627 -29.227 49.180 1.00 40.93 619 LYS A C 1
ATOM 2711 O O . LYS A 1 346 ? -24.787 -29.629 49.212 1.00 41.16 619 LYS A O 1
ATOM 2717 N N . ARG A 1 347 ? -23.065 -28.698 48.089 1.00 40.83 620 ARG A N 1
ATOM 2718 C CA . ARG A 1 347 ? -23.804 -28.501 46.835 1.00 40.31 620 ARG A CA 1
ATOM 2719 C C . ARG A 1 347 ? -24.198 -29.817 46.206 1.00 43.85 620 ARG A C 1
ATOM 2720 O O . ARG A 1 347 ? -25.267 -29.927 45.611 1.00 42.67 620 ARG A O 1
ATOM 2728 N N . ARG A 1 348 ? -23.314 -30.805 46.304 1.00 39.47 621 ARG A N 1
ATOM 2729 C CA . ARG A 1 348 ? -23.580 -32.114 45.726 1.00 42.97 621 ARG A CA 1
ATOM 2730 C C . ARG A 1 348 ? -24.669 -32.859 46.486 1.00 43.16 621 ARG A C 1
ATOM 2731 O O . ARG A 1 348 ? -25.384 -33.661 45.895 1.00 47.64 621 ARG A O 1
ATOM 2739 N N . ILE A 1 349 ? -24.792 -32.598 47.784 1.00 40.13 622 ILE A N 1
ATOM 2740 C CA . ILE A 1 349 ? -25.890 -33.156 48.570 1.00 46.21 622 ILE A CA 1
ATOM 2741 C C . ILE A 1 349 ? -27.214 -32.565 48.088 1.00 57.05 622 ILE A C 1
ATOM 2742 O O . ILE A 1 349 ? -28.224 -33.262 48.023 1.00 61.78 622 ILE A O 1
ATOM 2747 N N . SER A 1 350 ? -27.193 -31.278 47.755 1.00 61.59 623 SER A N 1
ATOM 2748 C CA . SER A 1 350 ? -28.392 -30.545 47.346 1.00 72.83 623 SER A CA 1
ATOM 2749 C C . SER A 1 350 ? -28.921 -30.968 45.982 1.00 76.56 623 SER A C 1
ATOM 2750 O O . SER A 1 350 ? -30.138 -31.067 45.784 1.00 81.31 623 SER A O 1
ATOM 2753 N N . ALA A 1 351 ? -28.010 -31.210 45.047 1.00 74.13 624 ALA A N 1
ATOM 2754 C CA . ALA A 1 351 ? -28.374 -31.537 43.672 1.00 76.87 624 ALA A CA 1
ATOM 2755 C C . ALA A 1 351 ? -28.357 -33.047 43.436 1.00 78.68 624 ALA A C 1
ATOM 2756 O O . ALA A 1 351 ? -28.737 -33.826 44.317 1.00 78.72 624 ALA A O 1
ATOM 2758 N N . GLY B 1 9 ? 5.098 -11.359 93.974 1.00 62.61 282 GLY B N 1
ATOM 2759 C CA . GLY B 1 9 ? 4.500 -10.861 92.693 1.00 60.91 282 GLY B CA 1
ATOM 2760 C C . GLY B 1 9 ? 4.837 -11.752 91.512 1.00 55.23 282 GLY B C 1
ATOM 2761 O O . GLY B 1 9 ? 5.753 -12.572 91.604 1.00 58.12 282 GLY B O 1
ATOM 2762 N N . ALA B 1 10 ? 4.106 -11.584 90.408 1.00 47.80 283 ALA B N 1
ATOM 2763 C CA . ALA B 1 10 ? 4.343 -12.347 89.178 1.00 45.65 283 ALA B CA 1
ATOM 2764 C C . ALA B 1 10 ? 5.751 -12.099 88.651 1.00 41.44 283 ALA B C 1
ATOM 2765 O O . ALA B 1 10 ? 6.281 -11.002 88.784 1.00 47.38 283 ALA B O 1
ATOM 2767 N N . LEU B 1 11 ? 6.360 -13.112 88.054 1.00 35.50 284 LEU B N 1
ATOM 2768 C CA . LEU B 1 11 ? 7.685 -12.948 87.478 1.00 36.71 284 LEU B CA 1
ATOM 2769 C C . LEU B 1 11 ? 7.734 -11.738 86.544 1.00 36.41 284 LEU B C 1
ATOM 2770 O O . LEU B 1 11 ? 8.703 -10.993 86.553 1.00 35.77 284 LEU B O 1
ATOM 2775 N N . LEU B 1 12 ? 6.696 -11.545 85.738 1.00 39.07 285 LEU B N 1
ATOM 2776 C CA . LEU B 1 12 ? 6.710 -10.485 84.722 1.00 35.14 285 LEU B CA 1
ATOM 2777 C C . LEU B 1 12 ? 5.895 -9.265 85.149 1.00 38.53 285 LEU B C 1
ATOM 2778 O O . LEU B 1 12 ? 5.566 -8.417 84.323 1.00 45.38 285 LEU B O 1
ATOM 2783 N N . GLY B 1 13 ? 5.579 -9.179 86.434 1.00 39.51 286 GLY B N 1
ATOM 2784 C CA . GLY B 1 13 ? 4.699 -8.153 86.971 1.00 44.57 286 GLY B CA 1
ATOM 2785 C C . GLY B 1 13 ? 5.335 -6.811 87.299 1.00 44.40 286 GLY B C 1
ATOM 2786 O O . GLY B 1 13 ? 6.504 -6.554 86.975 1.00 43.37 286 GLY B O 1
ATOM 2787 N N . ALA B 1 14 ? 4.561 -5.965 87.975 1.00 41.58 287 ALA B N 1
ATOM 2788 C CA . ALA B 1 14 ? 4.897 -4.551 88.133 1.00 44.51 287 ALA B CA 1
ATOM 2789 C C . ALA B 1 14 ? 6.005 -4.341 89.160 1.00 47.57 287 ALA B C 1
ATOM 2790 O O . ALA B 1 14 ? 6.863 -3.484 88.985 1.00 45.40 287 ALA B O 1
ATOM 2792 N N . ASP B 1 15 ? 5.987 -5.116 90.234 1.00 50.73 288 ASP B N 1
ATOM 2793 C CA . ASP B 1 15 ? 7.019 -4.977 91.250 1.00 54.25 288 ASP B CA 1
ATOM 2794 C C . ASP B 1 15 ? 8.360 -5.404 90.677 1.00 45.74 288 ASP B C 1
ATOM 2795 O O . ASP B 1 15 ? 9.383 -4.767 90.907 1.00 43.97 288 ASP B O 1
ATOM 2800 N N . GLU B 1 16 ? 8.356 -6.479 89.910 1.00 39.59 289 GLU B N 1
ATOM 2801 C CA . GLU B 1 16 ? 9.570 -6.937 89.284 1.00 37.13 289 GLU B CA 1
ATOM 2802 C C . GLU B 1 16 ? 10.068 -5.899 88.262 1.00 40.54 289 GLU B C 1
ATOM 2803 O O . GLU B 1 16 ? 11.264 -5.621 88.179 1.00 34.68 289 GLU B O 1
ATOM 2809 N N . LEU B 1 17 ? 9.149 -5.321 87.491 1.00 35.51 290 LEU B N 1
ATOM 2810 C CA . LEU B 1 17 ? 9.517 -4.279 86.530 1.00 34.10 290 LEU B CA 1
ATOM 2811 C C . LEU B 1 17 ? 10.091 -3.063 87.260 1.00 36.19 290 LEU B C 1
ATOM 2812 O O . LEU B 1 17 ? 11.046 -2.450 86.799 1.00 35.76 290 LEU B O 1
ATOM 2817 N N . ALA B 1 18 ? 9.506 -2.730 88.405 1.00 36.69 291 ALA B N 1
ATOM 2818 C CA . ALA B 1 18 ? 9.990 -1.627 89.241 1.00 44.64 291 ALA B CA 1
ATOM 2819 C C . ALA B 1 18 ? 11.445 -1.822 89.690 1.00 44.62 291 ALA B C 1
ATOM 2820 O O . ALA B 1 18 ? 12.230 -0.880 89.671 1.00 45.11 291 ALA B O 1
ATOM 2822 N N . ARG B 1 19 ? 11.798 -3.040 90.091 1.00 43.33 292 ARG B N 1
ATOM 2823 C CA . ARG B 1 19 ? 13.164 -3.342 90.512 1.00 44.29 292 ARG B CA 1
ATOM 2824 C C . ARG B 1 19 ? 14.171 -3.075 89.403 1.00 44.89 292 ARG B C 1
ATOM 2825 O O . ARG B 1 19 ? 15.174 -2.372 89.601 1.00 39.78 292 ARG B O 1
ATOM 2833 N N . TYR B 1 20 ? 13.910 -3.646 88.229 1.00 38.09 293 TYR B N 1
ATOM 2834 C CA . TYR B 1 20 ? 14.884 -3.598 87.151 1.00 34.78 293 TYR B CA 1
ATOM 2835 C C . TYR B 1 20 ? 14.790 -2.324 86.295 1.00 35.82 293 TYR B C 1
ATOM 2836 O O . TYR B 1 20 ? 15.793 -1.890 85.745 1.00 41.29 293 TYR B O 1
ATOM 2845 N N . PHE B 1 21 ? 13.617 -1.700 86.216 1.00 34.05 294 PHE B N 1
ATOM 2846 C CA . PHE B 1 21 ? 13.410 -0.539 85.332 1.00 31.58 294 PHE B CA 1
ATOM 2847 C C . PHE B 1 21 ? 12.548 0.561 85.974 1.00 38.03 294 PHE B C 1
ATOM 2848 O O . PHE B 1 21 ? 11.374 0.735 85.624 1.00 34.36 294 PHE B O 1
ATOM 2856 N N . PRO B 1 22 ? 13.141 1.325 86.894 1.00 43.38 295 PRO B N 1
ATOM 2857 C CA . PRO B 1 22 ? 12.390 2.368 87.616 1.00 43.84 295 PRO B CA 1
ATOM 2858 C C . PRO B 1 22 ? 11.633 3.352 86.718 1.00 45.16 295 PRO B C 1
ATOM 2859 O O . PRO B 1 22 ? 10.534 3.762 87.096 1.00 46.88 295 PRO B O 1
ATOM 2863 N N . ASP B 1 23 ? 12.186 3.736 85.566 1.00 39.95 296 ASP B N 1
ATOM 2864 C CA . ASP B 1 23 ? 11.481 4.678 84.705 1.00 41.32 296 ASP B CA 1
ATOM 2865 C C . ASP B 1 23 ? 10.822 3.933 83.540 1.00 38.17 296 ASP B C 1
ATOM 2866 O O . ASP B 1 23 ? 10.291 4.544 82.612 1.00 35.47 296 ASP B O 1
ATOM 2871 N N . ARG B 1 24 ? 10.842 2.607 83.633 1.00 34.05 297 ARG B N 1
ATOM 2872 C CA . ARG B 1 24 ? 10.168 1.736 82.689 1.00 31.31 297 ARG B CA 1
ATOM 2873 C C . ARG B 1 24 ? 10.629 1.954 81.248 1.00 32.54 297 ARG B C 1
ATOM 2874 O O . ARG B 1 24 ? 9.826 1.868 80.336 1.00 32.08 297 ARG B O 1
ATOM 2882 N N . ASN B 1 25 ? 11.917 2.224 81.061 1.00 29.93 298 ASN B N 1
ATOM 2883 C CA . ASN B 1 25 ? 12.502 2.314 79.726 1.00 32.45 298 ASN B CA 1
ATOM 2884 C C . ASN B 1 25 ? 13.642 1.334 79.588 1.00 31.28 298 ASN B C 1
ATOM 2885 O O . ASN B 1 25 ? 14.555 1.335 80.417 1.00 32.83 298 ASN B O 1
ATOM 2890 N N . VAL B 1 26 ? 13.591 0.500 78.551 1.00 25.54 299 VAL B N 1
ATOM 2891 C CA . VAL B 1 26 ? 14.672 -0.426 78.247 1.00 25.92 299 VAL B CA 1
ATOM 2892 C C . VAL B 1 26 ? 15.615 0.232 77.219 1.00 29.06 299 VAL B C 1
ATOM 2893 O O . VAL B 1 26 ? 15.147 0.929 76.316 1.00 26.60 299 VAL B O 1
ATOM 2897 N N . ALA B 1 27 ? 16.920 0.003 77.351 1.00 21.58 300 ALA B N 1
ATOM 2898 C CA . ALA B 1 27 ? 17.918 0.632 76.483 1.00 23.63 300 ALA B CA 1
ATOM 2899 C C . ALA B 1 27 ? 18.264 -0.369 75.402 1.00 24.03 300 ALA B C 1
ATOM 2900 O O . ALA B 1 27 ? 18.755 -1.438 75.722 1.00 23.65 300 ALA B O 1
ATOM 2902 N N . LEU B 1 28 ? 17.994 -0.042 74.138 1.00 19.91 301 LEU B N 1
ATOM 2903 C CA . LEU B 1 28 ? 18.166 -0.986 73.036 1.00 18.64 301 LEU B CA 1
ATOM 2904 C C . LEU B 1 28 ? 19.194 -0.484 72.020 1.00 19.29 301 LEU B C 1
ATOM 2905 O O . LEU B 1 28 ? 19.194 0.699 71.678 1.00 23.16 301 LEU B O 1
ATOM 2910 N N . PHE B 1 29 ? 20.041 -1.392 71.527 1.00 19.28 302 PHE B N 1
ATOM 2911 C CA . PHE B 1 29 ? 21.025 -1.105 70.472 1.00 17.70 302 PHE B CA 1
ATOM 2912 C C . PHE B 1 29 ? 20.589 -1.981 69.290 1.00 18.15 302 PHE B C 1
ATOM 2913 O O . PHE B 1 29 ? 20.459 -3.201 69.449 1.00 19.82 302 PHE B O 1
ATOM 2921 N N . VAL B 1 30 ? 20.332 -1.369 68.141 1.00 16.72 303 VAL B N 1
ATOM 2922 C CA . VAL B 1 30 ? 19.927 -2.111 66.934 1.00 18.39 303 VAL B CA 1
ATOM 2923 C C . VAL B 1 30 ? 20.914 -1.736 65.839 1.00 21.57 303 VAL B C 1
ATOM 2924 O O . VAL B 1 30 ? 21.183 -0.551 65.636 1.00 23.30 303 VAL B O 1
ATOM 2928 N N . ALA B 1 31 ? 21.457 -2.713 65.128 1.00 20.05 304 ALA B N 1
ATOM 2929 C CA . ALA B 1 31 ? 22.451 -2.400 64.124 1.00 18.43 304 ALA B CA 1
ATOM 2930 C C . ALA B 1 31 ? 22.299 -3.301 62.935 1.00 20.00 304 ALA B C 1
ATOM 2931 O O . ALA B 1 31 ? 21.816 -4.426 63.052 1.00 20.29 304 ALA B O 1
ATOM 2933 N N . THR B 1 32 ? 22.766 -2.799 61.805 1.00 19.07 305 THR B N 1
ATOM 2934 C CA . THR B 1 32 ? 22.713 -3.552 60.580 1.00 18.91 305 THR B CA 1
ATOM 2935 C C . THR B 1 32 ? 24.065 -3.373 59.893 1.00 22.81 305 THR B C 1
ATOM 2936 O O . THR B 1 32 ? 24.632 -2.269 59.844 1.00 23.59 305 THR B O 1
ATOM 2940 N N . TRP B 1 33 ? 24.598 -4.468 59.383 1.00 21.21 306 TRP B N 1
ATOM 2941 C CA . TRP B 1 33 ? 25.862 -4.405 58.671 1.00 20.53 306 TRP B CA 1
ATOM 2942 C C . TRP B 1 33 ? 25.852 -5.386 57.502 1.00 17.83 306 TRP B C 1
ATOM 2943 O O . TRP B 1 33 ? 25.607 -6.576 57.686 1.00 21.45 306 TRP B O 1
ATOM 2954 N N . ASN B 1 34 ? 26.100 -4.881 56.307 1.00 18.11 307 ASN B N 1
ATOM 2955 C CA . ASN B 1 34 ? 26.318 -5.749 55.156 1.00 20.71 307 ASN B CA 1
ATOM 2956 C C . ASN B 1 34 ? 27.815 -6.032 55.017 1.00 24.29 307 ASN B C 1
ATOM 2957 O O . ASN B 1 34 ? 28.602 -5.109 54.778 1.00 24.37 307 ASN B O 1
ATOM 2962 N N . MET B 1 35 ? 28.200 -7.294 55.169 1.00 24.08 308 MET B N 1
ATOM 2963 C CA . MET B 1 35 ? 29.614 -7.683 55.215 1.00 27.85 308 MET B CA 1
ATOM 2964 C C . MET B 1 35 ? 30.240 -7.979 53.857 1.00 31.75 308 MET B C 1
ATOM 2965 O O . MET B 1 35 ? 31.409 -8.349 53.793 1.00 33.04 308 MET B O 1
ATOM 2970 N N . GLN B 1 36 ? 29.474 -7.871 52.783 1.00 31.77 309 GLN B N 1
ATOM 2971 C CA . GLN B 1 36 ? 30.002 -8.221 51.461 1.00 41.45 309 GLN B CA 1
ATOM 2972 C C . GLN B 1 36 ? 30.718 -9.577 51.524 1.00 46.74 309 GLN B C 1
ATOM 2973 O O . GLN B 1 36 ? 31.709 -9.794 50.823 1.00 46.80 309 GLN B O 1
ATOM 2979 N N . GLY B 1 37 ? 30.230 -10.462 52.399 1.00 45.88 310 GLY B N 1
ATOM 2980 C CA . GLY B 1 37 ? 30.713 -11.833 52.503 1.00 51.37 310 GLY B CA 1
ATOM 2981 C C . GLY B 1 37 ? 32.208 -11.960 52.731 1.00 60.34 310 GLY B C 1
ATOM 2982 O O . GLY B 1 37 ? 32.840 -12.930 52.287 1.00 61.08 310 GLY B O 1
ATOM 2983 N N . GLN B 1 38 ? 32.783 -10.982 53.423 1.00 64.35 311 GLN B N 1
ATOM 2984 C CA . GLN B 1 38 ? 34.219 -10.980 53.675 1.00 67.92 311 GLN B CA 1
ATOM 2985 C C . GLN B 1 38 ? 34.512 -12.030 54.742 1.00 67.29 311 GLN B C 1
ATOM 2986 O O . GLN B 1 38 ? 33.716 -12.216 55.668 1.00 60.55 311 GLN B O 1
ATOM 2992 N N . LYS B 1 39 ? 35.623 -12.746 54.578 1.00 71.92 312 LYS B N 1
ATOM 2993 C CA . LYS B 1 39 ? 35.990 -13.840 55.485 1.00 76.09 312 LYS B CA 1
ATOM 2994 C C . LYS B 1 39 ? 36.587 -13.348 56.813 1.00 72.42 312 LYS B C 1
ATOM 2995 O O . LYS B 1 39 ? 36.236 -13.866 57.879 1.00 73.60 312 LYS B O 1
ATOM 3001 N N . GLU B 1 40 ? 37.482 -12.359 56.749 1.00 65.56 313 GLU B N 1
ATOM 3002 C CA . GLU B 1 40 ? 38.183 -11.872 57.944 1.00 57.52 313 GLU B CA 1
ATOM 3003 C C . GLU B 1 40 ? 37.493 -10.695 58.661 1.00 42.91 313 GLU B C 1
ATOM 3004 O O . GLU B 1 40 ? 37.419 -9.570 58.165 1.00 41.67 313 GLU B O 1
ATOM 3010 N N . LEU B 1 41 ? 37.000 -10.977 59.853 1.00 39.63 314 LEU B N 1
ATOM 3011 C CA . LEU B 1 41 ? 36.314 -9.982 60.664 1.00 35.31 314 LEU B CA 1
ATOM 3012 C C . LEU B 1 41 ? 37.295 -8.929 61.169 1.00 38.97 314 LEU B C 1
ATOM 3013 O O . LEU B 1 41 ? 38.499 -9.175 61.220 1.00 37.13 314 LEU B O 1
ATOM 3018 N N . PRO B 1 42 ? 36.781 -7.746 61.548 1.00 37.90 315 PRO B N 1
ATOM 3019 C CA . PRO B 1 42 ? 37.646 -6.706 62.129 1.00 38.37 315 PRO B CA 1
ATOM 3020 C C . PRO B 1 42 ? 38.329 -7.226 63.396 1.00 34.96 315 PRO B C 1
ATOM 3021 O O . PRO B 1 42 ? 37.699 -7.973 64.128 1.00 34.63 315 PRO B O 1
ATOM 3025 N N . PRO B 1 43 ? 39.583 -6.833 63.665 1.00 35.32 316 PRO B N 1
ATOM 3026 C CA . PRO B 1 43 ? 40.209 -7.374 64.878 1.00 37.45 316 PRO B CA 1
ATOM 3027 C C . PRO B 1 43 ? 39.498 -6.925 66.164 1.00 32.75 316 PRO B C 1
ATOM 3028 O O . PRO B 1 43 ? 39.634 -7.582 67.192 1.00 34.27 316 PRO B O 1
ATOM 3032 N N . SER B 1 44 ? 38.757 -5.823 66.108 1.00 33.08 317 SER B N 1
ATOM 3033 C CA . SER B 1 44 ? 38.033 -5.345 67.281 1.00 32.41 317 SER B CA 1
ATOM 3034 C C . SER B 1 44 ? 36.642 -4.863 66.925 1.00 31.73 317 SER B C 1
ATOM 3035 O O . SER B 1 44 ? 36.465 -4.083 65.998 1.00 30.16 317 SER B O 1
ATOM 3038 N N . LEU B 1 45 ? 35.657 -5.338 67.680 1.00 32.58 318 LEU B N 1
ATOM 3039 C CA . LEU B 1 45 ? 34.287 -4.870 67.524 1.00 32.66 318 LEU B CA 1
ATOM 3040 C C . LEU B 1 45 ? 33.905 -3.923 68.662 1.00 34.60 318 LEU B C 1
ATOM 3041 O O . LEU B 1 45 ? 32.738 -3.573 68.813 1.00 31.59 318 LEU B O 1
ATOM 3046 N N . ASP B 1 46 ? 34.883 -3.506 69.460 1.00 33.77 319 ASP B N 1
ATOM 3047 C CA . ASP B 1 46 ? 34.589 -2.649 70.608 1.00 44.12 319 ASP B CA 1
ATOM 3048 C C . ASP B 1 46 ? 33.882 -1.367 70.219 1.00 46.06 319 ASP B C 1
ATOM 3049 O O . ASP B 1 46 ? 32.883 -0.994 70.823 1.00 44.24 319 ASP B O 1
ATOM 3054 N N . GLU B 1 47 ? 34.442 -0.662 69.251 1.00 47.92 320 GLU B N 1
ATOM 3055 C CA . GLU B 1 47 ? 33.909 0.631 68.903 1.00 54.43 320 GLU B CA 1
ATOM 3056 C C . GLU B 1 47 ? 32.499 0.449 68.346 1.00 53.09 320 GLU B C 1
ATOM 3057 O O . GLU B 1 47 ? 31.629 1.277 68.608 1.00 57.14 320 GLU B O 1
ATOM 3063 N N . PHE B 1 48 ? 32.267 -0.646 67.619 1.00 43.79 321 PHE B N 1
ATOM 3064 C CA . PHE B 1 48 ? 30.954 -0.944 67.053 1.00 38.90 321 PHE B CA 1
ATOM 3065 C C . PHE B 1 48 ? 29.905 -1.141 68.164 1.00 35.53 321 PHE B C 1
ATOM 3066 O O . PHE B 1 48 ? 28.898 -0.440 68.211 1.00 32.87 321 PHE B O 1
ATOM 3074 N N . LEU B 1 49 ? 30.163 -2.062 69.079 1.00 27.96 322 LEU B N 1
ATOM 3075 C CA . LEU B 1 49 ? 29.173 -2.414 70.099 1.00 25.35 322 LEU B CA 1
ATOM 3076 C C . LEU B 1 49 ? 29.169 -1.452 71.294 1.00 29.17 322 LEU B C 1
ATOM 3077 O O . LEU B 1 49 ? 28.223 -1.434 72.082 1.00 32.21 322 LEU B O 1
ATOM 3082 N N . LEU B 1 50 ? 30.216 -0.645 71.430 1.00 29.60 323 LEU B N 1
ATOM 3083 C CA . LEU B 1 50 ? 30.284 0.291 72.550 1.00 34.22 323 LEU B CA 1
ATOM 3084 C C . LEU B 1 50 ? 30.533 1.696 72.027 1.00 35.22 323 LEU B C 1
ATOM 3085 O O . LEU B 1 50 ? 31.627 2.239 72.154 1.00 36.43 323 LEU B O 1
ATOM 3090 N N . PRO B 1 51 ? 29.503 2.285 71.406 1.00 30.80 324 PRO B N 1
ATOM 3091 C CA . PRO B 1 51 ? 29.675 3.618 70.838 1.00 35.50 324 PRO B CA 1
ATOM 3092 C C . PRO B 1 51 ? 30.062 4.624 71.927 1.00 35.69 324 PRO B C 1
ATOM 3093 O O . PRO B 1 51 ? 29.586 4.544 73.063 1.00 33.81 324 PRO B O 1
ATOM 3097 N N . ALA B 1 52 ? 30.913 5.566 71.559 1.00 33.42 325 ALA B N 1
ATOM 3098 C CA . ALA B 1 52 ? 31.413 6.551 72.502 1.00 37.79 325 ALA B CA 1
ATOM 3099 C C . ALA B 1 52 ? 30.291 7.447 73.044 1.00 37.65 325 ALA B C 1
ATOM 3100 O O . ALA B 1 52 ? 30.359 7.898 74.185 1.00 40.35 325 ALA B O 1
ATOM 3102 N N . GLU B 1 53 ? 29.258 7.696 72.245 1.00 33.06 326 GLU B N 1
ATOM 3103 C CA . GLU B 1 53 ? 28.211 8.628 72.664 1.00 37.89 326 GLU B CA 1
ATOM 3104 C C . GLU B 1 53 ? 27.237 8.027 73.684 1.00 37.79 326 GLU B C 1
ATOM 3105 O O . GLU B 1 53 ? 26.447 8.755 74.280 1.00 42.62 326 GLU B O 1
ATOM 3111 N N . ALA B 1 54 ? 27.296 6.720 73.896 1.00 33.13 327 ALA B N 1
ATOM 3112 C CA . ALA B 1 54 ? 26.427 6.073 74.879 1.00 34.78 327 ALA B CA 1
ATOM 3113 C C . ALA B 1 54 ? 27.109 6.047 76.251 1.00 39.04 327 ALA B C 1
ATOM 3114 O O . ALA B 1 54 ? 28.144 5.404 76.416 1.00 39.91 327 ALA B O 1
ATOM 3116 N N . ASP B 1 55 ? 26.533 6.736 77.228 1.00 34.64 328 ASP B N 1
ATOM 3117 C CA . ASP B 1 55 ? 27.106 6.732 78.572 1.00 36.53 328 ASP B CA 1
ATOM 3118 C C . ASP B 1 55 ? 26.354 5.786 79.517 1.00 37.83 328 ASP B C 1
ATOM 3119 O O . ASP B 1 55 ? 26.264 6.044 80.718 1.00 39.34 328 ASP B O 1
ATOM 3124 N N . TYR B 1 56 ? 25.828 4.687 78.971 1.00 31.63 329 TYR B N 1
ATOM 3125 C CA . TYR B 1 56 ? 25.123 3.676 79.758 1.00 33.24 329 TYR B CA 1
ATOM 3126 C C . TYR B 1 56 ? 25.233 2.319 79.041 1.00 35.64 329 TYR B C 1
ATOM 3127 O O . TYR B 1 56 ? 25.427 2.257 77.823 1.00 28.61 329 TYR B O 1
ATOM 3136 N N . ALA B 1 57 ? 25.095 1.235 79.797 1.00 33.91 330 ALA B N 1
ATOM 3137 C CA . ALA B 1 57 ? 25.117 -0.107 79.218 1.00 32.82 330 ALA B CA 1
ATOM 3138 C C . ALA B 1 57 ? 23.804 -0.364 78.486 1.00 28.49 330 ALA B C 1
ATOM 3139 O O . ALA B 1 57 ? 22.749 0.020 78.986 1.00 25.81 330 ALA B O 1
ATOM 3141 N N . GLN B 1 58 ? 23.837 -1.037 77.336 1.00 22.00 331 GLN B N 1
ATOM 3142 C CA . GLN B 1 58 ? 22.583 -1.407 76.684 1.00 22.47 331 GLN B CA 1
ATOM 3143 C C . GLN B 1 58 ? 21.961 -2.601 77.402 1.00 24.17 331 GLN B C 1
ATOM 3144 O O . GLN B 1 58 ? 22.668 -3.449 77.949 1.00 23.67 331 GLN B O 1
ATOM 3150 N N . ASP B 1 59 ? 20.639 -2.696 77.380 1.00 21.35 332 ASP B N 1
ATOM 3151 C CA . ASP B 1 59 ? 19.977 -3.854 77.974 1.00 20.00 332 ASP B CA 1
ATOM 3152 C C . ASP B 1 59 ? 19.871 -4.970 76.933 1.00 19.85 332 ASP B C 1
ATOM 3153 O O . ASP B 1 59 ? 19.948 -6.160 77.256 1.00 21.00 332 ASP B O 1
ATOM 3158 N N . LEU B 1 60 ? 19.717 -4.563 75.680 1.00 17.67 333 LEU B N 1
ATOM 3159 C CA . LEU B 1 60 ? 19.509 -5.532 74.587 1.00 20.01 333 LEU B CA 1
ATOM 3160 C C . LEU B 1 60 ? 20.268 -5.074 73.351 1.00 22.16 333 LEU B C 1
ATOM 3161 O O . LEU B 1 60 ? 20.217 -3.895 73.002 1.00 21.96 333 LEU B O 1
ATOM 3166 N N . TYR B 1 61 ? 20.953 -6.006 72.690 1.00 18.13 334 TYR B N 1
ATOM 3167 C CA . TYR B 1 61 ? 21.662 -5.733 71.440 1.00 17.48 334 TYR B CA 1
ATOM 3168 C C . TYR B 1 61 ? 21.038 -6.616 70.374 1.00 18.82 334 TYR B C 1
ATOM 3169 O O . TYR B 1 61 ? 20.892 -7.813 70.599 1.00 19.55 334 TYR B O 1
ATOM 3178 N N . VAL B 1 62 ? 20.655 -6.045 69.237 1.00 15.94 335 VAL B N 1
ATOM 3179 C CA . VAL B 1 62 ? 20.120 -6.855 68.147 1.00 14.17 335 VAL B CA 1
ATOM 3180 C C . VAL B 1 62 ? 20.928 -6.463 66.919 1.00 16.61 335 VAL B C 1
ATOM 3181 O O . VAL B 1 62 ? 20.996 -5.295 66.570 1.00 19.68 335 VAL B O 1
ATOM 3185 N N . ILE B 1 63 ? 21.545 -7.439 66.281 1.00 16.96 336 ILE B N 1
ATOM 3186 C CA . ILE B 1 63 ? 22.494 -7.164 65.225 1.00 19.06 336 ILE B CA 1
ATOM 3187 C C . ILE B 1 63 ? 22.071 -7.981 64.013 1.00 17.58 336 ILE B C 1
ATOM 3188 O O . ILE B 1 63 ? 22.100 -9.205 64.071 1.00 19.93 336 ILE B O 1
ATOM 3193 N N . GLY B 1 64 ? 21.698 -7.303 62.940 1.00 15.21 337 GLY B N 1
ATOM 3194 C CA . GLY B 1 64 ? 21.344 -7.969 61.690 1.00 18.77 337 GLY B CA 1
ATOM 3195 C C . GLY B 1 64 ? 22.490 -7.808 60.702 1.00 21.84 337 GLY B C 1
ATOM 3196 O O . GLY B 1 64 ? 23.055 -6.728 60.567 1.00 21.97 337 GLY B O 1
ATOM 3197 N N . VAL B 1 65 ? 22.860 -8.900 60.066 1.00 17.72 338 VAL B N 1
ATOM 3198 C CA . VAL B 1 65 ? 23.907 -8.905 59.061 1.00 19.42 338 VAL B CA 1
ATOM 3199 C C . VAL B 1 65 ? 23.361 -9.414 57.730 1.00 23.09 338 VAL B C 1
ATOM 3200 O O . VAL B 1 65 ? 22.638 -10.405 57.712 1.00 19.19 338 VAL B O 1
ATOM 3204 N N . GLN B 1 66 ? 23.709 -8.719 56.636 1.00 21.47 339 GLN B N 1
ATOM 3205 C CA . GLN B 1 66 ? 23.470 -9.205 55.284 1.00 22.03 339 GLN B CA 1
ATOM 3206 C C . GLN B 1 66 ? 24.804 -9.613 54.648 1.00 24.74 339 GLN B C 1
ATOM 3207 O O . GLN B 1 66 ? 25.848 -9.096 55.023 1.00 22.33 339 GLN B O 1
ATOM 3213 N N . GLU B 1 67 ? 24.749 -10.518 53.672 1.00 24.28 340 GLU B N 1
ATOM 3214 C CA . GLU B 1 67 ? 25.943 -11.053 53.020 1.00 23.80 340 GLU B CA 1
ATOM 3215 C C . GLU B 1 67 ? 26.967 -11.430 54.098 1.00 24.69 340 GLU B C 1
ATOM 3216 O O . GLU B 1 67 ? 28.146 -11.106 53.999 1.00 23.97 340 GLU B O 1
ATOM 3222 N N . GLY B 1 68 ? 26.490 -12.150 55.102 1.00 24.35 341 GLY B N 1
ATOM 3223 C CA . GLY B 1 68 ? 27.310 -12.548 56.232 1.00 27.28 341 GLY B CA 1
ATOM 3224 C C . GLY B 1 68 ? 28.521 -13.356 55.821 1.00 33.60 341 GLY B C 1
ATOM 3225 O O . GLY B 1 68 ? 28.569 -13.970 54.744 1.00 33.52 341 GLY B O 1
ATOM 3226 N N . CYS B 1 69 ? 29.547 -13.300 56.662 1.00 30.33 342 CYS B N 1
ATOM 3227 C CA . CYS B 1 69 ? 30.677 -14.195 56.547 1.00 32.24 342 CYS B CA 1
ATOM 3228 C C . CYS B 1 69 ? 30.176 -15.613 56.739 1.00 33.09 342 CYS B C 1
ATOM 3229 O O . CYS B 1 69 ? 29.325 -15.864 57.600 1.00 33.30 342 CYS B O 1
ATOM 3232 N N . SER B 1 70 ? 30.732 -16.546 55.975 1.00 33.71 343 SER B N 1
ATOM 3233 C CA . SER B 1 70 ? 30.321 -17.945 56.035 1.00 39.09 343 SER B CA 1
ATOM 3234 C C . SER B 1 70 ? 30.367 -18.585 57.432 1.00 42.13 343 SER B C 1
ATOM 3235 O O . SER B 1 70 ? 29.579 -19.487 57.706 1.00 46.00 343 SER B O 1
ATOM 3238 N N . ASP B 1 71 ? 31.276 -18.145 58.303 1.00 35.62 344 ASP B N 1
ATOM 3239 C CA . ASP B 1 71 ? 31.393 -18.752 59.627 1.00 35.92 344 ASP B CA 1
ATOM 3240 C C . ASP B 1 71 ? 30.505 -18.044 60.672 1.00 31.01 344 ASP B C 1
ATOM 3241 O O . ASP B 1 71 ? 30.990 -17.278 61.508 1.00 30.58 344 ASP B O 1
ATOM 3246 N N . ARG B 1 72 ? 29.214 -18.340 60.615 1.00 28.09 345 ARG B N 1
ATOM 3247 C CA . ARG B 1 72 ? 28.208 -17.735 61.489 1.00 29.40 345 ARG B CA 1
ATOM 3248 C C . ARG B 1 72 ? 28.525 -17.911 62.979 1.00 30.65 345 ARG B C 1
ATOM 3249 O O . ARG B 1 72 ? 28.307 -17.008 63.785 1.00 27.54 345 ARG B O 1
ATOM 3257 N N . ARG B 1 73 ? 29.011 -19.089 63.337 1.00 31.17 346 ARG B N 1
ATOM 3258 C CA . ARG B 1 73 ? 29.322 -19.398 64.732 1.00 29.97 346 ARG B CA 1
ATOM 3259 C C . ARG B 1 73 ? 30.486 -18.540 65.215 1.00 27.50 346 ARG B C 1
ATOM 3260 O O . ARG B 1 73 ? 30.529 -18.144 66.382 1.00 29.13 346 ARG B O 1
ATOM 3268 N N . GLU B 1 74 ? 31.429 -18.245 64.322 1.00 29.08 347 GLU B N 1
ATOM 3269 C CA . GLU B 1 74 ? 32.577 -17.430 64.693 1.00 28.48 347 GLU B CA 1
ATOM 3270 C C . GLU B 1 74 ? 32.150 -15.986 64.922 1.00 25.80 347 GLU B C 1
ATOM 3271 O O . GLU B 1 74 ? 32.591 -15.356 65.888 1.00 27.82 347 GLU B O 1
ATOM 3277 N N . TRP B 1 75 ? 31.297 -15.469 64.043 1.00 23.14 348 TRP B N 1
ATOM 3278 C CA . TRP B 1 75 ? 30.734 -14.133 64.216 1.00 22.11 348 TRP B CA 1
ATOM 3279 C C . TRP B 1 75 ? 30.017 -14.010 65.569 1.00 25.31 348 TRP B C 1
ATOM 3280 O O . TRP B 1 75 ? 30.263 -13.073 66.322 1.00 22.43 348 TRP B O 1
ATOM 3291 N N . GLU B 1 76 ? 29.146 -14.959 65.895 1.00 24.70 349 GLU B N 1
ATOM 3292 C CA . GLU B 1 76 ? 28.415 -14.854 67.161 1.00 24.28 349 GLU B CA 1
ATOM 3293 C C . GLU B 1 76 ? 29.352 -15.077 68.370 1.00 23.89 349 GLU B C 1
ATOM 3294 O O . GLU B 1 76 ? 29.102 -14.582 69.465 1.00 20.86 349 GLU B O 1
ATOM 3300 N N . THR B 1 77 ? 30.432 -15.827 68.155 1.00 24.28 350 THR B N 1
ATOM 3301 C CA . THR B 1 77 ? 31.409 -16.000 69.224 1.00 24.31 350 THR B CA 1
ATOM 3302 C C . THR B 1 77 ? 32.113 -14.683 69.495 1.00 24.08 350 THR B C 1
ATOM 3303 O O . THR B 1 77 ? 32.341 -14.340 70.647 1.00 22.56 350 THR B O 1
ATOM 3307 N N . ARG B 1 78 ? 32.441 -13.943 68.429 1.00 24.18 351 ARG B N 1
ATOM 3308 C CA . ARG B 1 78 ? 33.119 -12.663 68.556 1.00 26.12 351 ARG B CA 1
ATOM 3309 C C . ARG B 1 78 ? 32.214 -11.655 69.241 1.00 24.28 351 ARG B C 1
ATOM 3310 O O . ARG B 1 78 ? 32.671 -10.829 70.051 1.00 26.33 351 ARG B O 1
ATOM 3318 N N . LEU B 1 79 ? 30.936 -11.693 68.889 1.00 21.56 352 LEU B N 1
ATOM 3319 C CA . LEU B 1 79 ? 29.956 -10.838 69.546 1.00 23.39 352 LEU B CA 1
ATOM 3320 C C . LEU B 1 79 ? 29.866 -11.184 71.029 1.00 23.46 352 LEU B C 1
ATOM 3321 O O . LEU B 1 79 ? 29.861 -10.299 71.879 1.00 22.78 352 LEU B O 1
ATOM 3326 N N . GLN B 1 80 ? 29.807 -12.468 71.353 1.00 22.30 353 GLN B N 1
ATOM 3327 C CA . GLN B 1 80 ? 29.701 -12.852 72.763 1.00 21.16 353 GLN B CA 1
ATOM 3328 C C . GLN B 1 80 ? 30.987 -12.449 73.527 1.00 26.25 353 GLN B C 1
ATOM 3329 O O . GLN B 1 80 ? 30.940 -12.004 74.680 1.00 25.02 353 GLN B O 1
ATOM 3335 N N . GLU B 1 81 ? 32.133 -12.591 72.860 1.00 27.45 354 GLU B N 1
ATOM 3336 C CA . GLU B 1 81 ? 33.432 -12.269 73.468 1.00 25.15 354 GLU B CA 1
ATOM 3337 C C . GLU B 1 81 ? 33.515 -10.767 73.727 1.00 25.78 354 GLU B C 1
ATOM 3338 O O . GLU B 1 81 ? 33.951 -10.328 74.776 1.00 28.32 354 GLU B O 1
ATOM 3344 N N . THR B 1 82 ? 33.084 -9.972 72.770 1.00 25.91 355 THR B N 1
ATOM 3345 C CA . THR B 1 82 ? 33.141 -8.522 72.915 1.00 29.82 355 THR B CA 1
ATOM 3346 C C . THR B 1 82 ? 32.199 -8.026 74.017 1.00 29.08 355 THR B C 1
ATOM 3347 O O . THR B 1 82 ? 32.584 -7.231 74.871 1.00 26.78 355 THR B O 1
ATOM 3351 N N . LEU B 1 83 ? 30.956 -8.484 73.987 1.00 24.38 356 LEU B N 1
ATOM 3352 C CA . LEU B 1 83 ? 29.990 -8.044 74.986 1.00 20.72 356 LEU B CA 1
ATOM 3353 C C . LEU B 1 83 ? 30.377 -8.546 76.394 1.00 25.41 356 LEU B C 1
ATOM 3354 O O . LEU B 1 83 ? 30.145 -7.868 77.387 1.00 26.06 356 LEU B O 1
ATOM 3359 N N . GLY B 1 84 ? 30.945 -9.739 76.462 1.00 22.61 357 GLY B N 1
ATOM 3360 C CA . GLY B 1 84 ? 31.405 -10.288 77.722 1.00 26.75 357 GLY B CA 1
ATOM 3361 C C . GLY B 1 84 ? 30.315 -11.030 78.486 1.00 27.97 357 GLY B C 1
ATOM 3362 O O . GLY B 1 84 ? 29.179 -11.126 78.034 1.00 24.73 357 GLY B O 1
ATOM 3363 N N . PRO B 1 85 ? 30.667 -11.566 79.669 1.00 27.95 358 PRO B N 1
ATOM 3364 C CA . PRO B 1 85 ? 29.755 -12.435 80.412 1.00 29.48 358 PRO B CA 1
ATOM 3365 C C . PRO B 1 85 ? 28.543 -11.743 81.051 1.00 25.27 358 PRO B C 1
ATOM 3366 O O . PRO B 1 85 ? 27.728 -12.428 81.666 1.00 21.67 358 PRO B O 1
ATOM 3370 N N . HIS B 1 86 ? 28.402 -10.430 80.923 1.00 24.41 359 HIS B N 1
ATOM 3371 C CA . HIS B 1 86 ? 27.145 -9.810 81.357 1.00 22.13 359 HIS B CA 1
ATOM 3372 C C . HIS B 1 86 ? 25.999 -10.019 80.363 1.00 21.74 359 HIS B C 1
ATOM 3373 O O . HIS B 1 86 ? 24.861 -9.659 80.660 1.00 21.06 359 HIS B O 1
ATOM 3380 N N . TYR B 1 87 ? 26.300 -10.577 79.187 1.00 18.61 360 TYR B N 1
ATOM 3381 C CA . TYR B 1 87 ? 25.276 -10.748 78.132 1.00 17.20 360 TYR B CA 1
ATOM 3382 C C . TYR B 1 87 ? 25.217 -12.207 77.728 1.00 21.40 360 TYR B C 1
ATOM 3383 O O . TYR B 1 87 ? 26.249 -12.903 77.761 1.00 23.25 360 TYR B O 1
ATOM 3392 N N . VAL B 1 88 ? 24.016 -12.669 77.383 1.00 17.72 361 VAL B N 1
ATOM 3393 C CA . VAL B 1 88 ? 23.798 -14.007 76.846 1.00 20.83 361 VAL B CA 1
ATOM 3394 C C . VAL B 1 88 ? 22.979 -13.888 75.535 1.00 22.46 361 VAL B C 1
ATOM 3395 O O . VAL B 1 88 ? 22.258 -12.910 75.337 1.00 20.40 361 VAL B O 1
ATOM 3399 N N . LEU B 1 89 ? 23.110 -14.890 74.661 1.00 18.73 362 LEU B N 1
ATOM 3400 C CA . LEU B 1 89 ? 22.519 -14.846 73.347 1.00 20.48 362 LEU B CA 1
ATOM 3401 C C . LEU B 1 89 ? 21.117 -15.391 73.537 1.00 24.91 362 LEU B C 1
ATOM 3402 O O . LEU B 1 89 ? 20.938 -16.593 73.771 1.00 23.93 362 LEU B O 1
ATOM 3407 N N . LEU B 1 90 ? 20.143 -14.492 73.502 1.00 23.76 363 LEU B N 1
ATOM 3408 C CA . LEU B 1 90 ? 18.746 -14.826 73.762 1.00 25.02 363 LEU B CA 1
ATOM 3409 C C . LEU B 1 90 ? 18.222 -15.622 72.584 1.00 24.90 363 LEU B C 1
ATOM 3410 O O . LEU B 1 90 ? 17.478 -16.593 72.746 1.00 26.95 363 LEU B O 1
ATOM 3415 N N . SER B 1 91 ? 18.624 -15.228 71.387 1.00 20.65 364 SER B N 1
ATOM 3416 C CA . SER B 1 91 ? 18.241 -15.992 70.217 1.00 23.22 364 SER B CA 1
ATOM 3417 C C . SER B 1 91 ? 19.098 -15.622 69.008 1.00 23.39 364 SER B C 1
ATOM 3418 O O . SER B 1 91 ? 19.649 -14.540 68.930 1.00 20.24 364 SER B O 1
ATOM 3421 N N . SER B 1 92 ? 19.205 -16.521 68.051 1.00 25.37 365 SER B N 1
ATOM 3422 C CA . SER B 1 92 ? 19.797 -16.116 66.790 1.00 30.80 365 SER B CA 1
ATOM 3423 C C . SER B 1 92 ? 19.133 -16.895 65.679 1.00 34.60 365 SER B C 1
ATOM 3424 O O . SER B 1 92 ? 18.456 -17.916 65.928 1.00 33.76 365 SER B O 1
ATOM 3427 N N . ALA B 1 93 ? 19.251 -16.381 64.466 1.00 24.69 366 ALA B N 1
ATOM 3428 C CA . ALA B 1 93 ? 18.623 -17.047 63.335 1.00 25.88 366 ALA B CA 1
ATOM 3429 C C . ALA B 1 93 ? 19.393 -16.669 62.083 1.00 23.57 366 ALA B C 1
ATOM 3430 O O . ALA B 1 93 ? 20.182 -15.733 62.093 1.00 20.08 366 ALA B O 1
ATOM 3432 N N . ALA B 1 94 ? 19.162 -17.421 61.014 1.00 23.04 367 ALA B N 1
ATOM 3433 C CA . ALA B 1 94 ? 19.893 -17.236 59.781 1.00 23.47 367 ALA B CA 1
ATOM 3434 C C . ALA B 1 94 ? 18.967 -17.717 58.682 1.00 25.09 367 ALA B C 1
ATOM 3435 O O . ALA B 1 94 ? 18.189 -18.662 58.865 1.00 26.47 367 ALA B O 1
ATOM 3437 N N . HIS B 1 95 ? 19.062 -17.046 57.555 1.00 22.95 368 HIS B N 1
ATOM 3438 C CA . HIS B 1 95 ? 18.347 -17.440 56.347 1.00 29.14 368 HIS B CA 1
ATOM 3439 C C . HIS B 1 95 ? 19.391 -17.226 55.275 1.00 29.63 368 HIS B C 1
ATOM 3440 O O . HIS B 1 95 ? 19.574 -16.110 54.808 1.00 31.08 368 HIS B O 1
ATOM 3447 N N . GLY B 1 96 ? 20.116 -18.282 54.926 1.00 31.12 369 GLY B N 1
ATOM 3448 C CA . GLY B 1 96 ? 21.251 -18.157 54.038 1.00 33.58 369 GLY B CA 1
ATOM 3449 C C . GLY B 1 96 ? 22.360 -17.401 54.760 1.00 34.04 369 GLY B C 1
ATOM 3450 O O . GLY B 1 96 ? 22.749 -17.806 55.848 1.00 34.81 369 GLY B O 1
ATOM 3451 N N . VAL B 1 97 ? 22.863 -16.317 54.171 1.00 30.79 370 VAL B N 1
ATOM 3452 C CA . VAL B 1 97 ? 23.874 -15.480 54.835 1.00 28.26 370 VAL B CA 1
ATOM 3453 C C . VAL B 1 97 ? 23.262 -14.209 55.424 1.00 25.68 370 VAL B C 1
ATOM 3454 O O . VAL B 1 97 ? 23.967 -13.239 55.731 1.00 24.66 370 VAL B O 1
ATOM 3458 N N . LEU B 1 98 ? 21.946 -14.222 55.606 1.00 23.89 371 LEU B N 1
ATOM 3459 C CA . LEU B 1 98 ? 21.272 -13.186 56.383 1.00 19.70 371 LEU B CA 1
ATOM 3460 C C . LEU B 1 98 ? 21.176 -13.699 57.831 1.00 19.36 371 LEU B C 1
ATOM 3461 O O . LEU B 1 98 ? 20.630 -14.764 58.070 1.00 22.60 371 LEU B O 1
ATOM 3466 N N . TYR B 1 99 ? 21.750 -12.956 58.784 1.00 18.30 372 TYR B N 1
ATOM 3467 C CA . TYR B 1 99 ? 21.862 -13.398 60.181 1.00 19.30 372 TYR B CA 1
ATOM 3468 C C . TYR B 1 99 ? 21.208 -12.388 61.120 1.00 20.75 372 TYR B C 1
ATOM 3469 O O . TYR B 1 99 ? 21.242 -11.200 60.857 1.00 19.02 372 TYR B O 1
ATOM 3478 N N . MET B 1 100 ? 20.667 -12.845 62.237 1.00 17.70 373 MET B N 1
ATOM 3479 C CA . MET B 1 100 ? 20.293 -11.905 63.289 1.00 16.31 373 MET B CA 1
ATOM 3480 C C . MET B 1 100 ? 20.719 -12.537 64.623 1.00 19.96 373 MET B C 1
ATOM 3481 O O . MET B 1 100 ? 20.524 -13.738 64.843 1.00 20.22 373 MET B O 1
ATOM 3486 N N . SER B 1 101 ? 21.301 -11.725 65.500 1.00 17.65 374 SER B N 1
ATOM 3487 C CA . SER B 1 101 ? 21.741 -12.202 66.807 1.00 19.70 374 SER B CA 1
ATOM 3488 C C . SER B 1 101 ? 21.140 -11.260 67.850 1.00 21.35 374 SER B C 1
ATOM 3489 O O . SER B 1 101 ? 21.193 -10.056 67.668 1.00 18.74 374 SER B O 1
ATOM 3492 N N . LEU B 1 102 ? 20.534 -11.805 68.907 1.00 17.56 375 LEU B N 1
ATOM 3493 C CA . LEU B 1 102 ? 19.933 -10.972 69.957 1.00 20.08 375 LEU B CA 1
ATOM 3494 C C . LEU B 1 102 ? 20.629 -11.316 71.263 1.00 19.44 375 LEU B C 1
ATOM 3495 O O . LEU B 1 102 ? 20.502 -12.448 71.714 1.00 19.66 375 LEU B O 1
ATOM 3500 N N . PHE B 1 103 ? 21.359 -10.362 71.842 1.00 19.11 376 PHE B N 1
ATOM 3501 C CA . PHE B 1 103 ? 22.062 -10.564 73.114 1.00 19.77 376 PHE B CA 1
ATOM 3502 C C . PHE B 1 103 ? 21.362 -9.706 74.151 1.00 23.54 376 PHE B C 1
ATOM 3503 O O . PHE B 1 103 ? 21.028 -8.554 73.875 1.00 25.11 376 PHE B O 1
ATOM 3511 N N . ILE B 1 104 ? 21.112 -10.250 75.331 1.00 18.88 377 ILE B N 1
ATOM 3512 C CA . ILE B 1 104 ? 20.410 -9.472 76.343 1.00 18.56 377 ILE B CA 1
ATOM 3513 C C . ILE B 1 104 ? 21.206 -9.540 77.643 1.00 17.09 377 ILE B C 1
ATOM 3514 O O . ILE B 1 104 ? 21.889 -10.531 77.869 1.00 18.20 377 ILE B O 1
ATOM 3519 N N . ARG B 1 105 ? 21.105 -8.525 78.506 1.00 18.48 378 ARG B N 1
ATOM 3520 C CA . ARG B 1 105 ? 21.746 -8.606 79.823 1.00 21.99 378 ARG B CA 1
ATOM 3521 C C . ARG B 1 105 ? 21.308 -9.882 80.550 1.00 20.35 378 ARG B C 1
ATOM 3522 O O . ARG B 1 105 ? 20.141 -10.231 80.544 1.00 20.54 378 ARG B O 1
ATOM 3530 N N . ARG B 1 106 ? 22.237 -10.577 81.197 1.00 19.87 379 ARG B N 1
ATOM 3531 C CA . ARG B 1 106 ? 21.928 -11.926 81.650 1.00 22.61 379 ARG B CA 1
ATOM 3532 C C . ARG B 1 106 ? 20.881 -11.912 82.763 1.00 23.20 379 ARG B C 1
ATOM 3533 O O . ARG B 1 106 ? 20.137 -12.882 82.934 1.00 25.51 379 ARG B O 1
ATOM 3541 N N . ASP B 1 107 ? 20.811 -10.829 83.528 1.00 19.76 380 ASP B N 1
ATOM 3542 C CA . ASP B 1 107 ? 19.808 -10.750 84.588 1.00 22.57 380 ASP B CA 1
ATOM 3543 C C . ASP B 1 107 ? 18.385 -10.491 84.042 1.00 25.86 380 ASP B C 1
ATOM 3544 O O . ASP B 1 107 ? 17.413 -10.502 84.799 1.00 24.54 380 ASP B O 1
ATOM 3549 N N . LEU B 1 108 ? 18.267 -10.261 82.740 1.00 19.83 381 LEU B N 1
ATOM 3550 C CA . LEU B 1 108 ? 16.946 -9.984 82.152 1.00 23.46 381 LEU B CA 1
ATOM 3551 C C . LEU B 1 108 ? 16.342 -11.166 81.410 1.00 25.77 381 LEU B C 1
ATOM 3552 O O . LEU B 1 108 ? 15.212 -11.084 80.922 1.00 25.49 381 LEU B O 1
ATOM 3557 N N . ILE B 1 109 ? 17.070 -12.268 81.302 1.00 24.67 382 ILE B N 1
ATOM 3558 C CA . ILE B 1 109 ? 16.555 -13.410 80.558 1.00 24.72 382 ILE B CA 1
ATOM 3559 C C . ILE B 1 109 ? 15.243 -13.908 81.175 1.00 25.55 382 ILE B C 1
ATOM 3560 O O . ILE B 1 109 ? 14.399 -14.499 80.478 1.00 27.62 382 ILE B O 1
ATOM 3565 N N . TRP B 1 110 ? 15.059 -13.666 82.473 1.00 23.29 383 TRP B N 1
ATOM 3566 C CA . TRP B 1 110 ? 13.896 -14.187 83.199 1.00 21.00 383 TRP B CA 1
ATOM 3567 C C . TRP B 1 110 ? 12.584 -13.531 82.806 1.00 26.45 383 TRP B C 1
ATOM 3568 O O . TRP B 1 110 ? 11.531 -14.058 83.114 1.00 24.26 383 TRP B O 1
ATOM 3579 N N . PHE B 1 111 ? 12.664 -12.367 82.167 1.00 25.92 384 PHE B N 1
ATOM 3580 C CA . PHE B 1 111 ? 11.470 -11.568 81.839 1.00 27.37 384 PHE B CA 1
ATOM 3581 C C . PHE B 1 111 ? 11.030 -11.713 80.378 1.00 26.72 384 PHE B C 1
ATOM 3582 O O . PHE B 1 111 ? 10.133 -10.981 79.910 1.00 25.13 384 PHE B O 1
ATOM 3590 N N . CYS B 1 112 ? 11.645 -12.661 79.665 1.00 22.62 385 CYS B N 1
ATOM 3591 C CA . CYS B 1 112 ? 11.366 -12.865 78.248 1.00 23.39 385 CYS B CA 1
ATOM 3592 C C . CYS B 1 112 ? 10.453 -14.052 78.013 1.00 25.82 385 CYS B C 1
ATOM 3593 O O . CYS B 1 112 ? 10.579 -15.069 78.693 1.00 24.89 385 CYS B O 1
ATOM 3596 N N . SER B 1 113 ? 9.544 -13.926 77.043 1.00 23.37 386 SER B N 1
ATOM 3597 C CA . SER B 1 113 ? 8.772 -15.068 76.566 1.00 25.44 386 SER B CA 1
ATOM 3598 C C . SER B 1 113 ? 9.696 -15.922 75.726 1.00 24.81 386 SER B C 1
ATOM 3599 O O . SER B 1 113 ? 10.821 -15.528 75.462 1.00 22.97 386 SER B O 1
ATOM 3602 N N . GLU B 1 114 ? 9.213 -17.084 75.294 1.00 26.69 387 GLU B N 1
ATOM 3603 C CA . GLU B 1 114 ? 9.859 -17.832 74.225 1.00 29.28 387 GLU B CA 1
ATOM 3604 C C . GLU B 1 114 ? 10.082 -16.876 73.033 1.00 29.11 387 GLU B C 1
ATOM 3605 O O . GLU B 1 114 ? 9.266 -15.986 72.774 1.00 26.01 387 GLU B O 1
ATOM 3611 N N . VAL B 1 115 ? 11.194 -17.057 72.329 1.00 24.33 388 VAL B N 1
ATOM 3612 C CA . VAL B 1 115 ? 11.533 -16.198 71.200 1.00 22.57 388 VAL B CA 1
ATOM 3613 C C . VAL B 1 115 ? 11.134 -16.951 69.945 1.00 27.47 388 VAL B C 1
ATOM 3614 O O . VAL B 1 115 ? 11.500 -18.125 69.779 1.00 29.68 388 VAL B O 1
ATOM 3618 N N . GLU B 1 116 ? 10.377 -16.296 69.071 1.00 21.60 389 GLU B N 1
ATOM 3619 C CA . GLU B 1 116 ? 9.876 -16.936 67.862 1.00 23.61 389 GLU B CA 1
ATOM 3620 C C . GLU B 1 116 ? 10.504 -16.300 66.624 1.00 22.62 389 GLU B C 1
ATOM 3621 O O . GLU B 1 116 ? 10.761 -15.106 66.608 1.00 23.44 389 GLU B O 1
ATOM 3627 N N . CYS B 1 117 ? 10.734 -17.110 65.601 1.00 22.94 390 CYS B N 1
ATOM 3628 C CA A CYS B 1 117 ? 11.436 -16.679 64.395 0.63 24.11 390 CYS B CA 1
ATOM 3629 C CA B CYS B 1 117 ? 11.412 -16.655 64.395 0.37 23.64 390 CYS B CA 1
ATOM 3630 C C . CYS B 1 117 ? 10.645 -17.073 63.148 1.00 27.19 390 CYS B C 1
ATOM 3631 O O . CYS B 1 117 ? 9.934 -18.081 63.146 1.00 27.45 390 CYS B O 1
ATOM 3636 N N . SER B 1 118 ? 10.801 -16.293 62.090 1.00 23.53 391 SER B N 1
ATOM 3637 C CA . SER B 1 118 ? 10.158 -16.587 60.820 1.00 27.12 391 SER B CA 1
ATOM 3638 C C . SER B 1 118 ? 11.016 -15.966 59.735 1.00 27.39 391 SER B C 1
ATOM 3639 O O . SER B 1 118 ? 11.726 -14.985 59.980 1.00 25.40 391 SER B O 1
ATOM 3642 N N . THR B 1 119 ? 10.994 -16.546 58.545 1.00 26.03 392 THR B N 1
ATOM 3643 C CA . THR B 1 119 ? 11.800 -16.018 57.464 1.00 26.86 392 THR B CA 1
ATOM 3644 C C . THR B 1 119 ? 10.981 -15.974 56.201 1.00 30.52 392 THR B C 1
ATOM 3645 O O . THR B 1 119 ? 9.996 -16.712 56.053 1.00 26.56 392 THR B O 1
ATOM 3649 N N . VAL B 1 120 ? 11.410 -15.123 55.283 1.00 26.05 393 VAL B N 1
ATOM 3650 C CA . VAL B 1 120 ? 10.796 -15.110 53.975 1.00 28.48 393 VAL B CA 1
ATOM 3651 C C . VAL B 1 120 ? 11.844 -14.703 52.948 1.00 29.92 393 VAL B C 1
ATOM 3652 O O . VAL B 1 120 ? 12.754 -13.919 53.224 1.00 25.10 393 VAL B O 1
ATOM 3656 N N . THR B 1 121 ? 11.727 -15.291 51.772 1.00 24.40 394 THR B N 1
ATOM 3657 C CA . THR B 1 121 ? 12.560 -14.901 50.631 1.00 20.16 394 THR B CA 1
ATOM 3658 C C . THR B 1 121 ? 11.683 -14.076 49.715 1.00 20.28 394 THR B C 1
ATOM 3659 O O . THR B 1 121 ? 10.595 -14.506 49.382 1.00 22.60 394 THR B O 1
ATOM 3663 N N . THR B 1 122 ? 12.128 -12.885 49.329 1.00 17.74 395 THR B N 1
ATOM 3664 C CA . THR B 1 122 ? 11.323 -12.050 48.457 1.00 19.56 395 THR B CA 1
ATOM 3665 C C . THR B 1 122 ? 11.796 -12.153 47.003 1.00 20.09 395 THR B C 1
ATOM 3666 O O . THR B 1 122 ? 11.053 -11.837 46.076 1.00 19.62 395 THR B O 1
ATOM 3670 N N . ARG B 1 123 ? 13.025 -12.613 46.810 1.00 22.41 396 ARG B N 1
ATOM 3671 C CA . ARG B 1 123 ? 13.556 -12.748 45.470 1.00 26.37 396 ARG B CA 1
ATOM 3672 C C . ARG B 1 123 ? 14.762 -13.675 45.457 1.00 20.04 396 ARG B C 1
ATOM 3673 O O . ARG B 1 123 ? 15.561 -13.653 46.365 1.00 22.16 396 ARG B O 1
ATOM 3681 N N . ILE B 1 124 ? 14.855 -14.512 44.437 1.00 22.83 397 ILE B N 1
ATOM 3682 C CA . ILE B 1 124 ? 16.073 -15.263 44.185 1.00 24.38 397 ILE B CA 1
ATOM 3683 C C . ILE B 1 124 ? 16.888 -14.484 43.178 1.00 26.49 397 ILE B C 1
ATOM 3684 O O . ILE B 1 124 ? 16.364 -14.111 42.132 1.00 30.71 397 ILE B O 1
ATOM 3689 N N . VAL B 1 125 ? 18.168 -14.268 43.451 1.00 25.91 398 VAL B N 1
ATOM 3690 C CA . VAL B 1 125 ? 19.061 -13.635 42.463 1.00 31.31 398 VAL B CA 1
ATOM 3691 C C . VAL B 1 125 ? 20.394 -14.414 42.304 1.00 30.16 398 VAL B C 1
ATOM 3692 O O . VAL B 1 125 ? 20.785 -15.178 43.194 1.00 30.73 398 VAL B O 1
ATOM 3696 N N . SER B 1 126 ? 21.084 -14.185 41.189 1.00 31.75 399 SER B N 1
ATOM 3697 C CA . SER B 1 126 ? 22.313 -14.917 40.865 1.00 39.29 399 SER B CA 1
ATOM 3698 C C . SER B 1 126 ? 22.095 -16.425 41.009 1.00 36.36 399 SER B C 1
ATOM 3699 O O . SER B 1 126 ? 22.971 -17.154 41.487 1.00 37.28 399 SER B O 1
ATOM 3702 N N . GLN B 1 127 ? 20.906 -16.870 40.610 1.00 32.47 400 GLN B N 1
ATOM 3703 C CA . GLN B 1 127 ? 20.551 -18.285 40.529 1.00 29.54 400 GLN B CA 1
ATOM 3704 C C . GLN B 1 127 ? 20.324 -18.984 41.883 1.00 28.60 400 GLN B C 1
ATOM 3705 O O . GLN B 1 127 ? 19.370 -19.745 42.005 1.00 29.76 400 GLN B O 1
ATOM 3711 N N . ILE B 1 128 ? 21.182 -18.757 42.880 1.00 26.40 401 ILE B N 1
ATOM 3712 C CA . ILE B 1 128 ? 21.083 -19.504 44.139 1.00 29.92 401 ILE B CA 1
ATOM 3713 C C . ILE B 1 128 ? 21.148 -18.616 45.395 1.00 35.94 401 ILE B C 1
ATOM 3714 O O . ILE B 1 128 ? 21.070 -19.116 46.525 1.00 38.76 401 ILE B O 1
ATOM 3719 N N . LYS B 1 129 ? 21.290 -17.310 45.200 1.00 30.28 402 LYS B N 1
ATOM 3720 C CA . LYS B 1 129 ? 21.320 -16.393 46.326 1.00 28.16 402 LYS B CA 1
ATOM 3721 C C . LYS B 1 129 ? 19.923 -15.802 46.542 1.00 26.95 402 LYS B C 1
ATOM 3722 O O . LYS B 1 129 ? 19.072 -15.817 45.634 1.00 28.54 402 LYS B O 1
ATOM 3728 N N . THR B 1 130 ? 19.661 -15.317 47.747 1.00 26.07 403 THR B N 1
ATOM 3729 C CA . THR B 1 130 ? 18.326 -14.846 48.077 1.00 24.72 403 THR B CA 1
ATOM 3730 C C . THR B 1 130 ? 18.363 -13.428 48.615 1.00 26.54 403 THR B C 1
ATOM 3731 O O . THR B 1 130 ? 19.316 -13.040 49.307 1.00 26.10 403 THR B O 1
ATOM 3735 N N . LYS B 1 131 ? 17.328 -12.661 48.291 1.00 22.49 404 LYS B N 1
ATOM 3736 C CA . LYS B 1 131 ? 16.984 -11.456 49.029 1.00 21.08 404 LYS B CA 1
ATOM 3737 C C . LYS B 1 131 ? 15.774 -11.797 49.915 1.00 22.26 404 LYS B C 1
ATOM 3738 O O . LYS B 1 131 ? 14.857 -12.492 49.479 1.00 21.08 404 LYS B O 1
ATOM 3744 N N . GLY B 1 132 ? 15.748 -11.315 51.155 1.00 19.99 405 GLY B N 1
ATOM 3745 C CA . GLY B 1 132 ? 14.653 -11.702 52.033 1.00 20.17 405 GLY B CA 1
ATOM 3746 C C . GLY B 1 132 ? 14.760 -11.071 53.414 1.00 18.77 405 GLY B C 1
ATOM 3747 O O . GLY B 1 132 ? 15.492 -10.089 53.602 1.00 19.13 405 GLY B O 1
ATOM 3748 N N . ALA B 1 133 ? 14.059 -11.675 54.369 1.00 18.42 406 ALA B N 1
ATOM 3749 C CA . ALA B 1 133 ? 13.861 -11.081 55.675 1.00 18.84 406 ALA B CA 1
ATOM 3750 C C . ALA B 1 133 ? 13.967 -12.187 56.707 1.00 21.92 406 ALA B C 1
ATOM 3751 O O . ALA B 1 133 ? 13.634 -13.363 56.434 1.00 18.83 406 ALA B O 1
ATOM 3753 N N . LEU B 1 134 ? 14.434 -11.793 57.887 1.00 18.69 407 LEU B N 1
ATOM 3754 C CA . LEU B 1 134 ? 14.483 -12.666 59.045 1.00 19.86 407 LEU B CA 1
ATOM 3755 C C . LEU B 1 134 ? 13.772 -11.884 60.160 1.00 21.57 407 LEU B C 1
ATOM 3756 O O . LEU B 1 134 ? 14.130 -10.741 60.430 1.00 20.26 407 LEU B O 1
ATOM 3761 N N . GLY B 1 135 ? 12.758 -12.477 60.779 1.00 19.79 408 GLY B N 1
ATOM 3762 C CA . GLY B 1 135 ? 12.010 -11.793 61.826 1.00 18.41 408 GLY B CA 1
ATOM 3763 C C . GLY B 1 135 ? 12.148 -12.597 63.117 1.00 22.05 408 GLY B C 1
ATOM 3764 O O . GLY B 1 135 ? 12.120 -13.824 63.059 1.00 21.64 408 GLY B O 1
ATOM 3765 N N . ILE B 1 136 ? 12.340 -11.915 64.246 1.00 18.20 409 ILE B N 1
ATOM 3766 C CA . ILE B 1 136 ? 12.450 -12.564 65.549 1.00 19.61 409 ILE B CA 1
ATOM 3767 C C . ILE B 1 136 ? 11.594 -11.757 66.515 1.00 23.36 409 ILE B C 1
ATOM 3768 O O . ILE B 1 136 ? 11.677 -10.529 66.545 1.00 21.95 409 ILE B O 1
ATOM 3773 N N . SER B 1 137 ? 10.790 -12.413 67.340 1.00 21.46 410 SER B N 1
ATOM 3774 C CA . SER B 1 137 ? 9.909 -11.642 68.197 1.00 21.19 410 SER B CA 1
ATOM 3775 C C . SER B 1 137 ? 9.796 -12.293 69.562 1.00 21.67 410 SER B C 1
ATOM 3776 O O . SER B 1 137 ? 9.971 -13.496 69.700 1.00 22.46 410 SER B O 1
ATOM 3779 N N . PHE B 1 138 ? 9.533 -11.478 70.572 1.00 22.42 411 PHE B N 1
ATOM 3780 C CA . PHE B 1 138 ? 9.294 -11.997 71.905 1.00 22.47 411 PHE B CA 1
ATOM 3781 C C . PHE B 1 138 ? 8.664 -10.885 72.703 1.00 23.54 411 PHE B C 1
ATOM 3782 O O . PHE B 1 138 ? 8.673 -9.717 72.299 1.00 18.73 411 PHE B O 1
ATOM 3790 N N . THR B 1 139 ? 8.066 -11.271 73.823 1.00 24.20 412 THR B N 1
ATOM 3791 C CA . THR B 1 139 ? 7.471 -10.342 74.744 1.00 20.92 412 THR B CA 1
ATOM 3792 C C . THR B 1 139 ? 8.400 -10.199 75.951 1.00 22.97 412 THR B C 1
ATOM 3793 O O . THR B 1 139 ? 8.984 -11.169 76.397 1.00 21.44 412 THR B O 1
ATOM 3797 N N . PHE B 1 140 ? 8.534 -8.979 76.451 1.00 20.69 413 PHE B N 1
ATOM 3798 C CA . PHE B 1 140 ? 9.433 -8.660 77.548 1.00 19.65 413 PHE B CA 1
ATOM 3799 C C . PHE B 1 140 ? 8.546 -7.987 78.585 1.00 21.48 413 PHE B C 1
ATOM 3800 O O . PHE B 1 140 ? 7.959 -6.956 78.286 1.00 23.81 413 PHE B O 1
ATOM 3808 N N . PHE B 1 141 ? 8.414 -8.574 79.775 1.00 19.16 414 PHE B N 1
ATOM 3809 C CA . PHE B 1 141 ? 7.368 -8.183 80.704 1.00 24.97 414 PHE B CA 1
ATOM 3810 C C . PHE B 1 141 ? 6.061 -8.280 79.916 1.00 29.09 414 PHE B C 1
ATOM 3811 O O . PHE B 1 141 ? 5.761 -9.366 79.382 1.00 27.93 414 PHE B O 1
ATOM 3819 N N . GLY B 1 142 ? 5.314 -7.186 79.808 1.00 24.41 415 GLY B N 1
ATOM 3820 C CA . GLY B 1 142 ? 4.063 -7.215 79.069 1.00 24.48 415 GLY B CA 1
ATOM 3821 C C . GLY B 1 142 ? 4.118 -6.593 77.672 1.00 26.48 415 GLY B C 1
ATOM 3822 O O . GLY B 1 142 ? 3.078 -6.426 77.008 1.00 28.44 415 GLY B O 1
ATOM 3823 N N . THR B 1 143 ? 5.321 -6.263 77.213 1.00 24.40 416 THR B N 1
ATOM 3824 C CA . THR B 1 143 ? 5.518 -5.504 75.967 1.00 23.24 416 THR B CA 1
ATOM 3825 C C . THR B 1 143 ? 6.145 -6.368 74.865 1.00 24.07 416 THR B C 1
ATOM 3826 O O . THR B 1 143 ? 7.236 -6.914 75.051 1.00 21.24 416 THR B O 1
ATOM 3830 N N . SER B 1 144 ? 5.476 -6.478 73.713 1.00 21.37 417 SER B N 1
ATOM 3831 C CA . SER B 1 144 ? 5.976 -7.340 72.620 1.00 21.67 417 SER B CA 1
ATOM 3832 C C . SER B 1 144 ? 6.875 -6.600 71.639 1.00 23.49 417 SER B C 1
ATOM 3833 O O . SER B 1 144 ? 6.588 -5.456 71.254 1.00 21.62 417 SER B O 1
ATOM 3836 N N . PHE B 1 145 ? 7.931 -7.290 71.190 1.00 19.37 418 PHE B N 1
ATOM 3837 C CA . PHE B 1 145 ? 8.941 -6.713 70.309 1.00 17.36 418 PHE B CA 1
ATOM 3838 C C . PHE B 1 145 ? 9.054 -7.572 69.064 1.00 19.72 418 PHE B C 1
ATOM 3839 O O . PHE B 1 145 ? 9.084 -8.809 69.161 1.00 19.13 418 PHE B O 1
ATOM 3847 N N . LEU B 1 146 ? 9.204 -6.912 67.914 1.00 16.75 419 LEU B N 1
ATOM 3848 C CA . LEU B 1 146 ? 9.473 -7.594 66.666 1.00 18.37 419 LEU B CA 1
ATOM 3849 C C . LEU B 1 146 ? 10.701 -6.936 66.057 1.00 17.87 419 LEU B C 1
ATOM 3850 O O . LEU B 1 146 ? 10.773 -5.722 65.972 1.00 18.81 419 LEU B O 1
ATOM 3855 N N . PHE B 1 147 ? 11.669 -7.739 65.669 1.00 17.13 420 PHE B N 1
ATOM 3856 C CA . PHE B 1 147 ? 12.869 -7.238 65.033 1.00 13.97 420 PHE B CA 1
ATOM 3857 C C . PHE B 1 147 ? 12.941 -7.897 63.667 1.00 15.76 420 PHE B C 1
ATOM 3858 O O . PHE B 1 147 ? 12.848 -9.110 63.592 1.00 18.59 420 PHE B O 1
ATOM 3866 N N . ILE B 1 148 ? 13.154 -7.119 62.608 1.00 15.06 421 ILE B N 1
ATOM 3867 C CA . ILE B 1 148 ? 13.221 -7.720 61.268 1.00 14.66 421 ILE B CA 1
ATOM 3868 C C . ILE B 1 148 ? 14.469 -7.191 60.610 1.00 14.57 421 ILE B C 1
ATOM 3869 O O . ILE B 1 148 ? 14.709 -5.997 60.637 1.00 16.22 421 ILE B O 1
ATOM 3874 N N . THR B 1 149 ? 15.299 -8.061 60.065 1.00 16.57 422 THR B N 1
ATOM 3875 C CA . THR B 1 149 ? 16.406 -7.547 59.269 1.00 16.11 422 THR B CA 1
ATOM 3876 C C . THR B 1 149 ? 16.206 -8.059 57.840 1.00 18.75 422 THR B C 1
ATOM 3877 O O . THR B 1 149 ? 15.747 -9.188 57.663 1.00 18.06 422 THR B O 1
ATOM 3881 N N . SER B 1 150 ? 16.554 -7.235 56.841 1.00 17.66 423 SER B N 1
ATOM 3882 C CA . SER B 1 150 ? 16.296 -7.574 55.449 1.00 21.87 423 SER B CA 1
ATOM 3883 C C . SER B 1 150 ? 17.479 -7.209 54.555 1.00 19.72 423 SER B C 1
ATOM 3884 O O . SER B 1 150 ? 18.330 -6.368 54.902 1.00 20.02 423 SER B O 1
ATOM 3887 N N . HIS B 1 151 ? 17.514 -7.850 53.393 1.00 18.38 424 HIS B N 1
ATOM 3888 C CA . HIS B 1 151 ? 18.350 -7.413 52.291 1.00 18.33 424 HIS B CA 1
ATOM 3889 C C . HIS B 1 151 ? 17.351 -7.253 51.134 1.00 20.91 424 HIS B C 1
ATOM 3890 O O . HIS B 1 151 ? 16.791 -8.253 50.665 1.00 20.01 424 HIS B O 1
ATOM 3897 N N . PHE B 1 152 ? 17.101 -6.011 50.706 1.00 23.02 425 PHE B N 1
ATOM 3898 C CA . PHE B 1 152 ? 16.184 -5.740 49.583 1.00 22.45 425 PHE B CA 1
ATOM 3899 C C . PHE B 1 152 ? 16.864 -5.843 48.204 1.00 23.77 425 PHE B C 1
ATOM 3900 O O . PHE B 1 152 ? 18.096 -5.773 48.098 1.00 23.82 425 PHE B O 1
ATOM 3908 N N . THR B 1 153 ? 16.037 -5.994 47.157 1.00 22.63 426 THR B N 1
ATOM 3909 C CA . THR B 1 153 ? 16.475 -5.965 45.756 1.00 22.26 426 THR B CA 1
ATOM 3910 C C . THR B 1 153 ? 17.382 -4.778 45.475 1.00 25.53 426 THR B C 1
ATOM 3911 O O . THR B 1 153 ? 17.087 -3.655 45.895 1.00 27.72 426 THR B O 1
ATOM 3915 N N . SER B 1 154 ? 18.475 -5.005 44.755 1.00 26.91 427 SER B N 1
ATOM 3916 C CA . SER B 1 154 ? 19.441 -3.934 44.483 1.00 32.11 427 SER B CA 1
ATOM 3917 C C . SER B 1 154 ? 19.260 -3.334 43.086 1.00 35.85 427 SER B C 1
ATOM 3918 O O . SER B 1 154 ? 18.567 -3.896 42.245 1.00 34.54 427 SER B O 1
ATOM 3921 N N . GLY B 1 155 ? 19.885 -2.185 42.847 1.00 41.03 428 GLY B N 1
ATOM 3922 C CA . GLY B 1 155 ? 19.858 -1.559 41.535 1.00 43.07 428 GLY B CA 1
ATOM 3923 C C . GLY B 1 155 ? 19.141 -0.221 41.574 1.00 47.80 428 GLY B C 1
ATOM 3924 O O . GLY B 1 155 ? 18.146 -0.049 42.288 1.00 42.60 428 GLY B O 1
ATOM 3925 N N A ASP B 1 156 ? 19.613 0.765 40.822 0.50 52.13 429 ASP B N 1
ATOM 3926 N N B ASP B 1 156 ? 19.664 0.705 40.772 0.50 52.08 429 ASP B N 1
ATOM 3927 C CA A ASP B 1 156 ? 19.148 2.133 41.074 0.50 53.61 429 ASP B CA 1
ATOM 3928 C CA B ASP B 1 156 ? 19.007 1.972 40.527 0.50 53.12 429 ASP B CA 1
ATOM 3929 C C A ASP B 1 156 ? 17.689 2.403 40.671 0.50 47.96 429 ASP B C 1
ATOM 3930 C C B ASP B 1 156 ? 17.730 1.683 39.767 0.50 48.92 429 ASP B C 1
ATOM 3931 O O A ASP B 1 156 ? 16.992 3.167 41.342 0.50 42.22 429 ASP B O 1
ATOM 3932 O O B ASP B 1 156 ? 17.664 0.741 38.972 0.50 49.50 429 ASP B O 1
ATOM 3941 N N A GLY B 1 157 ? 17.226 1.777 39.593 0.50 48.69 430 GLY B N 1
ATOM 3942 N N B GLY B 1 157 ? 16.713 2.497 40.008 0.50 47.59 430 GLY B N 1
ATOM 3943 C CA A GLY B 1 157 ? 15.893 2.050 39.075 0.50 49.16 430 GLY B CA 1
ATOM 3944 C CA B GLY B 1 157 ? 15.476 2.378 39.266 0.50 50.23 430 GLY B CA 1
ATOM 3945 C C A GLY B 1 157 ? 14.860 1.020 39.508 0.50 50.27 430 GLY B C 1
ATOM 3946 C C B GLY B 1 157 ? 14.742 1.083 39.564 0.50 50.58 430 GLY B C 1
ATOM 3947 O O A GLY B 1 157 ? 13.896 0.758 38.788 0.50 51.59 430 GLY B O 1
ATOM 3948 O O B GLY B 1 157 ? 13.895 0.661 38.776 0.50 51.57 430 GLY B O 1
ATOM 3949 N N . LYS B 1 158 ? 15.055 0.450 40.693 1.00 45.63 431 LYS B N 1
ATOM 3950 C CA . LYS B 1 158 ? 14.258 -0.702 41.145 1.00 40.16 431 LYS B CA 1
ATOM 3951 C C . LYS B 1 158 ? 13.352 -0.354 42.326 1.00 34.26 431 LYS B C 1
ATOM 3952 O O . LYS B 1 158 ? 13.093 -1.185 43.196 1.00 30.17 431 LYS B O 1
ATOM 3958 N N . VAL B 1 159 ? 12.843 0.866 42.361 1.00 33.58 432 VAL B N 1
ATOM 3959 C CA . VAL B 1 159 ? 12.007 1.256 43.485 1.00 35.16 432 VAL B CA 1
ATOM 3960 C C . VAL B 1 159 ? 10.763 0.365 43.581 1.00 30.60 432 VAL B C 1
ATOM 3961 O O . VAL B 1 159 ? 10.378 -0.038 44.669 1.00 33.20 432 VAL B O 1
ATOM 3965 N N . ALA B 1 160 ? 10.140 0.038 42.448 1.00 29.38 433 ALA B N 1
ATOM 3966 C CA . ALA B 1 160 ? 8.955 -0.823 42.497 1.00 33.85 433 ALA B CA 1
ATOM 3967 C C . ALA B 1 160 ? 9.297 -2.173 43.118 1.00 32.40 433 ALA B C 1
ATOM 3968 O O . ALA B 1 160 ? 8.523 -2.734 43.888 1.00 30.08 433 ALA B O 1
ATOM 3970 N N . GLU B 1 161 ? 10.455 -2.699 42.768 1.00 30.23 434 GLU B N 1
ATOM 3971 C CA . GLU B 1 161 ? 10.864 -3.990 43.285 1.00 30.36 434 GLU B CA 1
ATOM 3972 C C . GLU B 1 161 ? 11.040 -3.921 44.815 1.00 28.40 434 GLU B C 1
ATOM 3973 O O . GLU B 1 161 ? 10.605 -4.814 45.545 1.00 26.32 434 GLU B O 1
ATOM 3979 N N . ARG B 1 162 ? 11.611 -2.833 45.314 1.00 26.42 435 ARG B N 1
ATOM 3980 C CA . ARG B 1 162 ? 11.788 -2.706 46.766 1.00 26.20 435 ARG B CA 1
ATOM 3981 C C . ARG B 1 162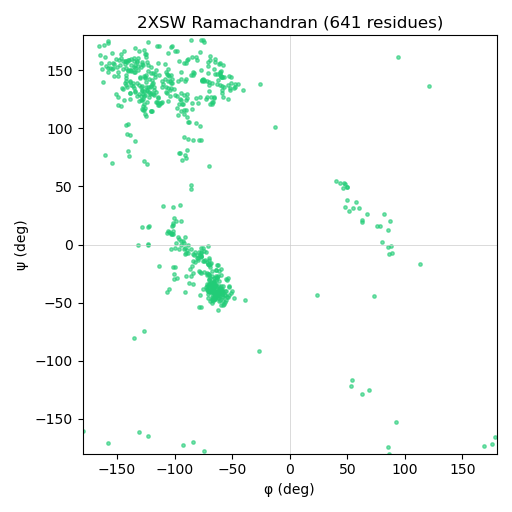 ? 10.460 -2.501 47.520 1.00 27.30 435 ARG B C 1
ATOM 3982 O O . ARG B 1 162 ? 10.276 -3.012 48.632 1.00 24.24 435 ARG B O 1
ATOM 3990 N N . LEU B 1 163 ? 9.511 -1.796 46.911 1.00 28.30 436 LEU B N 1
ATOM 3991 C CA . LEU B 1 163 ? 8.180 -1.680 47.501 1.00 26.83 436 LEU B CA 1
ATOM 3992 C C . LEU B 1 163 ? 7.566 -3.060 47.640 1.00 25.92 436 LEU B C 1
ATOM 3993 O O . LEU B 1 163 ? 6.862 -3.343 48.596 1.00 27.24 436 LEU B O 1
ATOM 3998 N N . LEU B 1 164 ? 7.842 -3.920 46.676 1.00 28.28 437 LEU B N 1
ATOM 3999 C CA . LEU B 1 164 ? 7.327 -5.274 46.692 1.00 27.11 437 LEU B CA 1
ATOM 4000 C C . LEU B 1 164 ? 8.017 -6.132 47.759 1.00 27.93 437 LEU B C 1
ATOM 4001 O O . LEU B 1 164 ? 7.374 -7.004 48.372 1.00 27.36 437 LEU B O 1
ATOM 4006 N N . ASP B 1 165 ? 9.313 -5.902 47.977 1.00 22.93 438 ASP B N 1
ATOM 4007 C CA . ASP B 1 165 ? 10.021 -6.625 49.028 1.00 22.80 438 ASP B CA 1
ATOM 4008 C C . ASP B 1 165 ? 9.327 -6.302 50.348 1.00 26.61 438 ASP B C 1
ATOM 4009 O O . ASP B 1 165 ? 9.111 -7.181 51.190 1.00 25.40 438 ASP B O 1
ATOM 4014 N N . TYR B 1 166 ? 8.970 -5.031 50.517 1.00 23.24 439 TYR B N 1
ATOM 4015 C CA . TYR B 1 166 ? 8.286 -4.579 51.724 1.00 23.48 439 TYR B CA 1
ATOM 4016 C C . TYR B 1 166 ? 6.920 -5.239 51.929 1.00 26.15 439 TYR B C 1
ATOM 4017 O O . TYR B 1 166 ? 6.661 -5.838 52.971 1.00 23.84 439 TYR B O 1
ATOM 4026 N N A THR B 1 167 ? 6.054 -5.127 50.920 0.53 27.73 440 THR B N 1
ATOM 4027 N N B THR B 1 167 ? 6.032 -5.142 50.936 0.47 27.78 440 THR B N 1
ATOM 4028 C CA A THR B 1 167 ? 4.711 -5.683 51.007 0.53 28.09 440 THR B CA 1
ATOM 4029 C CA B THR B 1 167 ? 4.689 -5.686 51.114 0.47 28.11 440 THR B CA 1
ATOM 4030 C C A THR B 1 167 ? 4.763 -7.179 51.276 0.53 27.91 440 THR B C 1
ATOM 4031 C C B THR B 1 167 ? 4.746 -7.204 51.286 0.47 28.05 440 THR B C 1
ATOM 4032 O O A THR B 1 167 ? 4.062 -7.706 52.141 0.53 30.78 440 THR B O 1
ATOM 4033 O O B THR B 1 167 ? 4.031 -7.776 52.110 0.47 30.40 440 THR B O 1
ATOM 4040 N N . ARG B 1 168 ? 5.607 -7.861 50.524 1.00 26.95 441 ARG B N 1
ATOM 4041 C CA . ARG B 1 168 ? 5.739 -9.300 50.625 1.00 30.16 441 ARG B CA 1
ATOM 4042 C C . ARG B 1 168 ? 6.212 -9.735 52.022 1.00 26.89 441 ARG B C 1
ATOM 4043 O O . ARG B 1 168 ? 5.757 -10.735 52.589 1.00 27.23 441 ARG B O 1
ATOM 4051 N N . THR B 1 169 ? 7.123 -8.969 52.592 1.00 22.12 442 THR B N 1
ATOM 4052 C CA . THR B 1 169 ? 7.604 -9.293 53.931 1.00 21.35 442 THR B CA 1
ATOM 4053 C C . THR B 1 169 ? 6.497 -9.156 54.975 1.00 25.13 442 THR B C 1
ATOM 4054 O O . THR B 1 169 ? 6.322 -10.057 55.791 1.00 24.91 442 THR B O 1
ATOM 4058 N N . VAL B 1 170 ? 5.743 -8.059 54.963 1.00 22.86 443 VAL B N 1
ATOM 4059 C CA . VAL B 1 170 ? 4.805 -7.846 56.058 1.00 23.97 443 VAL B CA 1
ATOM 4060 C C . VAL B 1 170 ? 3.662 -8.844 55.950 1.00 26.57 443 VAL B C 1
ATOM 4061 O O . VAL B 1 170 ? 3.048 -9.196 56.956 1.00 27.73 443 VAL B O 1
ATOM 4065 N N . GLN B 1 171 ? 3.404 -9.326 54.735 1.00 27.57 444 GLN B N 1
ATOM 4066 C CA . GLN B 1 171 ? 2.323 -10.291 54.522 1.00 30.41 444 GLN B CA 1
ATOM 4067 C C . GLN B 1 171 ? 2.768 -11.710 54.817 1.00 30.69 444 GLN B C 1
ATOM 4068 O O . GLN B 1 171 ? 1.949 -12.560 55.142 1.00 35.10 444 GLN B O 1
ATOM 4074 N N . ALA B 1 172 ? 4.062 -11.979 54.728 1.00 31.15 445 ALA B N 1
ATOM 4075 C CA . ALA B 1 172 ? 4.527 -13.366 54.770 1.00 34.54 445 ALA B CA 1
ATOM 4076 C C . ALA B 1 172 ? 5.087 -13.814 56.124 1.00 33.27 445 ALA B C 1
ATOM 4077 O O . ALA B 1 172 ? 5.052 -15.005 56.434 1.00 31.87 445 ALA B O 1
ATOM 4079 N N . LEU B 1 173 ? 5.587 -12.881 56.937 1.00 27.07 446 LEU B N 1
ATOM 4080 C CA . LEU B 1 173 ? 6.150 -13.254 58.231 1.00 28.45 446 LEU B CA 1
ATOM 4081 C C . LEU B 1 173 ? 5.056 -13.774 59.155 1.00 31.26 446 LEU B C 1
ATOM 4082 O O . LEU B 1 173 ? 4.077 -13.087 59.411 1.00 33.99 446 LEU B O 1
ATOM 4087 N N . VAL B 1 174 ? 5.225 -14.998 59.635 1.00 29.79 447 VAL B N 1
ATOM 4088 C CA . VAL B 1 174 ? 4.239 -15.629 60.494 1.00 34.75 447 VAL B CA 1
ATOM 4089 C C . VAL B 1 174 ? 4.628 -15.454 61.967 1.00 34.92 447 VAL B C 1
ATOM 4090 O O . VAL B 1 174 ? 5.161 -16.361 62.595 1.00 34.71 447 VAL B O 1
ATOM 4094 N N . LEU B 1 175 ? 4.351 -14.270 62.496 1.00 29.77 448 LEU B N 1
ATOM 4095 C CA . LEU B 1 175 ? 4.617 -13.947 63.887 1.00 30.97 448 LEU B CA 1
ATOM 4096 C C . LEU B 1 175 ? 3.472 -13.080 64.375 1.00 32.18 448 LEU B C 1
ATOM 4097 O O . LEU B 1 175 ? 2.931 -12.298 63.600 1.00 30.95 448 LEU B O 1
ATOM 4102 N N . PRO B 1 176 ? 3.089 -13.214 65.658 1.00 36.90 449 PRO B N 1
ATOM 4103 C CA . PRO B 1 176 ? 3.575 -14.209 66.625 1.00 38.74 449 PRO B CA 1
ATOM 4104 C C . PRO B 1 176 ? 2.927 -15.571 66.358 1.00 38.04 449 PRO B C 1
ATOM 4105 O O . PRO B 1 176 ? 2.082 -15.648 65.472 1.00 38.31 449 PRO B O 1
ATOM 4109 N N . ARG B 1 177 ? 3.322 -16.617 67.088 1.00 42.00 450 ARG B N 1
ATOM 4110 C CA . ARG B 1 177 ? 2.724 -17.946 66.890 1.00 44.56 450 ARG B CA 1
ATOM 4111 C C . ARG B 1 177 ? 2.191 -18.534 68.192 1.00 42.03 450 ARG B C 1
ATOM 4112 O O . ARG B 1 177 ? 0.980 -18.559 68.399 1.00 46.16 450 ARG B O 1
ATOM 4120 N N . ASN B 1 178 ? 3.084 -18.998 69.066 1.00 34.81 451 ASN B N 1
ATOM 4121 C CA . ASN B 1 178 ? 2.677 -19.568 70.354 1.00 39.61 451 ASN B CA 1
ATOM 4122 C C . ASN B 1 178 ? 2.599 -18.519 71.444 1.00 40.05 451 ASN B C 1
ATOM 4123 O O . ASN B 1 178 ? 1.872 -18.677 72.428 1.00 41.51 451 ASN B O 1
ATOM 4128 N N . VAL B 1 179 ? 3.378 -17.457 71.295 1.00 37.22 452 VAL B N 1
ATOM 4129 C CA . VAL B 1 179 ? 3.295 -16.350 72.225 1.00 37.18 452 VAL B CA 1
ATOM 4130 C C . VAL B 1 179 ? 2.117 -15.467 71.830 1.00 35.89 452 VAL B C 1
ATOM 4131 O O . VAL B 1 179 ? 2.020 -15.030 70.681 1.00 33.54 452 VAL B O 1
ATOM 4135 N N . PRO B 1 180 ? 1.210 -15.202 72.777 1.00 35.78 453 PRO B N 1
ATOM 4136 C CA . PRO B 1 180 ? -0.002 -14.483 72.378 1.00 37.78 453 PRO B CA 1
ATOM 4137 C C . PRO B 1 180 ? 0.250 -13.021 72.027 1.00 38.88 453 PRO B C 1
ATOM 4138 O O . PRO B 1 180 ? 1.130 -12.367 72.595 1.00 31.11 453 PRO B O 1
ATOM 4142 N N . ASP B 1 181 ? -0.539 -12.529 71.078 1.00 33.91 454 ASP B N 1
ATOM 4143 C CA . ASP B 1 181 ? -0.566 -11.124 70.719 1.00 34.00 454 ASP B CA 1
ATOM 4144 C C . ASP B 1 181 ? -0.911 -10.302 71.958 1.00 33.28 454 ASP B C 1
ATOM 4145 O O . ASP B 1 181 ? -1.921 -10.573 72.613 1.00 33.38 454 ASP B O 1
ATOM 4150 N N . THR B 1 182 ? -0.103 -9.298 72.290 1.00 27.55 455 THR B N 1
ATOM 4151 C CA . THR B 1 182 ? -0.391 -8.515 73.486 1.00 33.49 455 THR B CA 1
ATOM 4152 C C . THR B 1 182 ? -1.615 -7.618 73.339 1.00 36.18 455 THR B C 1
ATOM 4153 O O . THR B 1 182 ? -2.151 -7.150 74.344 1.00 34.22 455 THR B O 1
ATOM 4157 N N . ASN B 1 183 ? -2.057 -7.375 72.101 1.00 39.96 456 ASN B N 1
ATOM 4158 C CA . ASN B 1 183 ? -3.251 -6.543 71.873 1.00 40.20 456 ASN B CA 1
ATOM 4159 C C . ASN B 1 183 ? -3.828 -6.807 70.490 1.00 47.02 456 ASN B C 1
ATOM 4160 O O . ASN B 1 183 ? -3.639 -6.017 69.564 1.00 46.35 456 ASN B O 1
ATOM 4165 N N . PRO B 1 184 ? -4.530 -7.934 70.345 1.00 46.54 457 PRO B N 1
ATOM 4166 C CA . PRO B 1 184 ? -4.995 -8.403 69.036 1.00 49.51 457 PRO B CA 1
ATOM 4167 C C . PRO B 1 184 ? -6.113 -7.547 68.444 1.00 50.10 457 PRO B C 1
ATOM 4168 O O . PRO B 1 184 ? -6.434 -7.686 67.260 1.00 53.88 457 PRO B O 1
ATOM 4172 N N . TYR B 1 185 ? -6.680 -6.657 69.241 1.00 51.27 458 TYR B N 1
ATOM 4173 C CA . TYR B 1 185 ? -7.809 -5.859 68.782 1.00 58.94 458 TYR B CA 1
ATOM 4174 C C . TYR B 1 185 ? -7.350 -4.729 67.879 1.00 57.10 458 TYR B C 1
ATOM 4175 O O . TYR B 1 185 ? -8.161 -4.058 67.235 1.00 54.96 458 TYR B O 1
ATOM 4184 N N . ARG B 1 186 ? -6.035 -4.558 67.822 1.00 57.93 459 ARG B N 1
ATOM 4185 C CA . ARG B 1 186 ? -5.384 -3.582 66.964 1.00 61.65 459 ARG B CA 1
ATOM 4186 C C . ARG B 1 186 ? -4.828 -4.265 65.706 1.00 59.82 459 ARG B C 1
ATOM 4187 O O . ARG B 1 186 ? -4.731 -3.657 64.628 1.00 59.88 459 ARG B O 1
ATOM 4195 N N . SER B 1 187 ? -4.470 -5.535 65.847 1.00 51.93 460 SER B N 1
ATOM 4196 C CA . SER B 1 187 ? -3.697 -6.224 64.825 1.00 42.64 460 SER B CA 1
ATOM 4197 C C . SER B 1 187 ? -4.408 -6.431 63.503 1.00 41.13 460 SER B C 1
ATOM 4198 O O . SER B 1 187 ? -5.614 -6.567 63.441 1.00 38.86 460 SER B O 1
ATOM 4201 N N . SER B 1 188 ? -3.607 -6.483 62.447 1.00 42.17 461 SER B N 1
ATOM 4202 C CA . SER B 1 188 ? -4.087 -6.794 61.116 1.00 43.92 461 SER B CA 1
ATOM 4203 C C . SER B 1 188 ? -3.425 -8.078 60.644 1.00 39.62 461 SER B C 1
ATOM 4204 O O . SER B 1 188 ? -2.213 -8.248 60.777 1.00 37.04 461 SER B O 1
ATOM 4207 N N . ALA B 1 189 ? -4.231 -8.980 60.098 1.00 41.05 462 ALA B N 1
ATOM 4208 C CA . ALA B 1 189 ? -3.728 -10.238 59.566 1.00 41.92 462 ALA B CA 1
ATOM 4209 C C . ALA B 1 189 ? -2.796 -10.004 58.380 1.00 38.24 462 ALA B C 1
ATOM 4210 O O . ALA B 1 189 ? -1.980 -10.860 58.050 1.00 37.37 462 ALA B O 1
ATOM 4212 N N . ALA B 1 190 ? -2.921 -8.847 57.742 1.00 38.97 463 ALA B N 1
ATOM 4213 C CA . ALA B 1 190 ? -2.165 -8.569 56.529 1.00 39.41 463 ALA B CA 1
ATOM 4214 C C . ALA B 1 190 ? -0.806 -7.896 56.765 1.00 38.33 463 ALA B C 1
ATOM 4215 O O . ALA B 1 190 ? -0.018 -7.751 55.819 1.00 34.33 463 ALA B O 1
ATOM 4217 N N . ASP B 1 191 ? -0.514 -7.476 57.998 1.00 30.30 464 ASP B N 1
ATOM 4218 C CA . ASP B 1 191 ? 0.708 -6.712 58.219 1.00 30.60 464 ASP B CA 1
ATOM 4219 C C . ASP B 1 191 ? 1.344 -7.100 59.564 1.00 27.45 464 ASP B C 1
ATOM 4220 O O . ASP B 1 191 ? 0.873 -6.694 60.610 1.00 27.72 464 ASP B O 1
ATOM 4225 N N . VAL B 1 192 ? 2.404 -7.899 59.515 1.00 26.25 465 VAL B N 1
ATOM 4226 C CA . VAL B 1 192 ? 3.030 -8.388 60.735 1.00 21.11 465 VAL B CA 1
ATOM 4227 C C . VAL B 1 192 ? 3.435 -7.230 61.650 1.00 24.98 465 VAL B C 1
ATOM 4228 O O . VAL B 1 192 ? 3.461 -7.389 62.871 1.00 23.62 465 VAL B O 1
ATOM 4232 N N . THR B 1 193 ? 3.754 -6.073 61.075 1.00 21.23 466 THR B N 1
ATOM 4233 C CA . THR B 1 193 ? 4.287 -4.976 61.887 1.00 23.85 466 THR B CA 1
ATOM 4234 C C . THR B 1 193 ? 3.199 -4.252 62.690 1.00 26.07 466 THR B C 1
ATOM 4235 O O . THR B 1 193 ? 3.501 -3.369 63.486 1.00 27.44 466 THR B O 1
ATOM 4239 N N . THR B 1 194 ? 1.937 -4.645 62.511 1.00 23.60 467 THR B N 1
ATOM 4240 C CA . THR B 1 194 ? 0.863 -4.131 63.361 1.00 22.81 467 THR B CA 1
ATOM 4241 C C . THR B 1 194 ? 0.569 -5.049 64.547 1.00 26.25 467 THR B C 1
ATOM 4242 O O . THR B 1 194 ? -0.335 -4.767 65.355 1.00 29.66 467 THR B O 1
ATOM 4246 N N . ARG B 1 195 ? 1.298 -6.158 64.644 1.00 23.44 468 ARG B N 1
ATOM 4247 C CA . ARG B 1 195 ? 0.929 -7.198 65.591 1.00 27.74 468 ARG B CA 1
ATOM 4248 C C . ARG B 1 195 ? 1.818 -7.196 66.836 1.00 26.22 468 ARG B C 1
ATOM 4249 O O . ARG B 1 195 ? 1.745 -8.111 67.655 1.00 25.41 468 ARG B O 1
ATOM 4257 N N . PHE B 1 196 ? 2.631 -6.153 66.980 1.00 25.06 469 PHE B N 1
ATOM 4258 C CA . PHE B 1 196 ? 3.579 -6.062 68.080 1.00 21.46 469 PHE B CA 1
ATOM 4259 C C . PHE B 1 196 ? 3.564 -4.646 68.615 1.00 29.11 469 PHE B C 1
ATOM 4260 O O . PHE B 1 196 ? 3.302 -3.692 67.859 1.00 26.93 469 PHE B O 1
ATOM 4268 N N . ASP B 1 197 ? 3.838 -4.490 69.911 1.00 23.52 470 ASP B N 1
ATOM 4269 C CA . ASP B 1 197 ? 3.879 -3.163 70.490 1.00 24.65 470 ASP B CA 1
ATOM 4270 C C . ASP B 1 197 ? 5.030 -2.323 69.931 1.00 26.62 470 ASP B C 1
ATOM 4271 O O . ASP B 1 197 ? 4.895 -1.098 69.784 1.00 26.75 470 ASP B O 1
ATOM 4276 N N . GLU B 1 198 ? 6.157 -2.974 69.631 1.00 20.86 471 GLU B N 1
ATOM 4277 C CA . GLU B 1 198 ? 7.355 -2.256 69.239 1.00 22.50 471 GLU B CA 1
ATOM 4278 C C . GLU B 1 198 ? 8.005 -3.012 68.101 1.00 22.28 471 GLU B C 1
ATOM 4279 O O . GLU B 1 198 ? 8.246 -4.209 68.221 1.00 24.06 471 GLU B O 1
ATOM 4285 N N . VAL B 1 199 ? 8.343 -2.322 67.023 1.00 19.51 472 VAL B N 1
ATOM 4286 C CA . VAL B 1 199 ? 8.907 -2.994 65.856 1.00 17.49 472 VAL B CA 1
ATOM 4287 C C . VAL B 1 199 ? 10.109 -2.235 65.353 1.00 18.74 472 VAL B C 1
ATOM 4288 O O . VAL B 1 199 ? 10.048 -1.017 65.208 1.00 21.43 472 VAL B O 1
ATOM 4292 N N . PHE B 1 200 ? 11.204 -2.949 65.116 1.00 16.19 473 PHE B N 1
ATOM 4293 C CA . PHE B 1 200 ? 12.387 -2.355 64.510 1.00 15.10 473 PHE B CA 1
ATOM 4294 C C . PHE B 1 200 ? 12.674 -3.156 63.252 1.00 17.50 473 PHE B C 1
ATOM 4295 O O . PHE B 1 200 ? 12.706 -4.378 63.300 1.00 18.54 473 PHE B O 1
ATOM 4303 N N . TRP B 1 201 ? 12.881 -2.459 62.136 1.00 14.53 474 TRP B N 1
ATOM 4304 C CA . TRP B 1 201 ? 13.145 -3.123 60.857 1.00 16.03 474 TRP B CA 1
ATOM 4305 C C . TRP B 1 201 ? 14.405 -2.458 60.344 1.00 18.32 474 TRP B C 1
ATOM 4306 O O . TRP B 1 201 ? 14.430 -1.241 60.139 1.00 19.82 474 TRP B O 1
ATOM 4317 N N . PHE B 1 202 ? 15.471 -3.229 60.204 1.00 17.43 475 PHE B N 1
ATOM 4318 C CA . PHE B 1 202 ? 16.780 -2.656 59.948 1.00 22.11 475 PHE B CA 1
ATOM 4319 C C . PHE B 1 202 ? 17.483 -3.513 58.903 1.00 22.75 475 PHE B C 1
ATOM 4320 O O . PHE B 1 202 ? 17.400 -4.737 58.935 1.00 22.91 475 PHE B O 1
ATOM 4328 N N . GLY B 1 203 ? 18.196 -2.896 57.975 1.00 19.17 476 GLY B N 1
ATOM 4329 C CA . GLY B 1 203 ? 18.785 -3.723 56.950 1.00 19.25 476 GLY B CA 1
ATOM 4330 C C . GLY B 1 203 ? 19.336 -2.917 55.812 1.00 19.73 476 GLY B C 1
ATOM 4331 O O . GLY B 1 203 ? 19.422 -1.688 55.872 1.00 20.43 476 GLY B O 1
ATOM 4332 N N . ASP B 1 204 ? 19.761 -3.643 54.792 1.00 21.48 477 ASP B N 1
ATOM 4333 C CA . ASP B 1 204 ? 20.248 -3.027 53.581 1.00 21.69 477 ASP B CA 1
ATOM 4334 C C . ASP B 1 204 ? 19.018 -2.926 52.685 1.00 25.87 477 ASP B C 1
ATOM 4335 O O . ASP B 1 204 ? 18.686 -3.873 51.980 1.00 24.54 477 ASP B O 1
ATOM 4340 N N . PHE B 1 205 ? 18.316 -1.805 52.742 1.00 21.38 478 PHE B N 1
ATOM 4341 C CA . PHE B 1 205 ? 17.099 -1.656 51.957 1.00 21.86 478 PHE B CA 1
ATOM 4342 C C . PHE B 1 205 ? 17.391 -1.224 50.525 1.00 27.94 478 PHE B C 1
ATOM 4343 O O . PHE B 1 205 ? 16.481 -1.174 49.700 1.00 25.87 478 PHE B O 1
ATOM 4351 N N . ASN B 1 206 ? 18.650 -0.874 50.252 1.00 26.00 479 ASN B N 1
ATOM 4352 C CA . ASN B 1 206 ? 19.091 -0.570 48.902 1.00 28.17 479 ASN B CA 1
ATOM 4353 C C . ASN B 1 206 ? 18.437 0.634 48.210 1.00 29.55 479 ASN B C 1
ATOM 4354 O O . ASN B 1 206 ? 18.450 0.732 46.981 1.00 28.92 479 ASN B O 1
ATOM 4359 N N . PHE B 1 207 ? 17.866 1.549 48.980 1.00 29.68 480 PHE B N 1
ATOM 4360 C CA . PHE B 1 207 ? 17.414 2.798 48.384 1.00 30.73 480 PHE B CA 1
ATOM 4361 C C . PHE B 1 207 ? 18.615 3.703 48.112 1.00 32.87 480 PHE B C 1
ATOM 4362 O O . PHE B 1 207 ? 19.566 3.744 48.898 1.00 33.57 480 PHE B O 1
ATOM 4370 N N . ARG B 1 208 ? 18.576 4.416 46.989 1.00 31.79 481 ARG B N 1
ATOM 4371 C CA . ARG B 1 208 ? 19.741 5.167 46.547 1.00 36.31 481 ARG B CA 1
ATOM 4372 C C . ARG B 1 208 ? 19.483 6.665 46.604 1.00 43.44 481 ARG B C 1
ATOM 4373 O O . ARG B 1 208 ? 18.362 7.102 46.866 1.00 41.68 481 ARG B O 1
ATOM 4381 N N . LEU B 1 209 ? 20.544 7.442 46.396 1.00 45.41 482 LEU B N 1
ATOM 4382 C CA . LEU B 1 209 ? 20.424 8.876 46.205 1.00 47.68 482 LEU B CA 1
ATOM 4383 C C . LEU B 1 209 ? 20.234 9.137 44.705 1.00 52.32 482 LEU B C 1
ATOM 4384 O O . LEU B 1 209 ? 20.984 8.619 43.879 1.00 50.90 482 LEU B O 1
ATOM 4389 N N . SER B 1 210 ? 19.221 9.923 44.359 1.00 54.91 483 SER B N 1
ATOM 4390 C CA . SER B 1 210 ? 18.947 10.269 42.967 1.00 64.43 483 SER B CA 1
ATOM 4391 C C . SER B 1 210 ? 20.016 11.215 42.428 1.00 75.46 483 SER B C 1
ATOM 4392 O O . SER B 1 210 ? 20.632 11.966 43.190 1.00 74.19 483 SER B O 1
ATOM 4395 N N . GLY B 1 211 ? 20.219 11.190 41.114 1.00 85.11 484 GLY B N 1
ATOM 4396 C CA . GLY B 1 211 ? 21.199 12.049 40.471 1.00 92.50 484 GLY B CA 1
ATOM 4397 C C . GLY B 1 211 ? 22.551 11.372 40.344 1.00 96.36 484 GLY B C 1
ATOM 4398 O O . GLY B 1 211 ? 23.398 11.799 39.559 1.00 101.01 484 GLY B O 1
ATOM 4399 N N . THR B 1 214 ? 28.589 13.030 40.022 1.00 134.73 487 THR B N 1
ATOM 4400 C CA . THR B 1 214 ? 28.881 14.451 40.189 1.00 138.08 487 THR B CA 1
ATOM 4401 C C . THR B 1 214 ? 27.744 15.110 40.957 1.00 135.73 487 THR B C 1
ATOM 4402 O O . THR B 1 214 ? 27.974 15.922 41.853 1.00 135.24 487 THR B O 1
ATOM 4406 N N . VAL B 1 215 ? 26.517 14.759 40.593 1.00 134.34 488 VAL B N 1
ATOM 4407 C CA . VAL B 1 215 ? 25.350 15.309 41.257 1.00 133.92 488 VAL B CA 1
ATOM 4408 C C . VAL B 1 215 ? 25.466 15.122 42.762 1.00 130.92 488 VAL B C 1
ATOM 4409 O O . VAL B 1 215 ? 25.183 16.039 43.530 1.00 131.63 488 VAL B O 1
ATOM 4413 N N . VAL B 1 216 ? 25.898 13.937 43.180 1.00 127.58 489 VAL B N 1
ATOM 4414 C CA . VAL B 1 216 ? 26.042 13.637 44.602 1.00 125.51 489 VAL B CA 1
ATOM 4415 C C . VAL B 1 216 ? 27.204 14.420 45.216 1.00 126.54 489 VAL B C 1
ATOM 4416 O O . VAL B 1 216 ? 27.122 14.881 46.355 1.00 125.45 489 VAL B O 1
ATOM 4420 N N . ASP B 1 217 ? 28.284 14.574 44.459 1.00 128.37 490 ASP B N 1
ATOM 4421 C CA . ASP B 1 217 ? 29.445 15.307 44.946 1.00 128.46 490 ASP B CA 1
ATOM 4422 C C . ASP B 1 217 ? 29.223 16.809 44.838 1.00 129.45 490 ASP B C 1
ATOM 4423 O O . ASP B 1 217 ? 29.844 17.588 45.559 1.00 129.69 490 ASP B O 1
ATOM 4428 N N . VAL B 1 226 ? 30.176 19.654 53.434 1.00 98.03 499 VAL B N 1
ATOM 4429 C CA . VAL B 1 226 ? 29.337 18.497 53.120 1.00 94.88 499 VAL B CA 1
ATOM 4430 C C . VAL B 1 226 ? 27.995 18.580 53.856 1.00 89.28 499 VAL B C 1
ATOM 4431 O O . VAL B 1 226 ? 27.843 18.078 54.971 1.00 87.28 499 VAL B O 1
ATOM 4435 N N . ASP B 1 227 ? 27.029 19.228 53.211 1.00 85.69 500 ASP B N 1
ATOM 4436 C CA . ASP B 1 227 ? 25.703 19.442 53.782 1.00 80.10 500 ASP B CA 1
ATOM 4437 C C . ASP B 1 227 ? 24.838 18.185 53.688 1.00 68.57 500 ASP B C 1
ATOM 4438 O O . ASP B 1 227 ? 24.287 17.881 52.629 1.00 59.98 500 ASP B O 1
ATOM 4443 N N . VAL B 1 228 ? 24.711 17.467 54.800 1.00 65.76 501 VAL B N 1
ATOM 4444 C CA . VAL B 1 228 ? 23.918 16.238 54.827 1.00 61.00 501 VAL B CA 1
ATOM 4445 C C . VAL B 1 228 ? 22.427 16.521 54.640 1.00 59.15 501 VAL B C 1
ATOM 4446 O O . VAL B 1 228 ? 21.785 15.884 53.817 1.00 57.23 501 VAL B O 1
ATOM 4450 N N . PRO B 1 229 ? 21.867 17.467 55.412 1.00 64.76 502 PRO B N 1
ATOM 4451 C CA . PRO B 1 229 ? 20.489 17.905 55.165 1.00 66.39 502 PRO B CA 1
ATOM 4452 C C . PRO B 1 229 ? 20.149 18.017 53.674 1.00 63.61 502 PRO B C 1
ATOM 4453 O O . PRO B 1 229 ? 19.113 17.508 53.226 1.00 61.37 502 PRO B O 1
ATOM 4457 N N . ALA B 1 230 ? 21.020 18.668 52.912 1.00 62.75 503 ALA B N 1
ATOM 4458 C CA . ALA B 1 230 ? 20.763 18.901 51.495 1.00 61.09 503 ALA B CA 1
ATOM 4459 C C . ALA B 1 230 ? 20.889 17.605 50.706 1.00 58.94 503 ALA B C 1
ATOM 4460 O O . ALA B 1 230 ? 20.180 17.389 49.720 1.00 53.88 503 ALA B O 1
ATOM 4462 N N . LEU B 1 231 ? 21.801 16.747 51.146 1.00 52.88 504 LEU B N 1
ATOM 4463 C CA . LEU B 1 231 ? 22.043 15.482 50.477 1.00 53.22 504 LEU B CA 1
ATOM 4464 C C . LEU B 1 231 ? 20.823 14.579 50.595 1.00 49.18 504 LEU B C 1
ATOM 4465 O O . LEU B 1 231 ? 20.489 13.836 49.674 1.00 47.39 504 LEU B O 1
ATOM 4470 N N . LEU B 1 232 ? 20.150 14.653 51.734 1.00 47.86 505 LEU B N 1
ATOM 4471 C CA . LEU B 1 232 ? 19.038 13.759 52.010 1.00 44.44 505 LEU B CA 1
ATOM 4472 C C . LEU B 1 232 ? 17.837 14.030 51.096 1.00 46.20 505 LEU B C 1
ATOM 4473 O O . LEU B 1 232 ? 17.014 13.142 50.877 1.00 43.90 505 LEU B O 1
ATOM 4478 N N . GLN B 1 233 ? 17.742 15.239 50.541 1.00 50.54 506 GLN B N 1
ATOM 4479 C CA . GLN B 1 233 ? 16.619 15.555 49.665 1.00 54.75 506 GLN B CA 1
ATOM 4480 C C . GLN B 1 233 ? 16.603 14.601 48.484 1.00 51.44 506 GLN B C 1
ATOM 4481 O O . GLN B 1 233 ? 15.572 14.408 47.855 1.00 52.79 506 GLN B O 1
ATOM 4487 N N . HIS B 1 234 ? 17.742 13.990 48.189 1.00 45.64 507 HIS B N 1
ATOM 4488 C CA . HIS B 1 234 ? 17.819 13.069 47.068 1.00 46.89 507 HIS B CA 1
ATOM 4489 C C . HIS B 1 234 ? 17.555 11.615 47.447 1.00 44.55 507 HIS B C 1
ATOM 4490 O O . HIS B 1 234 ? 17.513 10.751 46.579 1.00 47.29 507 HIS B O 1
ATOM 4497 N N . ASP B 1 235 ? 17.371 11.338 48.734 1.00 40.98 508 ASP B N 1
ATOM 4498 C CA . ASP B 1 235 ? 17.178 9.957 49.186 1.00 34.48 508 ASP B CA 1
ATOM 4499 C C . ASP B 1 235 ? 15.807 9.365 48.820 1.00 36.35 508 ASP B C 1
ATOM 4500 O O . ASP B 1 235 ? 14.771 9.920 49.185 1.00 38.85 508 ASP B O 1
ATOM 4505 N N . GLN B 1 236 ? 15.816 8.221 48.143 1.00 32.93 509 GLN B N 1
ATOM 4506 C CA . GLN B 1 236 ? 14.584 7.567 47.694 1.00 36.22 509 GLN B CA 1
ATOM 4507 C C . GLN B 1 236 ? 13.693 7.159 48.878 1.00 33.44 509 GLN B C 1
ATOM 4508 O O . GLN B 1 236 ? 12.468 7.229 48.802 1.00 32.66 509 GLN B O 1
ATOM 4514 N N . LEU B 1 237 ? 14.308 6.698 49.960 1.00 32.17 510 LEU B N 1
ATOM 4515 C CA . LEU B 1 237 ? 13.526 6.128 51.052 1.00 31.46 510 LEU B CA 1
ATOM 4516 C C . LEU B 1 237 ? 12.714 7.183 51.786 1.00 32.58 510 LEU B C 1
ATOM 4517 O O . LEU B 1 237 ? 11.532 6.993 52.029 1.00 34.65 510 LEU B O 1
ATOM 4522 N N . ILE B 1 238 ? 13.340 8.291 52.153 1.00 31.00 511 ILE B N 1
ATOM 4523 C CA . ILE B 1 238 ? 12.634 9.329 52.888 1.00 29.52 511 ILE B CA 1
ATOM 4524 C C . ILE B 1 238 ? 11.408 9.753 52.075 1.00 35.52 511 ILE B C 1
ATOM 4525 O O . ILE B 1 238 ? 10.305 9.914 52.616 1.00 37.65 511 ILE B O 1
ATOM 4530 N N . ARG B 1 239 ? 11.624 9.904 50.773 1.00 37.32 512 ARG B N 1
ATOM 4531 C CA . ARG B 1 239 ? 10.575 10.337 49.851 1.00 42.27 512 ARG B CA 1
ATOM 4532 C C . ARG B 1 239 ? 9.433 9.316 49.743 1.00 41.18 512 ARG B C 1
ATOM 4533 O O . ARG B 1 239 ? 8.260 9.690 49.792 1.00 41.03 512 ARG B O 1
ATOM 4541 N N . GLU B 1 240 ? 9.771 8.038 49.603 1.00 35.65 513 GLU B N 1
ATOM 4542 C CA . GLU B 1 240 ? 8.750 7.002 49.477 1.00 39.66 513 GLU B CA 1
ATOM 4543 C C . GLU B 1 240 ? 7.956 6.839 50.781 1.00 39.62 513 GLU B C 1
ATOM 4544 O O . GLU B 1 240 ? 6.741 6.655 50.758 1.00 39.07 513 GLU B O 1
ATOM 4550 N N . MET B 1 241 ? 8.637 6.908 51.923 1.00 36.97 514 MET B N 1
ATOM 4551 C CA . MET B 1 241 ? 7.943 6.838 53.199 1.00 32.04 514 MET B CA 1
ATOM 4552 C C . MET B 1 241 ? 7.023 8.045 53.357 1.00 36.80 514 MET B C 1
ATOM 4553 O O . MET B 1 241 ? 5.940 7.926 53.920 1.00 39.64 514 MET B O 1
ATOM 4558 N N . ARG B 1 242 ? 7.450 9.200 52.858 1.00 39.28 515 ARG B N 1
ATOM 4559 C CA . ARG B 1 242 ? 6.623 10.404 52.937 1.00 48.25 515 ARG B CA 1
ATOM 4560 C C . ARG B 1 242 ? 5.344 10.237 52.114 1.00 49.37 515 ARG B C 1
ATOM 4561 O O . ARG B 1 242 ? 4.288 10.729 52.513 1.00 56.02 515 ARG B O 1
ATOM 4569 N N . LYS B 1 243 ? 5.434 9.538 50.981 1.00 44.31 516 LYS B N 1
ATOM 4570 C CA . LYS B 1 243 ? 4.256 9.278 50.141 1.00 50.28 516 LYS B CA 1
ATOM 4571 C C . LYS B 1 243 ? 3.319 8.260 50.787 1.00 51.57 516 LYS B C 1
ATOM 4572 O O . LYS B 1 243 ? 2.186 8.104 50.341 1.00 51.97 516 LYS B O 1
ATOM 4578 N N . GLY B 1 244 ? 3.801 7.543 51.805 1.00 45.14 517 GLY B N 1
ATOM 4579 C CA . GLY B 1 244 ? 3.030 6.463 52.393 1.00 47.59 517 GLY B CA 1
ATOM 4580 C C . GLY B 1 244 ? 3.041 5.175 51.578 1.00 48.74 517 GLY B C 1
ATOM 4581 O O . GLY B 1 244 ? 2.230 4.277 51.805 1.00 49.79 517 GLY B O 1
ATOM 4582 N N . SER B 1 245 ? 3.974 5.065 50.640 1.00 48.74 518 SER B N 1
ATOM 4583 C CA . SER B 1 245 ? 4.022 3.921 49.751 1.00 49.28 518 SER B CA 1
ATOM 4584 C C . SER B 1 245 ? 4.768 2.725 50.356 1.00 42.87 518 SER B C 1
ATOM 4585 O O . SER B 1 245 ? 4.696 1.618 49.828 1.00 44.92 518 SER B O 1
ATOM 4588 N N . ILE B 1 246 ? 5.512 2.944 51.431 1.00 29.09 519 ILE B N 1
ATOM 4589 C CA . ILE B 1 246 ? 6.354 1.877 51.961 1.00 31.14 519 ILE B CA 1
ATOM 4590 C C . ILE B 1 246 ? 6.583 2.101 53.458 1.00 31.96 519 ILE B C 1
ATOM 4591 O O . ILE B 1 246 ? 6.549 3.247 53.941 1.00 37.68 519 ILE B O 1
ATOM 4596 N N . PHE B 1 247 ? 6.793 1.015 54.201 1.00 27.19 520 PHE B N 1
ATOM 4597 C CA . PHE B 1 247 ? 7.010 1.119 55.649 1.00 24.51 520 PHE B CA 1
ATOM 4598 C C . PHE B 1 247 ? 5.931 1.980 56.322 1.00 27.87 520 PHE B C 1
ATOM 4599 O O . PHE B 1 247 ? 6.216 2.900 57.088 1.00 25.86 520 PHE B O 1
ATOM 4607 N N . LYS B 1 248 ? 4.680 1.663 56.016 1.00 27.39 521 LYS B N 1
ATOM 4608 C CA . LYS B 1 248 ? 3.547 2.348 56.629 1.00 33.32 521 LYS B CA 1
ATOM 4609 C C . LYS B 1 248 ? 3.642 2.322 58.162 1.00 30.30 521 LYS B C 1
ATOM 4610 O O . LYS B 1 248 ? 3.757 1.260 58.770 1.00 28.12 521 LYS B O 1
ATOM 4616 N N . GLY B 1 249 ? 3.591 3.498 58.777 1.00 31.14 522 GLY B N 1
ATOM 4617 C CA . GLY B 1 249 ? 3.585 3.592 60.224 1.00 32.55 522 GLY B CA 1
ATOM 4618 C C . GLY B 1 249 ? 4.978 3.665 60.824 1.00 32.09 522 GLY B C 1
ATOM 4619 O O . GLY B 1 249 ? 5.116 3.891 62.017 1.00 32.02 522 GLY B O 1
ATOM 4620 N N . PHE B 1 250 ? 6.017 3.490 60.013 1.00 29.89 523 PHE B N 1
ATOM 4621 C CA . PHE B 1 250 ? 7.388 3.513 60.548 1.00 26.66 523 PHE B CA 1
ATOM 4622 C C . PHE B 1 250 ? 7.935 4.925 60.504 1.00 30.95 523 PHE B C 1
ATOM 4623 O O . PHE B 1 250 ? 7.487 5.764 59.707 1.00 29.08 523 PHE B O 1
ATOM 4631 N N . GLN B 1 251 ? 8.910 5.186 61.360 1.00 26.38 524 GLN B N 1
ATOM 4632 C CA . GLN B 1 251 ? 9.673 6.419 61.302 1.00 30.99 524 GLN B CA 1
ATOM 4633 C C . GLN B 1 251 ? 11.157 6.078 61.226 1.00 26.93 524 GLN B C 1
ATOM 4634 O O . GLN B 1 251 ? 11.558 4.967 61.552 1.00 23.24 524 GLN B O 1
ATOM 4640 N N . GLU B 1 252 ? 11.976 7.056 60.837 1.00 28.68 525 GLU B N 1
ATOM 4641 C CA . GLU B 1 252 ? 13.429 6.903 60.905 1.00 25.68 525 GLU B CA 1
ATOM 4642 C C . GLU B 1 252 ? 13.996 8.061 61.712 1.00 29.00 525 GLU B C 1
ATOM 4643 O O . GLU B 1 252 ? 13.484 9.172 61.654 1.00 31.60 525 GLU B O 1
ATOM 4649 N N . PRO B 1 253 ? 15.044 7.806 62.494 1.00 26.53 526 PRO B N 1
ATOM 4650 C CA . PRO B 1 253 ? 15.622 8.934 63.225 1.00 30.02 526 PRO B CA 1
ATOM 4651 C C . PRO B 1 253 ? 16.301 9.874 62.245 1.00 30.20 526 PRO B C 1
ATOM 4652 O O . PRO B 1 253 ? 16.586 9.444 61.120 1.00 28.76 526 PRO B O 1
ATOM 4656 N N . ASP B 1 254 ? 16.567 11.107 62.659 1.00 29.88 527 ASP B N 1
ATOM 4657 C CA . ASP B 1 254 ? 17.289 12.060 61.834 1.00 36.57 527 ASP B CA 1
ATOM 4658 C C . ASP B 1 254 ? 18.688 11.532 61.497 1.00 32.31 527 ASP B C 1
ATOM 4659 O O . ASP B 1 254 ? 19.388 10.989 62.358 1.00 31.47 527 ASP B O 1
ATOM 4664 N N . ILE B 1 255 ? 19.089 11.716 60.240 1.00 33.88 528 ILE B N 1
ATOM 4665 C CA . ILE B 1 255 ? 20.398 11.280 59.771 1.00 32.96 528 ILE B CA 1
ATOM 4666 C C . ILE B 1 255 ? 21.360 12.469 59.793 1.00 34.85 528 ILE B C 1
ATOM 4667 O O . ILE B 1 255 ? 21.066 13.523 59.223 1.00 35.91 528 ILE B O 1
ATOM 4672 N N . HIS B 1 256 ? 22.509 12.283 60.435 1.00 34.84 529 HIS B N 1
ATOM 4673 C CA . HIS B 1 256 ? 23.534 13.311 60.507 1.00 41.61 529 HIS B CA 1
ATOM 4674 C C . HIS B 1 256 ? 24.849 12.779 59.950 1.00 43.94 529 HIS B C 1
ATOM 4675 O O . HIS B 1 256 ? 25.839 13.504 59.884 1.00 48.02 529 HIS B O 1
ATOM 4682 N N . PHE B 1 257 ? 24.847 11.523 59.517 1.00 36.23 530 PHE B N 1
ATOM 4683 C CA . PHE B 1 257 ? 26.072 10.893 59.047 1.00 37.38 530 PHE B CA 1
ATOM 4684 C C . PHE B 1 257 ? 26.133 10.824 57.518 1.00 38.47 530 PHE B C 1
ATOM 4685 O O . PHE B 1 257 ? 25.155 11.125 56.842 1.00 35.45 530 PHE B O 1
ATOM 4693 N N . LEU B 1 258 ? 27.295 10.449 56.991 1.00 38.55 531 LEU B N 1
ATOM 4694 C CA . LEU B 1 258 ? 27.522 10.418 55.549 1.00 39.60 531 LEU B CA 1
ATOM 4695 C C . LEU B 1 258 ? 27.096 9.058 54.995 1.00 35.71 531 LEU B C 1
ATOM 4696 O O . LEU B 1 258 ? 26.999 8.084 55.744 1.00 36.92 531 LEU B O 1
ATOM 4701 N N . PRO B 1 259 ? 26.838 8.985 53.685 1.00 34.66 532 PRO B N 1
ATOM 4702 C CA . PRO B 1 259 ? 26.402 7.709 53.093 1.00 35.65 532 PRO B CA 1
ATOM 4703 C C . PRO B 1 259 ? 27.265 6.509 53.520 1.00 35.03 532 PRO B C 1
ATOM 4704 O O . PRO B 1 259 ? 28.488 6.607 53.569 1.00 36.79 532 PRO B O 1
ATOM 4708 N N . SER B 1 260 ? 26.619 5.384 53.817 1.00 32.57 533 SER B N 1
ATOM 4709 C CA . SER B 1 260 ? 27.312 4.211 54.362 1.00 35.92 533 SER B CA 1
ATOM 4710 C C . SER B 1 260 ? 27.805 3.229 53.286 1.00 37.84 533 SER B C 1
ATOM 4711 O O . SER B 1 260 ? 28.295 2.143 53.600 1.00 38.31 533 SER B O 1
ATOM 4714 N N . TYR B 1 261 ? 27.666 3.608 52.023 1.00 32.44 534 TYR B N 1
ATOM 4715 C CA . TYR B 1 261 ? 28.019 2.745 50.905 1.00 35.10 534 TYR B CA 1
ATOM 4716 C C . TYR B 1 261 ? 28.264 3.686 49.725 1.00 38.75 534 TYR B C 1
ATOM 4717 O O . TYR B 1 261 ? 27.703 4.768 49.720 1.00 42.48 534 TYR B O 1
ATOM 4726 N N . LYS B 1 262 ? 29.100 3.349 48.746 1.00 45.74 535 LYS B N 1
ATOM 4727 C CA . LYS B 1 262 ? 29.941 2.165 48.682 1.00 49.28 535 LYS B CA 1
ATOM 4728 C C . LYS B 1 262 ? 31.385 2.613 48.915 1.00 47.97 535 LYS B C 1
ATOM 4729 O O . LYS B 1 262 ? 31.847 3.574 48.292 1.00 47.21 535 LYS B O 1
ATOM 4735 N N . PHE B 1 263 ? 32.091 1.920 49.806 1.00 49.52 536 PHE B N 1
ATOM 4736 C CA . PHE B 1 263 ? 33.445 2.305 50.220 1.00 49.21 536 PHE B CA 1
ATOM 4737 C C . PHE B 1 263 ? 34.513 1.378 49.652 1.00 48.39 536 PHE B C 1
ATOM 4738 O O . PHE B 1 263 ? 34.277 0.186 49.469 1.00 41.17 536 PHE B O 1
ATOM 4746 N N . ASP B 1 264 ? 35.697 1.930 49.396 1.00 58.76 537 ASP B N 1
ATOM 4747 C CA . ASP B 1 264 ? 36.871 1.115 49.109 1.00 64.32 537 ASP B CA 1
ATOM 4748 C C . ASP B 1 264 ? 37.169 0.297 50.354 1.00 65.98 537 ASP B C 1
ATOM 4749 O O . ASP B 1 264 ? 37.072 0.810 51.469 1.00 63.01 537 ASP B O 1
ATOM 4754 N N . ILE B 1 265 ? 37.517 -0.973 50.170 1.00 68.81 538 ILE B N 1
ATOM 4755 C CA . ILE B 1 265 ? 37.768 -1.868 51.300 1.00 73.46 538 ILE B CA 1
ATOM 4756 C C . ILE B 1 265 ? 39.000 -1.418 52.090 1.00 80.43 538 ILE B C 1
ATOM 4757 O O . ILE B 1 265 ? 40.080 -1.233 51.532 1.00 82.97 538 ILE B O 1
ATOM 4762 N N . GLY B 1 266 ? 38.823 -1.236 53.394 1.00 80.82 539 GLY B N 1
ATOM 4763 C CA . GLY B 1 266 ? 39.903 -0.818 54.268 1.00 81.92 539 GLY B CA 1
ATOM 4764 C C . GLY B 1 266 ? 40.255 0.656 54.155 1.00 82.46 539 GLY B C 1
ATOM 4765 O O . GLY B 1 266 ? 41.315 1.068 54.620 1.00 84.56 539 GLY B O 1
ATOM 4766 N N . LYS B 1 267 ? 39.370 1.454 53.556 1.00 80.48 540 LYS B N 1
ATOM 4767 C CA . LYS B 1 267 ? 39.623 2.889 53.373 1.00 82.43 540 LYS B CA 1
ATOM 4768 C C . LYS B 1 267 ? 38.353 3.739 53.488 1.00 76.92 540 LYS B C 1
ATOM 4769 O O . LYS B 1 267 ? 37.244 3.239 53.292 1.00 74.18 540 LYS B O 1
ATOM 4775 N N . ASP B 1 268 ? 38.521 5.025 53.787 1.00 72.83 541 ASP B N 1
ATOM 4776 C CA . ASP B 1 268 ? 37.380 5.918 53.992 1.00 72.72 541 ASP B CA 1
ATOM 4777 C C . ASP B 1 268 ? 36.939 6.638 52.719 1.00 71.12 541 ASP B C 1
ATOM 4778 O O . ASP B 1 268 ? 36.000 7.435 52.742 1.00 68.64 541 ASP B O 1
ATOM 4783 N N . THR B 1 269 ? 37.614 6.354 51.612 1.00 70.97 542 THR B N 1
ATOM 4784 C CA . THR B 1 269 ? 37.237 6.912 50.319 1.00 72.83 542 THR B CA 1
ATOM 4785 C C . THR B 1 269 ? 36.115 6.091 49.686 1.00 68.83 542 THR B C 1
ATOM 4786 O O . THR B 1 269 ? 36.038 4.882 49.892 1.00 66.98 542 THR B O 1
ATOM 4790 N N . TYR B 1 270 ? 35.247 6.747 48.923 1.00 68.16 543 TYR B N 1
ATOM 4791 C CA . TYR B 1 270 ? 34.203 6.041 48.183 1.00 69.99 543 TYR B CA 1
ATOM 4792 C C . TYR B 1 270 ? 34.769 5.443 46.896 1.00 81.50 543 TYR B C 1
ATOM 4793 O O . TYR B 1 270 ? 35.813 5.880 46.412 1.00 84.36 543 TYR B O 1
ATOM 4802 N N . ASP B 1 271 ? 34.078 4.439 46.356 1.00 86.87 544 ASP B N 1
ATOM 4803 C CA . ASP B 1 271 ? 34.477 3.786 45.107 1.00 94.26 544 ASP B CA 1
ATOM 4804 C C . ASP B 1 271 ? 35.290 4.714 44.200 1.00 101.35 544 ASP B C 1
ATOM 4805 O O . ASP B 1 271 ? 34.915 4.972 43.051 1.00 104.14 544 ASP B O 1
ATOM 4810 N N . THR B 1 278 ? 28.002 4.833 43.019 1.00 60.54 551 THR B N 1
ATOM 4811 C CA . THR B 1 278 ? 27.943 6.128 43.700 1.00 64.76 551 THR B CA 1
ATOM 4812 C C . THR B 1 278 ? 27.325 6.004 45.106 1.00 59.23 551 THR B C 1
ATOM 4813 O O . THR B 1 278 ? 26.494 5.122 45.354 1.00 59.93 551 THR B O 1
ATOM 4817 N N . PRO B 1 279 ? 27.724 6.892 46.036 1.00 52.31 552 PRO B N 1
ATOM 4818 C CA . PRO B 1 279 ? 27.318 6.740 47.446 1.00 44.42 552 PRO B CA 1
ATOM 4819 C C . PRO B 1 279 ? 25.805 6.759 47.686 1.00 39.20 552 PRO B C 1
ATOM 4820 O O . PRO B 1 279 ? 25.072 7.477 47.009 1.00 37.25 552 PRO B O 1
ATOM 4824 N N . SER B 1 280 ? 25.354 5.972 48.663 1.00 30.28 553 SER B N 1
ATOM 4825 C CA . SER B 1 280 ? 23.950 5.951 49.049 1.00 36.26 553 SER B CA 1
ATOM 4826 C C . SER B 1 280 ? 23.807 5.596 50.524 1.00 34.44 553 SER B C 1
ATOM 4827 O O . SER B 1 280 ? 24.733 5.052 51.136 1.00 33.35 553 SER B O 1
ATOM 4830 N N . TYR B 1 281 ? 22.655 5.938 51.092 1.00 31.19 554 TYR B N 1
ATOM 4831 C CA . TYR B 1 281 ? 22.284 5.458 52.418 1.00 28.55 554 TYR B CA 1
ATOM 4832 C C . TYR B 1 281 ? 21.524 4.159 52.281 1.00 29.39 554 TYR B C 1
ATOM 4833 O O . TYR B 1 281 ? 20.293 4.118 52.437 1.00 27.20 554 TYR B O 1
ATOM 4842 N N . THR B 1 282 ? 22.247 3.089 51.974 1.00 31.58 555 THR B N 1
ATOM 4843 C CA . THR B 1 282 ? 21.587 1.812 51.712 1.00 27.49 555 THR B CA 1
ATOM 4844 C C . THR B 1 282 ? 21.163 1.117 53.010 1.00 27.44 555 THR B C 1
ATOM 4845 O O . THR B 1 282 ? 20.258 0.307 53.004 1.00 26.03 555 THR B O 1
ATOM 4849 N N . ASP B 1 283 ? 21.819 1.443 54.119 1.00 25.17 556 ASP B N 1
ATOM 4850 C CA . ASP B 1 283 ? 21.610 0.719 55.389 1.00 23.84 556 ASP B CA 1
ATOM 4851 C C . ASP B 1 283 ? 20.910 1.590 56.444 1.00 25.54 556 ASP B C 1
ATOM 4852 O O . ASP B 1 283 ? 21.407 2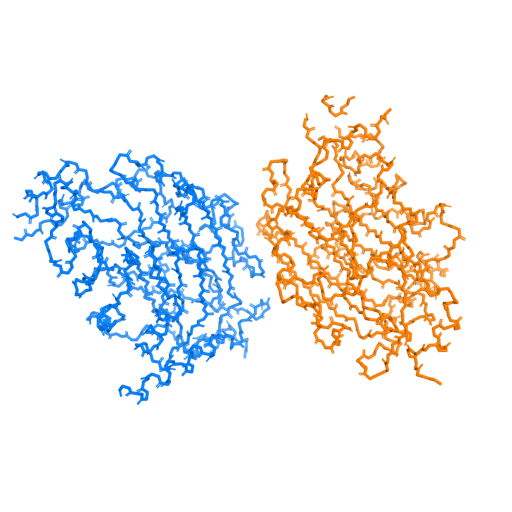.656 56.816 1.00 24.10 556 ASP B O 1
ATOM 4857 N N . ARG B 1 284 ? 19.757 1.129 56.928 1.00 23.35 557 ARG B N 1
ATOM 4858 C CA . ARG B 1 284 ? 18.868 1.994 57.688 1.00 21.91 557 ARG B CA 1
ATOM 4859 C C . ARG B 1 284 ? 18.211 1.230 58.834 1.00 22.11 557 ARG B C 1
ATOM 4860 O O . ARG B 1 284 ? 18.087 0.009 58.786 1.00 21.24 557 ARG B O 1
ATOM 4868 N N . VAL B 1 285 ? 17.765 1.973 59.842 1.00 19.93 558 VAL B N 1
ATOM 4869 C CA . VAL B 1 285 ? 17.022 1.420 60.955 1.00 22.68 558 VAL B CA 1
ATOM 4870 C C . VAL B 1 285 ? 15.737 2.218 61.075 1.00 23.93 558 VAL B C 1
ATOM 4871 O O . VAL B 1 285 ? 15.788 3.446 61.263 1.00 22.08 558 VAL B O 1
ATOM 4875 N N . LEU B 1 286 ? 14.614 1.521 60.971 1.00 17.38 559 LEU B N 1
ATOM 4876 C CA . LEU B 1 286 ? 13.271 2.107 61.035 1.00 19.91 559 LEU B CA 1
ATOM 4877 C C . LEU B 1 286 ? 12.536 1.556 62.281 1.00 20.66 559 LEU B C 1
ATOM 4878 O O . LEU B 1 286 ? 12.780 0.424 62.693 1.00 21.13 559 LEU B O 1
ATOM 4883 N N . TYR B 1 287 ? 11.634 2.332 62.870 1.00 20.66 560 TYR B N 1
ATOM 4884 C CA . TYR B 1 287 ? 10.903 1.848 64.031 1.00 17.36 560 TYR B CA 1
ATOM 4885 C C . TYR B 1 287 ? 9.431 2.215 63.984 1.00 23.09 560 TYR B C 1
ATOM 4886 O O . TYR B 1 287 ? 9.050 3.252 63.408 1.00 25.64 560 TYR B O 1
ATOM 4895 N N . ARG B 1 288 ? 8.606 1.364 64.580 1.00 22.15 561 ARG B N 1
ATOM 4896 C CA . ARG B 1 288 ? 7.163 1.570 64.598 1.00 25.18 561 ARG B CA 1
ATOM 4897 C C . ARG B 1 288 ? 6.661 1.118 65.958 1.00 27.62 561 ARG B C 1
ATOM 4898 O O . ARG B 1 288 ? 7.165 0.129 66.495 1.00 23.29 561 ARG B O 1
ATOM 4906 N N . SER B 1 289 ? 5.703 1.843 66.535 1.00 27.20 562 SER B N 1
ATOM 4907 C CA . SER B 1 289 ? 5.065 1.378 67.770 1.00 27.90 562 SER B CA 1
ATOM 4908 C C . SER B 1 289 ? 3.549 1.523 67.731 1.00 30.23 562 SER B C 1
ATOM 4909 O O . SER B 1 289 ? 3.006 2.395 67.038 1.00 28.23 562 SER B O 1
ATOM 4912 N N . ARG B 1 290 ? 2.856 0.672 68.479 1.00 29.33 563 ARG B N 1
ATOM 4913 C CA . ARG B 1 290 ? 1.404 0.773 68.571 1.00 31.35 563 ARG B CA 1
ATOM 4914 C C . ARG B 1 290 ? 0.984 2.050 69.282 1.00 37.23 563 ARG B C 1
ATOM 4915 O O . ARG B 1 290 ? -0.060 2.633 68.992 1.00 39.34 563 ARG B O 1
ATOM 4923 N N . HIS B 1 291 ? 1.788 2.483 70.233 1.00 36.42 564 HIS B N 1
ATOM 4924 C CA . HIS B 1 291 ? 1.434 3.650 71.017 1.00 45.23 564 HIS B CA 1
ATOM 4925 C C . HIS B 1 291 ? 2.440 4.741 70.717 1.00 42.99 564 HIS B C 1
ATOM 4926 O O . HIS B 1 291 ? 3.646 4.543 70.858 1.00 37.40 564 HIS B O 1
ATOM 4933 N N . LYS B 1 292 ? 1.946 5.876 70.238 1.00 41.68 565 LYS B N 1
ATOM 4934 C CA . LYS B 1 292 ? 2.811 7.016 69.956 1.00 45.47 565 LYS B CA 1
ATOM 4935 C C . LYS B 1 292 ? 3.750 7.313 71.130 1.00 43.52 565 LYS B C 1
ATOM 4936 O O . LYS B 1 292 ? 3.328 7.306 72.294 1.00 45.77 565 LYS B O 1
ATOM 4942 N N . GLY B 1 293 ? 5.024 7.549 70.815 1.00 38.12 566 GLY B N 1
ATOM 4943 C CA . GLY B 1 293 ? 5.990 7.977 71.808 1.00 36.08 566 GLY B CA 1
ATOM 4944 C C . GLY B 1 293 ? 6.656 6.869 72.615 1.00 34.22 566 GLY B C 1
ATOM 4945 O O . GLY B 1 293 ? 7.503 7.161 73.460 1.00 33.93 566 GLY B O 1
ATOM 4946 N N . ASP B 1 294 ? 6.281 5.614 72.382 1.00 31.10 567 ASP B N 1
ATOM 4947 C CA . ASP B 1 294 ? 6.911 4.494 73.093 1.00 30.77 567 ASP B CA 1
ATOM 4948 C C . ASP B 1 294 ? 8.410 4.374 72.818 1.00 29.34 567 ASP B C 1
ATOM 4949 O O . ASP B 1 294 ? 9.153 3.906 73.666 1.00 29.71 567 ASP B O 1
ATOM 4954 N N . ILE B 1 295 ? 8.831 4.764 71.620 1.00 29.34 568 ILE B N 1
ATOM 4955 C CA . ILE B 1 295 ? 10.221 4.597 71.198 1.00 27.91 568 ILE B CA 1
ATOM 4956 C C . ILE B 1 295 ? 10.905 5.940 70.994 1.00 30.91 568 ILE B C 1
ATOM 4957 O O . ILE B 1 295 ? 10.502 6.757 70.165 1.00 29.43 568 ILE B O 1
ATOM 4962 N N . CYS B 1 296 ? 11.963 6.164 71.744 1.00 30.23 569 CYS B N 1
ATOM 4963 C CA A CYS B 1 296 ? 12.680 7.433 71.697 0.48 33.33 569 CYS B CA 1
ATOM 4964 C CA B CYS B 1 296 ? 12.669 7.435 71.672 0.52 32.84 569 CYS B CA 1
ATOM 4965 C C . CYS B 1 296 ? 14.097 7.197 71.184 1.00 35.15 569 CYS B C 1
ATOM 4966 O O . CYS B 1 296 ? 14.910 6.582 71.879 1.00 32.55 569 CYS B O 1
ATOM 4971 N N . PRO B 1 297 ? 14.398 7.668 69.966 1.00 31.58 570 PRO B N 1
ATOM 4972 C CA . PRO B 1 297 ? 15.761 7.499 69.467 1.00 30.71 570 PRO B CA 1
ATOM 4973 C C . PRO B 1 297 ? 16.699 8.346 70.294 1.00 29.91 570 PRO B C 1
ATOM 4974 O O . PRO B 1 297 ? 16.350 9.472 70.655 1.00 33.21 570 PRO B O 1
ATOM 4978 N N . VAL B 1 298 ? 17.858 7.792 70.617 1.00 29.62 571 VAL B N 1
ATOM 4979 C CA . VAL B 1 298 ? 18.888 8.475 71.398 1.00 28.73 571 VAL B CA 1
ATOM 4980 C C . VAL B 1 298 ? 20.027 8.853 70.470 1.00 30.58 571 VAL B C 1
ATOM 4981 O O . VAL B 1 298 ? 20.589 9.954 70.561 1.00 32.64 571 VAL B O 1
ATOM 4985 N N . SER B 1 299 ? 20.362 7.944 69.561 1.00 27.23 572 SER B N 1
ATOM 4986 C CA . SER B 1 299 ? 21.465 8.176 68.641 1.00 29.66 572 SER B CA 1
ATOM 4987 C C . SER B 1 299 ? 21.282 7.304 67.419 1.00 27.31 572 SER B C 1
ATOM 4988 O O . SER B 1 299 ? 20.738 6.214 67.530 1.00 23.76 572 SER B O 1
ATOM 4991 N N . TYR B 1 300 ? 21.743 7.778 66.260 1.00 25.72 573 TYR B N 1
ATOM 4992 C CA . TYR B 1 300 ? 21.621 7.014 65.012 1.00 25.05 573 TYR B CA 1
ATOM 4993 C C . TYR B 1 300 ? 22.864 7.384 64.249 1.00 28.96 573 TYR B C 1
ATOM 4994 O O . TYR B 1 300 ? 23.068 8.564 63.970 1.00 29.81 573 TYR B O 1
ATOM 5003 N N . SER B 1 301 ? 23.717 6.413 63.937 1.00 25.41 574 SER B N 1
ATOM 5004 C CA . SER B 1 301 ? 24.951 6.735 63.233 1.00 26.91 574 SER B CA 1
ATOM 5005 C C . SER B 1 301 ? 25.541 5.544 62.496 1.00 25.69 574 SER B C 1
ATOM 5006 O O . SER B 1 301 ? 25.039 4.446 62.576 1.00 24.08 574 SER B O 1
ATOM 5009 N N . SER B 1 302 ? 26.605 5.780 61.743 1.00 33.14 575 SER B N 1
ATOM 5010 C CA . SER B 1 302 ? 27.327 4.683 61.117 1.00 32.48 575 SER B CA 1
ATOM 5011 C C . SER B 1 302 ? 28.545 4.484 61.969 1.00 32.46 575 SER B C 1
ATOM 5012 O O . SER B 1 302 ? 28.819 5.321 62.835 1.00 31.40 575 SER B O 1
ATOM 5015 N N . CYS B 1 303 ? 29.288 3.408 61.711 1.00 31.67 576 CYS B N 1
ATOM 5016 C CA A CYS B 1 303 ? 30.533 3.135 62.425 0.39 34.11 576 CYS B CA 1
ATOM 5017 C CA B CYS B 1 303 ? 30.519 3.129 62.446 0.61 33.72 576 CYS B CA 1
ATOM 5018 C C . CYS B 1 303 ? 31.697 3.230 61.479 1.00 37.79 576 CYS B C 1
ATOM 5019 O O . CYS B 1 303 ? 32.102 2.232 60.884 1.00 37.13 576 CYS B O 1
ATOM 5024 N N . PRO B 1 304 ? 32.253 4.433 61.334 1.00 42.62 577 PRO B N 1
ATOM 5025 C CA . PRO B 1 304 ? 33.333 4.534 60.343 1.00 48.90 577 PRO B CA 1
ATOM 5026 C C . PRO B 1 304 ? 34.560 3.671 60.690 1.00 49.32 577 PRO B C 1
ATOM 5027 O O . PRO B 1 304 ? 35.377 3.397 59.809 1.00 52.94 577 PRO B O 1
ATOM 5031 N N . GLY B 1 305 ? 34.673 3.238 61.940 1.00 46.87 578 GLY B N 1
ATOM 5032 C CA . GLY B 1 305 ? 35.833 2.484 62.385 1.00 51.74 578 GLY B CA 1
ATOM 5033 C C . GLY B 1 305 ? 35.962 1.117 61.740 1.00 50.94 578 GLY B C 1
ATOM 5034 O O . GLY B 1 305 ? 37.078 0.642 61.524 1.00 52.83 578 GLY B O 1
ATOM 5035 N N . ILE B 1 306 ? 34.828 0.493 61.431 1.00 42.00 579 ILE B N 1
ATOM 5036 C CA . ILE B 1 306 ? 34.795 -0.836 60.821 1.00 41.17 579 ILE B CA 1
ATOM 5037 C C . ILE B 1 306 ? 34.822 -0.719 59.293 1.00 42.63 579 ILE B C 1
ATOM 5038 O O . ILE B 1 306 ? 33.840 -0.289 58.672 1.00 41.01 579 ILE B O 1
ATOM 5043 N N . LYS B 1 307 ? 35.943 -1.106 58.694 1.00 40.17 580 LYS B N 1
ATOM 5044 C CA . LYS B 1 307 ? 36.199 -0.828 57.288 1.00 44.49 580 LYS B CA 1
ATOM 5045 C C . LYS B 1 307 ? 36.480 -2.086 56.458 1.00 40.62 580 LYS B C 1
ATOM 5046 O O . LYS B 1 307 ? 36.959 -1.981 55.343 1.00 40.98 580 LYS B O 1
ATOM 5052 N N . THR B 1 308 ? 36.162 -3.263 56.984 1.00 38.42 581 THR B N 1
ATOM 5053 C CA . THR B 1 308 ? 36.422 -4.517 56.273 1.00 42.23 581 THR B CA 1
ATOM 5054 C C . THR B 1 308 ? 35.466 -4.856 55.110 1.00 44.75 581 THR B C 1
ATOM 5055 O O . THR B 1 308 ? 35.749 -5.763 54.340 1.00 43.29 581 THR B O 1
ATOM 5059 N N . SER B 1 309 ? 34.326 -4.181 55.007 1.00 38.65 582 SER B N 1
ATOM 5060 C CA . SER B 1 309 ? 33.444 -4.366 53.851 1.00 39.77 582 SER B CA 1
ATOM 5061 C C . SER B 1 309 ? 33.204 -3.036 53.147 1.00 40.44 582 SER B C 1
ATOM 5062 O O . SER B 1 309 ? 33.625 -1.988 53.630 1.00 43.73 582 SER B O 1
ATOM 5065 N N . ASP B 1 310 ? 32.517 -3.071 52.011 1.00 36.18 583 ASP B N 1
ATOM 5066 C CA . ASP B 1 310 ? 32.210 -1.839 51.294 1.00 38.03 583 ASP B CA 1
ATOM 5067 C C . ASP B 1 310 ? 31.049 -1.056 51.940 1.00 34.46 583 ASP B C 1
ATOM 5068 O O . ASP B 1 310 ? 30.756 0.071 51.532 1.00 36.06 583 ASP B O 1
ATOM 5073 N N . HIS B 1 311 ? 30.410 -1.642 52.957 1.00 29.50 584 HIS B N 1
ATOM 5074 C CA . HIS B 1 311 ? 29.433 -0.927 53.779 1.00 28.59 584 HIS B CA 1
ATOM 5075 C C . HIS B 1 311 ? 29.982 -0.584 55.162 1.00 35.71 584 HIS B C 1
ATOM 5076 O O . HIS B 1 311 ? 30.718 -1.378 55.748 1.00 41.07 584 HIS B O 1
ATOM 5083 N N . ARG B 1 312 ? 29.579 0.555 55.712 1.00 29.16 585 ARG B N 1
ATOM 5084 C CA . ARG B 1 312 ? 29.808 0.801 57.130 1.00 24.34 585 ARG B CA 1
ATOM 5085 C C . ARG B 1 312 ? 28.595 0.275 57.891 1.00 21.60 585 ARG B C 1
ATOM 5086 O O . ARG B 1 312 ? 27.465 0.414 57.421 1.00 25.18 585 ARG B O 1
ATOM 5094 N N . PRO B 1 313 ? 28.821 -0.315 59.065 1.00 24.50 586 PRO B N 1
ATOM 5095 C CA . PRO B 1 313 ? 27.674 -0.632 59.924 1.00 21.78 586 PRO B CA 1
ATOM 5096 C C . PRO B 1 313 ? 26.877 0.623 60.289 1.00 24.57 586 PRO B C 1
ATOM 5097 O O . PRO B 1 313 ? 27.460 1.685 60.518 1.00 26.55 586 PRO B O 1
ATOM 5101 N N . VAL B 1 314 ? 25.561 0.492 60.380 1.00 20.77 587 VAL B N 1
ATOM 5102 C CA . VAL B 1 314 ? 24.699 1.577 60.824 1.00 20.11 587 VAL B CA 1
ATOM 5103 C C . VAL B 1 314 ? 23.936 1.092 62.095 1.00 25.40 587 VAL B C 1
ATOM 5104 O O . VAL B 1 314 ? 23.455 -0.049 62.143 1.00 21.83 587 VAL B O 1
ATOM 5108 N N . TYR B 1 315 ? 23.833 1.933 63.122 1.00 20.47 588 TYR B N 1
ATOM 5109 C CA . TYR B 1 315 ? 23.156 1.511 64.345 1.00 18.90 588 TYR B CA 1
ATOM 5110 C C . TYR B 1 315 ? 22.299 2.639 64.928 1.00 23.17 588 TYR B C 1
ATOM 5111 O O . TYR B 1 315 ? 22.524 3.815 64.661 1.00 21.44 588 TYR B O 1
ATOM 5120 N N . GLY B 1 316 ? 21.329 2.259 65.741 1.00 19.65 589 GLY B N 1
ATOM 5121 C CA . GLY B 1 316 ? 20.479 3.217 66.422 1.00 22.46 589 GLY B CA 1
ATOM 5122 C C . GLY B 1 316 ? 20.436 2.810 67.889 1.00 23.70 589 GLY B C 1
ATOM 5123 O O . GLY B 1 316 ? 20.368 1.622 68.204 1.00 23.32 589 GLY B O 1
ATOM 5124 N N . LEU B 1 317 ? 20.525 3.783 68.779 1.00 23.07 590 LEU B N 1
ATOM 5125 C CA . LEU B 1 317 ? 20.333 3.532 70.183 1.00 24.41 590 LEU B CA 1
ATOM 5126 C C . LEU B 1 317 ? 18.962 4.102 70.488 1.00 26.12 590 LEU B C 1
ATOM 5127 O O . LEU B 1 317 ? 18.647 5.230 70.082 1.00 25.74 590 LEU B O 1
ATOM 5132 N N . PHE B 1 318 ? 18.164 3.345 71.218 1.00 22.51 591 PHE B N 1
ATOM 5133 C CA . PHE B 1 318 ? 16.806 3.753 71.531 1.00 24.17 591 PHE B CA 1
ATOM 5134 C C . PHE B 1 318 ? 16.534 3.545 73.013 1.00 25.03 591 PHE B C 1
ATOM 5135 O O . PHE B 1 318 ? 17.181 2.718 73.661 1.00 24.69 591 PHE B O 1
ATOM 5143 N N . ARG B 1 319 ? 15.560 4.274 73.535 1.00 23.93 592 ARG B N 1
ATOM 5144 C CA . ARG B 1 319 ? 14.959 3.913 74.807 1.00 24.34 592 ARG B CA 1
ATOM 5145 C C . ARG B 1 319 ? 13.503 3.571 74.527 1.00 27.48 592 ARG B C 1
ATOM 5146 O O . ARG B 1 319 ? 12.807 4.320 73.830 1.00 29.42 592 ARG B O 1
ATOM 5154 N N . VAL B 1 320 ? 13.048 2.434 75.037 1.00 22.75 593 VAL B N 1
ATOM 5155 C CA . VAL B 1 320 ? 11.717 1.929 74.680 1.00 25.27 593 VAL B CA 1
ATOM 5156 C C . VAL B 1 320 ? 10.904 1.671 75.941 1.00 27.69 593 VAL B C 1
ATOM 5157 O O . VAL B 1 320 ? 11.376 0.985 76.850 1.00 26.25 593 VAL B O 1
ATOM 5161 N N . LYS B 1 321 ? 9.695 2.210 75.983 1.00 27.77 594 LYS B N 1
ATOM 5162 C CA . LYS B 1 321 ? 8.831 2.067 77.134 1.00 29.49 594 LYS B CA 1
ATOM 5163 C C . LYS B 1 321 ? 8.347 0.635 77.256 1.00 30.94 594 LYS B C 1
ATOM 5164 O O . LYS B 1 321 ? 7.997 -0.001 76.268 1.00 30.51 594 LYS B O 1
ATOM 5170 N N . VAL B 1 322 ? 8.306 0.147 78.485 1.00 30.43 595 VAL B N 1
ATOM 5171 C CA A VAL B 1 322 ? 7.876 -1.211 78.756 0.55 29.65 595 VAL B CA 1
ATOM 5172 C CA B VAL B 1 322 ? 7.879 -1.218 78.758 0.45 29.68 595 VAL B CA 1
ATOM 5173 C C . VAL B 1 322 ? 6.758 -1.181 79.803 1.00 32.04 595 VAL B C 1
ATOM 5174 O O . VAL B 1 322 ? 6.699 -0.252 80.619 1.00 30.83 595 VAL B O 1
ATOM 5181 N N . ARG B 1 323 ? 5.865 -2.175 79.757 1.00 25.46 596 ARG B N 1
ATOM 5182 C CA . ARG B 1 323 ? 4.732 -2.268 80.683 1.00 28.58 596 ARG B CA 1
ATOM 5183 C C . ARG B 1 323 ? 4.721 -3.649 81.333 1.00 29.42 596 ARG B C 1
ATOM 5184 O O . ARG B 1 323 ? 5.235 -4.612 80.758 1.00 27.64 596 ARG B O 1
ATOM 5192 N N . PRO B 1 324 ? 4.132 -3.748 82.537 1.00 30.55 597 PRO B N 1
ATOM 5193 C CA . PRO B 1 324 ? 4.050 -5.024 83.260 1.00 34.07 597 PRO B CA 1
ATOM 5194 C C . PRO B 1 324 ? 3.292 -6.079 82.466 1.00 36.42 597 PRO B C 1
ATOM 5195 O O . PRO B 1 324 ? 2.391 -5.747 81.691 1.00 33.93 597 PRO B O 1
ATOM 5199 N N . GLY B 1 325 ? 3.657 -7.338 82.660 1.00 34.03 598 GLY B N 1
ATOM 5200 C CA . GLY B 1 325 ? 3.036 -8.440 81.952 1.00 35.48 598 GLY B CA 1
ATOM 5201 C C . GLY B 1 325 ? 2.455 -9.471 82.901 1.00 41.43 598 GLY B C 1
ATOM 5202 O O . GLY B 1 325 ? 2.280 -9.200 84.090 1.00 41.34 598 GLY B O 1
ATOM 5203 N N . ARG B 1 326 ? 2.155 -10.652 82.366 1.00 44.50 599 ARG B N 1
ATOM 5204 C CA . ARG B 1 326 ? 1.628 -11.765 83.151 1.00 51.39 599 ARG B CA 1
ATOM 5205 C C . ARG B 1 326 ? 2.388 -13.036 82.813 1.00 45.47 599 ARG B C 1
ATOM 5206 O O . ARG B 1 326 ? 2.963 -13.145 81.724 1.00 44.85 599 ARG B O 1
ATOM 5214 N N . ASP B 1 327 ? 2.364 -14.003 83.732 1.00 42.68 600 ASP B N 1
ATOM 5215 C CA . ASP B 1 327 ? 3.212 -15.198 83.635 1.00 45.01 600 ASP B CA 1
ATOM 5216 C C . ASP B 1 327 ? 2.578 -16.350 82.892 1.00 43.24 600 ASP B C 1
ATOM 5217 O O . ASP B 1 327 ? 3.234 -17.358 82.654 1.00 45.71 600 ASP B O 1
ATOM 5222 N N . ASN B 1 328 ? 1.306 -16.223 82.545 1.00 37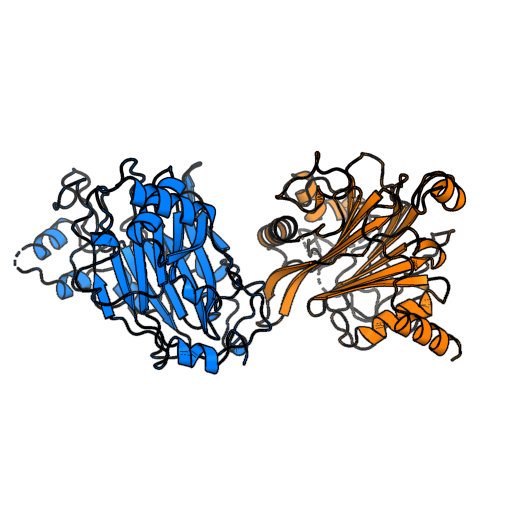.99 601 ASN B N 1
ATOM 5223 C CA . ASN B 1 328 ? 0.621 -17.318 81.873 1.00 44.68 601 ASN B CA 1
ATOM 5224 C C . ASN B 1 328 ? 0.835 -17.283 80.359 1.00 46.33 601 ASN B C 1
ATOM 5225 O O . ASN B 1 328 ? -0.120 -17.339 79.589 1.00 49.74 601 ASN B O 1
ATOM 5230 N N . ILE B 1 329 ? 2.100 -17.188 79.956 1.00 43.74 602 ILE B N 1
ATOM 5231 C CA . ILE B 1 329 ? 2.505 -17.272 78.557 1.00 40.02 602 ILE B CA 1
ATOM 5232 C C . ILE B 1 329 ? 3.720 -18.203 78.469 1.00 43.09 602 ILE B C 1
ATOM 5233 O O . ILE B 1 329 ? 4.282 -18.586 79.494 1.00 43.13 602 ILE B O 1
ATOM 5238 N N . PRO B 1 330 ? 4.121 -18.594 77.248 1.00 45.95 603 PRO B N 1
ATOM 5239 C CA . PRO B 1 330 ? 5.325 -19.431 77.137 1.00 43.29 603 PRO B CA 1
ATOM 5240 C C . PRO B 1 330 ? 6.579 -18.627 77.500 1.00 40.50 603 PRO B C 1
ATOM 5241 O O . PRO B 1 330 ? 6.856 -17.612 76.851 1.00 34.30 603 PRO B O 1
ATOM 5245 N N . LEU B 1 331 ? 7.321 -19.069 78.510 1.00 37.36 604 LEU B N 1
ATOM 5246 C CA . LEU B 1 331 ? 8.443 -18.282 79.034 1.00 35.65 604 LEU B CA 1
ATOM 5247 C C . LEU B 1 331 ? 9.820 -18.819 78.619 1.00 34.80 604 LEU B C 1
ATOM 5248 O O . LEU B 1 331 ? 10.016 -20.027 78.523 1.00 40.77 604 LEU B O 1
ATOM 5253 N N . ALA B 1 332 ? 10.774 -17.919 78.387 1.00 31.90 605 ALA B N 1
ATOM 5254 C CA . ALA B 1 332 ? 12.180 -18.308 78.229 1.00 32.66 605 ALA B CA 1
ATOM 5255 C C . ALA B 1 332 ? 12.713 -18.947 79.520 1.00 32.82 605 ALA B C 1
ATOM 5256 O O . ALA B 1 332 ? 13.398 -19.950 79.466 1.00 35.62 605 ALA B O 1
ATOM 5258 N N . ALA B 1 333 ? 12.387 -18.345 80.660 1.00 31.78 606 ALA B N 1
ATOM 5259 C CA . ALA B 1 333 ? 12.805 -18.817 81.979 1.00 30.99 606 ALA B CA 1
ATOM 5260 C C . ALA B 1 333 ? 14.242 -19.314 81.964 1.00 33.83 606 ALA B C 1
ATOM 5261 O O . ALA B 1 333 ? 14.521 -20.450 82.341 1.00 35.14 606 ALA B O 1
ATOM 5263 N N . GLY B 1 334 ? 15.146 -18.452 81.510 1.00 36.00 607 GLY B N 1
ATOM 5264 C CA . GLY B 1 334 ? 16.563 -18.736 81.570 1.00 36.07 607 GLY B CA 1
ATOM 5265 C C . GLY B 1 334 ? 17.081 -19.620 80.457 1.00 35.33 607 GLY B C 1
ATOM 5266 O O . GLY B 1 334 ? 18.082 -20.311 80.646 1.00 40.14 607 GLY B O 1
ATOM 5267 N N . LYS B 1 335 ? 16.402 -19.612 79.309 1.00 30.78 608 LYS B N 1
ATOM 5268 C CA . LYS B 1 335 ? 16.863 -20.332 78.125 1.00 32.19 608 LYS B CA 1
ATOM 5269 C C . LYS B 1 335 ? 17.759 -19.419 77.289 1.00 29.39 608 LYS B C 1
ATOM 5270 O O . LYS B 1 335 ? 17.348 -18.327 76.902 1.00 30.91 608 LYS B O 1
ATOM 5276 N N . PHE B 1 336 ? 18.980 -19.858 77.015 1.00 27.37 609 PHE B N 1
ATOM 5277 C CA . PHE B 1 336 ? 19.910 -19.075 76.178 1.00 27.52 609 PHE B CA 1
ATOM 5278 C C . PHE B 1 336 ? 20.969 -20.032 75.588 1.00 31.28 609 PHE B C 1
ATOM 5279 O O . PHE B 1 336 ? 21.030 -21.198 75.981 1.00 27.92 609 PHE B O 1
ATOM 5287 N N . ASP B 1 337 ? 21.824 -19.543 74.685 1.00 26.56 610 ASP B N 1
ATOM 5288 C CA . ASP B 1 337 ? 22.883 -20.394 74.115 1.00 25.82 610 ASP B CA 1
ATOM 5289 C C . ASP B 1 337 ? 24.042 -20.564 75.125 1.00 23.29 610 ASP B C 1
ATOM 5290 O O . ASP B 1 337 ? 24.994 -19.775 75.179 1.00 23.42 610 ASP B O 1
ATOM 5295 N N . ARG B 1 338 ? 23.948 -21.593 75.950 1.00 21.92 611 ARG B N 1
ATOM 5296 C CA . ARG B 1 338 ? 24.929 -21.767 77.005 1.00 23.21 611 ARG B CA 1
ATOM 5297 C C . ARG B 1 338 ? 26.288 -22.159 76.433 1.00 24.35 611 ARG B C 1
ATOM 5298 O O . ARG B 1 338 ? 27.323 -21.743 76.953 1.00 24.31 611 ARG B O 1
ATOM 5306 N N . GLU B 1 339 ? 26.296 -22.921 75.339 1.00 24.41 612 GLU B N 1
ATOM 5307 C CA . GLU B 1 339 ? 27.554 -23.301 74.705 1.00 27.85 612 GLU B CA 1
ATOM 5308 C C . GLU B 1 339 ? 28.313 -22.063 74.238 1.00 27.84 612 GLU B C 1
ATOM 5309 O O . GLU B 1 339 ? 29.529 -21.953 74.428 1.00 28.96 612 GLU B O 1
ATOM 5315 N N . LEU B 1 340 ? 27.605 -21.147 73.590 1.00 24.88 613 LEU B N 1
ATOM 5316 C CA . LEU B 1 340 ? 28.215 -19.920 73.101 1.00 24.90 613 LEU B CA 1
ATOM 5317 C C . LEU B 1 340 ? 28.774 -19.070 74.242 1.00 25.02 613 LEU B C 1
ATOM 5318 O O . LEU B 1 340 ? 29.822 -18.458 74.104 1.00 22.95 613 LEU B O 1
ATOM 5323 N N . TYR B 1 341 ? 28.010 -18.981 75.331 1.00 21.88 614 TYR B N 1
ATOM 5324 C CA . TYR B 1 341 ? 28.408 -18.199 76.483 1.00 19.76 614 TYR B CA 1
ATOM 5325 C C . TYR B 1 341 ? 29.734 -18.727 77.011 1.00 25.05 614 TYR B C 1
ATOM 5326 O O . TYR B 1 341 ? 30.638 -17.960 77.315 1.00 28.57 614 TYR B O 1
ATOM 5335 N N . LEU B 1 342 ? 29.834 -20.045 77.121 1.00 24.77 615 LEU B N 1
ATOM 5336 C CA . LEU B 1 342 ? 31.051 -20.669 77.618 1.00 29.04 615 LEU B CA 1
ATOM 5337 C C . LEU B 1 342 ? 32.219 -20.381 76.684 1.00 32.24 615 LEU B C 1
ATOM 5338 O O . LEU B 1 342 ? 33.317 -20.088 77.144 1.00 37.13 615 LEU B O 1
ATOM 5343 N N . LEU B 1 343 ? 31.974 -20.432 75.378 1.00 32.41 616 LEU B N 1
ATOM 5344 C CA . LEU B 1 343 ? 33.020 -20.151 74.402 1.00 31.90 616 LEU B CA 1
ATOM 5345 C C . LEU B 1 343 ? 33.519 -18.725 74.574 1.00 35.19 616 LEU B C 1
ATOM 5346 O O . LEU B 1 343 ? 34.714 -18.469 74.495 1.00 37.76 616 LEU B O 1
ATOM 5351 N N . GLY B 1 344 ? 32.599 -17.800 74.826 1.00 34.89 617 GLY B N 1
ATOM 5352 C CA . GLY B 1 344 ? 32.961 -16.420 75.090 1.00 36.29 617 GLY B CA 1
ATOM 5353 C C . GLY B 1 344 ? 33.836 -16.307 76.327 1.00 35.79 617 GLY B C 1
ATOM 5354 O O . GLY B 1 344 ? 34.794 -15.543 76.336 1.00 38.90 617 GLY B O 1
ATOM 5355 N N . ILE B 1 345 ? 33.494 -17.054 77.374 1.00 39.96 618 ILE B N 1
ATOM 5356 C CA . ILE B 1 345 ? 34.282 -17.056 78.607 1.00 41.15 618 ILE B CA 1
ATOM 5357 C C . ILE B 1 345 ? 35.684 -17.601 78.344 1.00 46.28 618 ILE B C 1
ATOM 5358 O O . ILE B 1 345 ? 36.659 -17.077 78.881 1.00 51.54 618 ILE B O 1
ATOM 5363 N N . LYS B 1 346 ? 35.784 -18.654 77.533 1.00 48.38 619 LYS B N 1
ATOM 5364 C CA . LYS B 1 346 ? 37.079 -19.263 77.212 1.00 54.42 619 LYS B CA 1
ATOM 5365 C C . LYS B 1 346 ? 37.972 -18.308 76.428 1.00 53.44 619 LYS B C 1
ATOM 5366 O O . LYS B 1 346 ? 39.156 -18.169 76.738 1.00 57.29 619 LYS B O 1
ATOM 5372 N N . ARG B 1 347 ? 37.401 -17.671 75.409 1.00 47.21 620 ARG B N 1
ATOM 5373 C CA . ARG B 1 347 ? 38.133 -16.753 74.546 1.00 48.80 620 ARG B CA 1
ATOM 5374 C C . ARG B 1 347 ? 38.706 -15.590 75.336 1.00 54.56 620 ARG B C 1
ATOM 5375 O O . ARG B 1 347 ? 39.821 -15.147 75.062 1.00 60.48 620 ARG B O 1
ATOM 5383 N N . ARG B 1 348 ? 37.948 -15.095 76.311 1.00 51.02 621 ARG B N 1
ATOM 5384 C CA . ARG B 1 348 ? 38.399 -13.970 77.128 1.00 53.87 621 ARG B CA 1
ATOM 5385 C C . ARG B 1 348 ? 39.466 -14.371 78.148 1.00 62.00 621 ARG B C 1
ATOM 5386 O O . ARG B 1 348 ? 40.123 -13.511 78.729 1.00 66.20 621 ARG B O 1
ATOM 5394 N N . ILE B 1 349 ? 39.640 -15.668 78.370 1.00 64.92 622 ILE B N 1
ATOM 5395 C CA . ILE B 1 349 ? 40.775 -16.141 79.150 1.00 72.48 622 ILE B CA 1
ATOM 5396 C C . ILE B 1 349 ? 42.048 -16.106 78.305 1.00 77.29 622 ILE B C 1
ATOM 5397 O O . ILE B 1 349 ? 43.153 -16.030 78.842 1.00 82.02 622 ILE B O 1
ATOM 5402 N N . SER B 1 350 ? 41.890 -16.166 76.985 1.00 76.95 623 SER B N 1
ATOM 5403 C CA . SER B 1 350 ? 43.018 -16.030 76.062 1.00 77.73 623 SER B CA 1
ATOM 5404 C C . SER B 1 350 ? 42.714 -15.002 74.972 1.00 74.12 623 SER B C 1
ATOM 5405 O O . SER B 1 350 ? 42.869 -13.796 75.171 1.00 69.94 623 SER B O 1
#

GO terms:
  GO:0005930 axoneme (C, IDA)
  GO:0034485 phosphatidylinositol-3,4,5-trisphosphate 5-phosphatase activity (F, EXP)
  GO:0004439 phosphatidylinositol-4,5-bisphosphate 5-phosphatase activity (F, EXP)
  GO:0005829 cytosol (C, TAS)
  GO:0005929 cilium (C, TAS)
  GO:0004439 phosphatidylinositol-4,5-bisphosphate 5-phosphatase activity (F, TAS)
  GO:0006661 phosphatidylinositol biosynthetic process (P, TAS)
  GO:0005515 protein binding (F, IPI)
  GO:0004445 inositol-polyphosphate 5-phosphatase activity (F, TAS)

Radius of gyration: 28.84 Å; Cα contacts (8 Å, |Δi|>4): 1613; chains: 2; bounding box: 71×66×90 Å

Solvent-accessible surface area: 28169 Å² total; per-residue (Å²): 107,38,50,0,8,49,86,49,0,60,187,83,10,114,100,103,49,8,10,1,0,0,0,0,4,1,2,65,39,57,189,151,24,5,143,56,8,83,80,1,0,102,10,105,66,18,120,56,79,1,12,9,10,0,1,0,0,0,59,4,4,112,86,81,97,37,0,4,2,83,0,2,40,30,20,2,42,112,20,3,4,13,18,32,12,37,51,67,81,11,8,0,0,0,0,3,62,92,69,0,10,117,4,0,0,57,32,6,37,5,61,14,63,10,72,137,65,37,178,158,104,71,9,5,0,1,0,0,2,5,5,6,1,20,2,3,6,0,0,0,0,1,19,2,9,54,21,79,75,87,23,68,49,0,47,82,0,7,46,93,1,7,110,45,2,10,2,5,25,48,5,70,16,54,45,32,174,124,10,46,94,60,20,0,2,22,34,5,8,0,0,0,0,0,0,2,0,6,0,8,3,46,53,35,43,114,69,0,50,70,58,33,134,194,37,79,12,92,33,0,24,144,50,3,14,0,49,99,6,38,188,141,38,36,1,2,124,54,15,108,33,14,109,9,144,19,79,1,0,19,42,17,24,85,46,122,89,78,34,1,84,69,114,149,76,101,11,0,0,0,0,0,0,0,0,18,50,30,20,63,207,48,2,12,69,47,60,23,18,31,18,5,88,35,2,57,34,0,8,8,5,0,0,8,0,0,0,92,0,100,2,96,48,17,172,53,108,34,47,60,10,58,20,157,57,37,141,111,0,39,80,56,2,57,128,82,114,135,99,111,119,48,53,0,9,45,95,36,0,59,164,85,9,118,98,102,34,6,2,1,0,0,0,0,3,1,2,64,45,58,130,145,28,4,136,55,2,79,99,1,0,104,12,111,87,20,137,56,71,3,10,8,2,0,2,0,0,0,62,3,2,93,59,83,88,50,0,4,3,35,0,2,44,23,21,2,42,114,16,4,6,13,18,30,13,35,41,62,73,12,8,0,0,0,0,2,63,94,73,0,11,118,3,0,0,63,30,5,40,14,60,4,3,4,42,34,43,80,70,109,138,56,24,4,0,0,0,0,1,5,7,5,1,20,1,3,4,0,0,0,0,1,18,3,9,54,23,84,76,82,34,75,50,0,45,64,2,9,51,43,0,8,111,37,2,91,2,30,126,103,7,72,34,50,41,74,208,121,33,42,103,62,20,0,1,24,35,6,10,0,0,0,0,0,0,2,0,6,1,31,10,44,74,153,94,31,151,158,91,12,92,52,23,21,135,68,1,23,0,51,83,15,38,178,133,37,40,1,2,122,53,14,109,34,13,110,10,143,18,84,7,1,39,74,17,43,100,42,119,90,79,70,119,120,18,1,0,0,1,0,0,0,19,50,32,22,65,210,46,3,11,72,46,75,22,16,31,14,7,85,31,3,66,37,0,8,8,4,0,0,12,0,0,0,76,0,98,2,93,51,16,188,52,131,34,47,59,11,59,21,157,58,38,155,116,0,40,85,58,2,59,137,88,128,141,129

Organism: Homo sapiens (NCBI:txid9606)

Foldseek 3Di:
DFLLFDVVCCVVPVPQKAKEKEWEEELLQFADFDPACCCVPPPPVVPDDHFKYKYKYHSAHPCPLVVLLRVLLNSALQKFFLDKDDDQRIIMTMIGGLVQQQQKFRKDKFWDFQADPDPRDTWIKIWIWIAGQLFIEIEMETAFDADAPCVVRLLSRQQRHQQPGDDDDQFQQSCPVQDDNRGVQSSGFKYKYWYQSHWFFDDDLVVLVVQDPVRPVVVSCVRTPVCVCVVVPSGPHQKDFDDDDEFQFDAADAPDPDHDPDPVSDRRGNRIGMIMHGPDPPQKAWDDWYWRSVGRRHRGTMIMTIIMGGHHHHHDPGHGCNSPGDVVSNVSSVVVNVVD/DFLLFDVVCCVVPVPQWAKEKEWEEEQLQFADFDPDCQCVQPPPVDPDHHFKYKYKYHSAHPCPLVVLLRVLLNSDLQKFFLDKDDDPRIIMTMIGGLVQQQQKFRKDKFWDFLDDPPNHRTWIKIWIWIAGQLFIEIEMETAFDADPPCPVRLLSRQQCHQQGGDPDDQFDQSCCVQDDNRGNQRRGQKYKYWYQSHWFFDDVVQVPDVVVSCVRTPVVVCVVVCSGPRQKDFDDDPEFFFDFPDAPDPDHPPGGNRIGMIMHGPDPPQKAWDDWYWRSPGRHHRGTMIMTIIIGGHHHHHDPGHGCNSPGDVVSNVSSVVVNVD

InterPro domains:
  IPR000300 Inositol polyphosphate-related phosphatase [PF22669] (305-589)
  IPR000300 Inositol polyphosphate-related phosphatase [SM00128] (297-599)
  IPR036691 Endonuclease/exonuclease/phosphatase superfamily [G3DSA:3.60.10.10] (274-630)
  IPR036691 Endonuclease/exonuclease/phosphatase superfamily [SSF56219] (293-597)
  IPR042478 72kDa inositol polyphosphate 5-phosphatase [PTHR46625] (1-644)

Sequence (666 aa):
GALLGADELARYFPDRNVALFVATWNMQGQKELPPSLDEFLLPAEADYAQDLYVIGVQEGCSSDRREWETRLQETLGPHYVLLSSAAHGVLYMSLFIRRDLIWFCSEVECCSTVTTRIVSQIKTKGALGISFTFFGTSFLFITSHFTSSGDGKVAERLLDYTTRTVQALVLPRNVPDTNPYRSSSAADVTTRFDEVFWFGDFNFRLSSGGRTVVDALLCVVDVPALLQHDQLIREMRKGSIFKGFQEPDIHFLPSYKFDIGKDTYDSTSKQRTPSYTDRVLYRSRHKGDICCPVSYSSCCPGIKTSDHRPVYGLFRRVKVVRPGRDNIPLAAGKFDRELYLLGIKRRISAGALLGADELARYFPDRNVALFVATWNMQGQKELPPSLDEFLLPAEADYAQDLYVIGVQEGCSDRREWETRLQETLGPHYVLLSSAAHGVLYMSLFIRRDLIWFCSEVECCSTVTTRIVSQIKTKGALGISFTFFGTSFLFITSHFTSGDDGGKVAERLLDYTTRTVQALVLPRNVPDTNPYRSSAADVTTRFDEVFWFGDFNFRLSGTVVDVDVPALLQHDQLIREMRKGSIFKGFQEPDIHFLPSYKFDIGKDTYDTPSYTDRVLYRSRHKGDICCPVSYSSCCPGIKTSDHRPVYGLFRVKVVRPGRDNIPLAAGKFDRELYLLGIKRRIS

Nearest PDB structures (foldseek):
  2xsw-assembly1_A  TM=1.003E+00  e=2.135E-83  Homo sapiens
  5okm-assembly1_A  TM=9.080E-01  e=2.948E-32  Homo sapiens
  5okm-assembly2_B  TM=8.993E-01  e=2.977E-31  Homo sapiens
  6srr-assembly2_A  TM=9.083E-01  e=1.435E-29  Homo sapiens
  3nr8-assembly2_A  TM=8.979E-01  e=2.366E-29  Homo sapiens